Protein AF-C4R0K8-F1 (afdb_monomer_lite)

Radius of gyration: 31.48 Å; chains: 1; bounding box: 92×53×75 Å

Foldseek 3Di:
DPPVVVVVVVVVVPDPPQDQPDDLLVLLVVLLVVLVVVVVPDDDPVVLVVVLLVLLVVLLVVLVVVLVVCVLVCPPHDPNVVVLNVLSVQLCVQPVDDDSVSSQVSLLVSCCVSPVVSQDPPDDSSSSSSSSSSSNSVSSVSVVVVVVVVLVVVVVVLLVVLLPLVQLQVCCPPNDKDFLLSHRNQLNQDLLQTTFDHAHADLVSLQVCQPPFGLLVLQLVLLVVLLVVLVCCLPPVQVPDPLNVPDDPVLVVLLVQLSVLSSQLSVLSNQLSSPCNHSDPVVNLVSQLSNQLSLLSNLLSLLLLLLCLLCVPPPVVVSVVLNVVSVVLSVVSSVVSPDPVCSDSVNVVVSLVSSVVSNCSSVVSLVVCCVVPNDVLSCVLCVLLVQLVVLQVVLVVLVVPFPPSVVAQQWDGDPDDDDSSNSVSCVVVVNNCVVRRVDDTDTDPCNVVVPVVNVSCCSRADTSSSSSSNSSSSSSVSSSRSSSVSSVCSVVSD

Structure (mmCIF, N/CA/C/O backbone):
data_AF-C4R0K8-F1
#
_entry.id   AF-C4R0K8-F1
#
loop_
_atom_site.group_PDB
_atom_site.id
_atom_site.type_symbol
_atom_site.label_atom_id
_atom_site.label_alt_id
_atom_site.label_comp_id
_atom_site.label_asym_id
_atom_site.label_entity_id
_atom_site.label_seq_id
_atom_site.pdbx_PDB_ins_code
_atom_site.Cartn_x
_atom_site.Cartn_y
_atom_site.Cartn_z
_atom_site.occupancy
_atom_site.B_iso_or_equiv
_atom_site.auth_seq_id
_atom_site.auth_comp_id
_atom_site.auth_asym_id
_atom_site.auth_atom_id
_atom_site.pdbx_PDB_model_num
ATOM 1 N N . MET A 1 1 ? -5.912 14.469 37.076 1.00 36.25 1 MET A N 1
ATOM 2 C CA . MET A 1 1 ? -6.838 14.824 35.968 1.00 36.25 1 MET A CA 1
ATOM 3 C C . MET A 1 1 ? -8.134 13.998 35.995 1.00 36.25 1 MET A C 1
ATOM 5 O O . MET A 1 1 ? -8.784 13.841 34.972 1.00 36.25 1 MET A O 1
ATOM 9 N N . THR A 1 2 ? -8.559 13.503 37.159 1.00 34.62 2 THR A N 1
ATOM 10 C CA . THR A 1 2 ? -9.672 12.548 37.312 1.00 34.62 2 THR A CA 1
ATOM 11 C C . THR A 1 2 ? -11.017 13.195 37.667 1.00 34.62 2 THR A C 1
ATOM 13 O O . THR A 1 2 ? -12.042 12.535 37.563 1.00 34.62 2 THR A O 1
ATOM 16 N N . GLU A 1 3 ? -11.050 14.484 38.022 1.00 27.33 3 GLU A N 1
ATOM 17 C CA . GLU A 1 3 ? -12.300 15.189 38.373 1.00 27.33 3 GLU A CA 1
ATOM 18 C C . GLU A 1 3 ? -13.032 15.802 37.168 1.00 27.33 3 GLU A C 1
ATOM 20 O O . GLU A 1 3 ? -14.243 16.000 37.217 1.00 27.33 3 GLU A O 1
ATOM 25 N N . ASN A 1 4 ? -12.349 16.008 36.036 1.00 37.16 4 ASN A N 1
ATOM 26 C CA . ASN A 1 4 ? -12.944 16.670 34.868 1.00 37.16 4 ASN A CA 1
ATOM 27 C C . ASN A 1 4 ? -13.800 15.715 34.000 1.00 37.16 4 ASN A C 1
ATOM 29 O O . ASN A 1 4 ? -14.700 16.144 33.284 1.00 37.16 4 ASN A O 1
ATOM 33 N N . SER A 1 5 ? -13.573 14.398 34.084 1.00 33.41 5 SER A N 1
ATOM 34 C CA . SER A 1 5 ? -14.323 13.381 33.325 1.00 33.41 5 SER A CA 1
ATOM 35 C C . SER A 1 5 ? -15.719 13.106 33.902 1.00 33.41 5 SER A C 1
ATOM 37 O O . SER A 1 5 ? -16.654 12.818 33.153 1.00 33.41 5 SER A O 1
ATOM 39 N N . ALA A 1 6 ? -15.890 13.245 35.221 1.00 33.56 6 ALA A N 1
ATOM 40 C CA . ALA A 1 6 ? -17.183 13.114 35.890 1.00 33.56 6 ALA A CA 1
ATOM 41 C C . ALA A 1 6 ? -18.068 14.361 35.697 1.00 33.56 6 ALA A C 1
ATOM 43 O O . ALA A 1 6 ? -19.281 14.229 35.518 1.00 33.56 6 ALA A O 1
ATOM 44 N N . GLU A 1 7 ? -17.476 15.561 35.668 1.00 32.25 7 GLU A N 1
ATOM 45 C CA . GLU A 1 7 ? -18.192 16.796 35.320 1.00 32.25 7 GLU A CA 1
ATOM 46 C C . GLU A 1 7 ? -18.559 16.870 33.832 1.00 32.25 7 GLU A C 1
ATOM 48 O O . GLU A 1 7 ? -19.653 17.333 33.511 1.00 32.25 7 GLU A O 1
ATOM 53 N N . LEU A 1 8 ? -17.734 16.331 32.925 1.00 36.28 8 LEU A N 1
ATOM 54 C CA . LEU A 1 8 ? -18.086 16.191 31.504 1.00 36.28 8 LEU A CA 1
ATOM 55 C C . LEU A 1 8 ? -19.202 15.156 31.273 1.00 36.28 8 LEU A C 1
ATOM 57 O O . LEU A 1 8 ? -20.122 15.433 30.505 1.00 36.28 8 LEU A O 1
ATOM 61 N N . ARG A 1 9 ? -19.207 14.029 32.007 1.00 34.88 9 ARG A N 1
ATOM 62 C CA . ARG A 1 9 ? -20.351 13.089 32.041 1.00 34.88 9 ARG A CA 1
ATOM 63 C C . ARG A 1 9 ? -21.636 13.747 32.548 1.00 34.88 9 ARG A C 1
ATOM 65 O O . ARG A 1 9 ? -22.713 13.419 32.070 1.00 34.88 9 ARG A O 1
ATOM 72 N N . LYS A 1 10 ? -21.544 14.677 33.504 1.00 33.00 10 LYS A N 1
ATOM 73 C CA . LYS A 1 10 ? -22.710 15.429 34.002 1.00 33.00 10 LYS A CA 1
ATOM 74 C C . LYS A 1 10 ? -23.130 16.575 33.080 1.00 33.00 10 LYS A C 1
ATOM 76 O O . LYS A 1 10 ? -24.307 16.918 33.083 1.00 33.00 10 LYS A O 1
ATOM 81 N N . ARG A 1 11 ? -22.216 17.149 32.289 1.00 30.70 11 ARG A N 1
ATOM 82 C CA . ARG A 1 11 ? -22.533 18.176 31.281 1.00 30.70 11 ARG A CA 1
ATOM 83 C C . ARG A 1 11 ? -23.135 17.596 30.001 1.00 30.70 11 ARG A C 1
ATOM 85 O O . ARG A 1 11 ? -24.032 18.230 29.464 1.00 30.70 11 ARG A O 1
ATOM 92 N N . SER A 1 12 ? -22.747 16.396 29.556 1.00 34.25 12 SER A N 1
ATOM 93 C CA . SER A 1 12 ? -23.380 15.778 28.371 1.00 34.25 12 SER A CA 1
ATOM 94 C C . SER A 1 12 ? -24.800 15.256 28.634 1.00 34.25 12 SER A C 1
ATOM 96 O O . SER A 1 12 ? -25.531 14.989 27.692 1.00 34.25 12 SER A O 1
ATOM 98 N N . VAL A 1 13 ? -25.202 15.122 29.903 1.00 35.44 13 VAL A N 1
ATOM 99 C CA . VAL A 1 13 ? -26.547 14.668 30.315 1.00 35.44 13 VAL A CA 1
ATOM 100 C C . VAL A 1 13 ? -27.446 15.855 30.719 1.00 35.44 13 VAL A C 1
ATOM 102 O O . VAL A 1 13 ? -28.574 15.671 31.160 1.00 35.44 13 VAL A O 1
ATOM 105 N N . LYS A 1 14 ? -26.969 17.100 30.564 1.00 30.83 14 LYS A N 1
ATOM 106 C CA . LYS A 1 14 ? -27.699 18.330 30.926 1.00 30.83 14 LYS A CA 1
ATOM 107 C C . LYS A 1 14 ? -27.823 19.331 29.772 1.00 30.83 14 LYS A C 1
ATOM 109 O O . LYS A 1 14 ? -27.760 20.536 29.995 1.00 30.83 14 LYS A O 1
ATOM 114 N N . ASN A 1 15 ? -28.036 18.841 28.554 1.00 35.28 15 ASN A N 1
ATOM 115 C CA . ASN A 1 15 ? -28.651 19.669 27.522 1.00 35.28 15 ASN A CA 1
ATOM 116 C C . ASN A 1 15 ? -30.158 19.392 27.507 1.00 35.28 15 ASN A C 1
ATOM 118 O O . ASN A 1 15 ? -30.582 18.268 27.248 1.00 35.28 15 ASN A O 1
ATOM 122 N N . ASP A 1 16 ? -30.955 20.431 27.751 1.00 40.12 16 ASP A N 1
ATOM 123 C CA . ASP A 1 16 ? -32.379 20.514 27.398 1.00 40.12 16 ASP A CA 1
ATOM 124 C C . ASP A 1 16 ? -32.552 20.506 25.857 1.00 40.12 16 ASP A C 1
ATOM 126 O O . ASP A 1 16 ? -33.070 21.450 25.269 1.00 40.12 16 ASP A O 1
ATOM 130 N N . SER A 1 17 ? -32.066 19.470 25.165 1.00 43.94 17 SER A N 1
ATOM 131 C CA . SER A 1 17 ? -32.053 19.380 23.691 1.00 43.94 17 SER A CA 1
ATOM 132 C C . SER A 1 17 ? -32.670 18.083 23.157 1.00 43.94 17 SER A C 1
ATOM 134 O O . SER A 1 17 ? -32.262 17.581 22.115 1.00 43.94 17 SER A O 1
ATOM 136 N N . GLY A 1 18 ? -33.611 17.493 23.897 1.00 51.69 18 GLY A N 1
ATOM 137 C CA . GLY A 1 18 ? -34.234 16.212 23.543 1.00 51.69 18 GLY A CA 1
ATOM 138 C C . GLY A 1 18 ? -35.525 16.313 22.726 1.00 51.69 18 GLY A C 1
ATOM 139 O O . GLY A 1 18 ? -36.171 15.285 22.544 1.00 51.69 18 GLY A O 1
ATOM 140 N N . SER A 1 19 ? -35.940 17.515 22.321 1.00 60.66 19 SER A N 1
ATOM 141 C CA . SER A 1 19 ? -37.155 17.763 21.536 1.00 60.66 19 SER A CA 1
ATOM 142 C C . SER A 1 19 ? -36.801 18.212 20.123 1.00 60.66 19 SER A C 1
ATOM 144 O O . SER A 1 19 ? -35.755 18.832 19.912 1.00 60.66 19 SER A O 1
ATOM 146 N N . PHE A 1 20 ? -37.697 17.968 19.166 1.00 65.56 20 PHE A N 1
ATOM 147 C CA . PHE A 1 20 ? -37.532 18.472 17.805 1.00 65.56 20 PHE A CA 1
ATOM 148 C C . PHE A 1 20 ? -37.317 20.004 17.794 1.00 65.56 20 PHE A C 1
ATOM 150 O O . PHE A 1 20 ? -37.953 20.716 18.579 1.00 65.56 20 PHE A O 1
ATOM 157 N N . PRO A 1 21 ? -36.463 20.551 16.901 1.00 68.31 21 PRO A N 1
ATOM 158 C CA . PRO A 1 21 ? -36.181 21.994 16.840 1.00 68.31 21 PRO A CA 1
ATOM 159 C C . PRO A 1 21 ? -37.420 22.848 16.539 1.00 68.31 21 PRO A C 1
ATOM 161 O O . PRO A 1 21 ? -37.487 24.026 16.894 1.00 68.31 21 PRO A O 1
ATOM 164 N N . TYR A 1 22 ? -38.407 22.249 15.872 1.00 76.94 22 TYR A N 1
ATOM 165 C CA . TYR A 1 22 ? -39.697 22.845 15.566 1.00 76.94 22 TYR A CA 1
ATOM 166 C C . TYR A 1 22 ? -40.813 21.989 16.153 1.00 76.94 22 TYR A C 1
ATOM 168 O O . TYR A 1 22 ? -40.789 20.768 16.031 1.00 76.94 22 TYR A O 1
ATOM 176 N N . SER A 1 23 ? -41.831 22.637 16.721 1.00 81.81 23 SER A N 1
ATOM 177 C CA . SER A 1 23 ? -43.030 21.936 17.173 1.00 81.81 23 SER A CA 1
ATOM 178 C C . SER A 1 23 ? -43.811 21.356 15.994 1.00 81.81 23 SER A C 1
ATOM 180 O O . SER A 1 23 ? -43.858 21.944 14.905 1.00 81.81 23 SER A O 1
ATOM 182 N N . ASP A 1 24 ? -44.531 20.263 16.246 1.00 83.44 24 ASP A N 1
ATOM 183 C CA . ASP A 1 24 ? -45.395 19.623 15.249 1.00 83.44 24 ASP A CA 1
ATOM 184 C C . ASP A 1 24 ? -46.401 20.603 14.628 1.00 83.44 24 ASP A C 1
ATOM 186 O O . ASP A 1 24 ? -46.654 20.571 13.426 1.00 83.44 24 ASP A O 1
ATOM 190 N N . SER A 1 25 ? -46.908 21.558 15.412 1.00 82.88 25 SER A N 1
ATOM 191 C CA . SER A 1 25 ? -47.799 22.617 14.925 1.00 82.88 25 SER A CA 1
ATOM 192 C C . SER A 1 25 ? -47.151 23.540 13.884 1.00 82.88 25 SER A C 1
ATOM 194 O O . SER A 1 25 ? -47.814 23.967 12.937 1.00 82.88 25 SER A O 1
ATOM 196 N N . VAL A 1 26 ? -45.858 23.847 14.025 1.00 84.75 26 VAL A N 1
ATOM 197 C CA . VAL A 1 26 ? -45.115 24.696 13.081 1.00 84.75 26 VAL A CA 1
ATOM 198 C C . VAL A 1 26 ? -44.826 23.930 11.795 1.00 84.75 26 VAL A C 1
ATOM 200 O O . VAL A 1 26 ? -45.040 24.471 10.708 1.00 84.75 26 VAL A O 1
ATOM 203 N N . LEU A 1 27 ? -44.381 22.676 11.906 1.00 84.94 27 LEU A N 1
ATOM 204 C CA . LEU A 1 27 ? -44.125 21.816 10.751 1.00 84.94 27 LEU A CA 1
ATOM 205 C C . LEU A 1 27 ? -45.414 21.544 9.965 1.00 84.94 27 LEU A C 1
ATOM 207 O O . LEU A 1 27 ? -45.425 21.707 8.747 1.00 84.94 27 LEU A O 1
ATOM 211 N N . MET A 1 28 ? -46.522 21.245 10.650 1.00 85.44 28 MET A N 1
ATOM 212 C CA . MET A 1 28 ? -47.823 21.001 10.021 1.00 85.44 28 MET A CA 1
ATOM 213 C C . MET A 1 28 ? -48.350 22.246 9.299 1.00 85.44 28 MET A C 1
ATOM 215 O O . MET A 1 28 ? -48.854 22.160 8.179 1.00 85.44 28 MET A O 1
ATOM 219 N N . LYS A 1 29 ? -48.170 23.437 9.888 1.00 85.00 29 LYS A N 1
ATOM 220 C CA . LYS A 1 29 ? -48.556 24.699 9.245 1.00 85.00 29 LYS A CA 1
ATOM 221 C C . LYS A 1 29 ? -47.750 24.966 7.971 1.00 85.00 29 LYS A C 1
ATOM 223 O O . LYS A 1 29 ? -48.335 25.368 6.969 1.00 85.00 29 LYS A O 1
ATOM 228 N N . ARG A 1 30 ? -46.433 24.722 7.994 1.00 86.06 30 ARG A N 1
ATOM 229 C CA . ARG A 1 30 ? -45.557 24.850 6.812 1.00 86.06 30 ARG A CA 1
ATOM 230 C C . ARG A 1 30 ? -45.913 23.832 5.727 1.00 86.06 30 ARG A C 1
ATOM 232 O O . ARG A 1 30 ? -45.974 24.186 4.551 1.00 86.06 30 ARG A O 1
ATOM 239 N N . ALA A 1 31 ? -46.179 22.588 6.123 1.00 84.94 31 ALA A N 1
ATOM 240 C CA . ALA A 1 31 ? -46.605 21.529 5.218 1.00 84.94 31 ALA A CA 1
ATOM 241 C C . ALA A 1 31 ? -47.939 21.881 4.547 1.00 84.94 31 ALA A C 1
ATOM 243 O O . ALA A 1 31 ? -48.064 21.753 3.330 1.00 84.94 31 ALA A O 1
ATOM 244 N N . SER A 1 32 ? -48.906 22.393 5.311 1.00 84.38 32 SER A N 1
ATOM 245 C CA . SER A 1 32 ? -50.208 22.812 4.787 1.00 84.38 32 SER A CA 1
ATOM 246 C C . SER A 1 32 ? -50.083 23.998 3.828 1.00 84.38 32 SER A C 1
ATOM 248 O O . SER A 1 32 ? -50.627 23.930 2.730 1.00 84.38 32 SER A O 1
ATOM 250 N N . SER A 1 33 ? -49.315 25.040 4.177 1.00 82.69 33 SER A N 1
ATOM 251 C CA . SER A 1 33 ? -49.130 26.200 3.294 1.00 82.69 33 SER A CA 1
ATOM 252 C C . SER A 1 33 ? -48.442 25.825 1.983 1.00 82.69 33 SER A C 1
ATOM 254 O O . SER A 1 33 ? -48.895 26.235 0.919 1.00 82.69 33 SER A O 1
ATOM 256 N N . SER A 1 34 ? -47.394 24.997 2.054 1.00 82.06 34 SER A N 1
ATOM 257 C CA . SER A 1 34 ? -46.693 24.499 0.868 1.00 82.06 34 SER A CA 1
ATOM 258 C C . SER A 1 34 ? -47.611 23.645 -0.009 1.00 82.06 34 SER A C 1
ATOM 260 O O . SER A 1 34 ? -47.597 23.791 -1.226 1.00 82.06 34 SER A O 1
ATOM 262 N N . SER A 1 35 ? -48.445 22.793 0.594 1.00 80.44 35 SER A N 1
ATOM 263 C CA . SER A 1 35 ? -49.371 21.929 -0.149 1.00 80.44 35 SER A CA 1
ATOM 264 C C . SER A 1 35 ? -50.450 22.741 -0.867 1.00 80.44 35 SER A C 1
ATOM 266 O O . SER A 1 35 ? -50.702 22.497 -2.044 1.00 80.44 35 SER A O 1
ATOM 268 N N . SER A 1 36 ? -51.045 23.736 -0.198 1.00 77.88 36 SER A N 1
ATOM 269 C CA . SER A 1 36 ? -52.062 24.613 -0.793 1.00 77.88 36 SER A CA 1
ATOM 270 C C . SER A 1 36 ? -51.513 25.473 -1.935 1.00 77.88 36 SER A C 1
ATOM 272 O O . SER A 1 36 ? -52.174 25.615 -2.960 1.00 77.88 36 SER A O 1
ATOM 274 N N . GLU A 1 37 ? -50.302 26.017 -1.790 1.00 77.19 37 GLU A N 1
ATOM 275 C CA . GLU A 1 37 ? -49.649 26.804 -2.844 1.00 77.19 37 GLU A CA 1
ATOM 276 C C . GLU A 1 37 ? -49.325 25.945 -4.075 1.00 77.19 37 GLU A C 1
ATOM 278 O O . GLU A 1 37 ? -49.593 26.342 -5.208 1.00 77.19 37 GLU A O 1
ATOM 283 N N . LEU A 1 38 ? -48.805 24.733 -3.864 1.00 72.44 38 LEU A N 1
ATOM 284 C CA . LEU A 1 38 ? -48.411 23.841 -4.952 1.00 72.44 38 LEU A CA 1
ATOM 285 C C . LEU A 1 38 ? -49.618 23.284 -5.722 1.00 72.44 38 LEU A C 1
ATOM 287 O O . LEU A 1 38 ? -49.591 23.217 -6.949 1.00 72.44 38 LEU A O 1
ATOM 291 N N . LEU A 1 39 ? -50.686 22.913 -5.009 1.00 73.81 39 LEU A N 1
ATOM 292 C CA . LEU A 1 39 ? -51.920 22.392 -5.605 1.00 73.81 39 LEU A CA 1
ATOM 293 C C . LEU A 1 39 ? -52.733 23.474 -6.319 1.00 73.81 39 LEU A C 1
ATOM 295 O O . LEU A 1 39 ? -53.432 23.159 -7.279 1.00 73.81 39 LEU A O 1
ATOM 299 N N . GLY A 1 40 ? -52.608 24.736 -5.894 1.00 71.25 40 GLY A N 1
ATOM 300 C CA . GLY A 1 40 ? -53.185 25.886 -6.594 1.00 71.25 40 GLY A CA 1
ATOM 301 C C . GLY A 1 40 ? -52.559 26.149 -7.969 1.00 71.25 40 GLY A C 1
ATOM 302 O O . GLY A 1 40 ? -53.206 26.751 -8.822 1.00 71.25 40 GLY A O 1
ATOM 303 N N . ASN A 1 41 ? -51.336 25.661 -8.205 1.00 71.44 41 ASN A N 1
ATOM 304 C CA . ASN A 1 41 ? -50.611 25.811 -9.470 1.00 71.44 41 ASN A CA 1
ATOM 305 C C . ASN A 1 41 ? -50.841 24.653 -10.463 1.00 71.44 41 ASN A C 1
ATOM 307 O O . ASN A 1 41 ? -50.376 24.730 -11.601 1.00 71.44 41 ASN A O 1
ATOM 311 N N . LEU A 1 42 ? -51.537 23.582 -10.061 1.00 76.19 42 LEU A N 1
ATOM 312 C CA . LEU A 1 42 ? -51.831 22.420 -10.909 1.00 76.19 42 LEU A CA 1
ATOM 313 C C . LEU A 1 42 ? -53.227 22.548 -11.537 1.00 76.19 42 LEU A C 1
ATOM 315 O O . LEU A 1 42 ? -54.214 22.792 -10.844 1.00 76.19 42 LEU A O 1
ATOM 319 N N . ALA A 1 43 ? -53.297 22.400 -12.864 1.00 64.44 43 ALA A N 1
ATOM 320 C CA . ALA A 1 43 ? -54.459 22.791 -13.665 1.00 64.44 43 ALA A CA 1
ATOM 321 C C . ALA A 1 43 ? -55.624 21.779 -13.665 1.00 64.44 43 ALA A C 1
ATOM 323 O O . ALA A 1 43 ? -56.764 22.197 -13.868 1.00 64.44 43 ALA A O 1
ATOM 324 N N . ASP A 1 44 ? -55.377 20.480 -13.440 1.00 75.62 44 ASP A N 1
ATOM 325 C CA . ASP A 1 44 ? -56.419 19.441 -13.430 1.00 75.62 44 ASP A CA 1
ATOM 326 C C . ASP A 1 44 ? -56.244 18.404 -12.298 1.00 75.62 44 ASP A C 1
ATOM 328 O O . ASP A 1 44 ? -55.194 18.307 -11.667 1.00 75.62 44 ASP A O 1
ATOM 332 N N . GLU A 1 45 ? -57.301 17.645 -11.988 1.00 69.19 45 GLU A N 1
ATOM 333 C CA . GLU A 1 45 ? -57.280 16.633 -10.915 1.00 69.19 45 GLU A CA 1
ATOM 334 C C . GLU A 1 45 ? -56.378 15.430 -11.241 1.00 69.19 45 GLU A C 1
ATOM 336 O O . GLU A 1 45 ? -55.749 14.877 -10.340 1.00 69.19 45 GLU A O 1
ATOM 341 N N . SER A 1 46 ? -56.236 15.064 -12.520 1.00 70.62 46 SER A N 1
ATOM 342 C CA . SER A 1 46 ? -55.341 13.977 -12.945 1.00 70.62 46 SER A CA 1
ATOM 343 C C . SER A 1 46 ? -53.869 14.274 -12.649 1.00 70.62 46 SER A C 1
ATOM 345 O O . SER A 1 46 ? -53.143 13.398 -12.187 1.00 70.62 46 SER A O 1
ATOM 347 N N . THR A 1 47 ? -53.432 15.519 -12.843 1.00 77.00 47 THR A N 1
ATOM 348 C CA . THR A 1 47 ? -52.063 15.963 -12.545 1.00 77.00 47 THR A CA 1
ATOM 349 C C . THR A 1 47 ? -51.806 16.059 -11.045 1.00 77.00 47 THR A C 1
ATOM 351 O O . THR A 1 47 ? -50.685 15.804 -10.603 1.00 77.00 47 THR A O 1
ATOM 354 N N . LYS A 1 48 ? -52.827 16.360 -10.232 1.00 75.69 48 LYS A N 1
ATOM 355 C CA . LYS A 1 48 ? -52.721 16.308 -8.763 1.00 75.69 48 LYS A CA 1
ATOM 356 C C . LYS A 1 48 ? -52.575 14.876 -8.249 1.00 75.69 48 LYS A C 1
ATOM 358 O O . LYS A 1 48 ? -51.776 14.642 -7.342 1.00 75.69 48 LYS A O 1
ATOM 363 N N . GLU A 1 49 ? -53.313 13.929 -8.825 1.00 74.81 49 GLU A N 1
ATOM 364 C CA . GLU A 1 49 ? -53.224 12.507 -8.475 1.00 74.81 49 GLU A CA 1
ATOM 365 C C . GLU A 1 49 ? -51.869 11.909 -8.884 1.00 74.81 49 GLU A C 1
ATOM 367 O O . GLU A 1 49 ? -51.209 11.258 -8.073 1.00 74.81 49 GLU A O 1
ATOM 372 N N . GLU A 1 50 ? -51.390 12.203 -10.096 1.00 79.81 50 GLU A N 1
ATOM 373 C CA . GLU A 1 50 ? -50.060 11.784 -10.555 1.00 79.81 50 GLU A CA 1
ATOM 374 C C . GLU A 1 50 ? -48.941 12.360 -9.671 1.00 79.81 50 GLU A C 1
ATOM 376 O O . GLU A 1 50 ? -48.015 11.647 -9.274 1.00 79.81 50 GLU A O 1
ATOM 381 N N . TYR A 1 51 ? -49.049 13.637 -9.292 1.00 80.88 51 TYR A N 1
ATOM 382 C CA . TYR A 1 51 ? -48.117 14.271 -8.362 1.00 80.88 51 TYR A CA 1
ATOM 383 C C . TYR A 1 51 ? -48.116 13.590 -6.986 1.00 80.88 51 TYR A C 1
ATOM 385 O O . TYR A 1 51 ? -47.047 13.307 -6.439 1.00 80.88 51 TYR A O 1
ATOM 393 N N . LEU A 1 52 ? -49.297 13.298 -6.434 1.00 80.56 52 LEU A N 1
ATOM 394 C CA . LEU A 1 52 ? -49.442 12.600 -5.156 1.00 80.56 52 LEU A CA 1
ATOM 395 C C . LEU A 1 52 ? -48.783 11.215 -5.194 1.00 80.56 52 LEU A C 1
ATOM 397 O O . LEU A 1 52 ? -48.056 10.866 -4.265 1.00 80.56 52 LEU A O 1
ATOM 401 N N . LEU A 1 53 ? -48.990 10.451 -6.270 1.00 79.06 53 LEU A N 1
ATOM 402 C CA . LEU A 1 53 ? -48.397 9.122 -6.434 1.00 79.06 53 LEU A CA 1
ATOM 403 C C . LEU A 1 53 ? -46.868 9.178 -6.522 1.00 79.06 53 LEU A C 1
ATOM 405 O O . LEU A 1 53 ? -46.194 8.413 -5.835 1.00 79.06 53 LEU A O 1
ATOM 409 N N . ASN A 1 54 ? -46.317 10.107 -7.306 1.00 81.38 54 ASN A N 1
ATOM 410 C CA . ASN A 1 54 ? -44.867 10.288 -7.407 1.00 81.38 54 ASN A CA 1
ATOM 411 C C . ASN A 1 54 ? -44.253 10.701 -6.063 1.00 81.38 54 ASN A C 1
ATOM 413 O O . ASN A 1 54 ? -43.208 10.193 -5.662 1.00 81.38 54 ASN A O 1
ATOM 417 N N . LYS A 1 55 ? -44.922 11.597 -5.334 1.00 82.81 55 LYS A N 1
ATOM 418 C CA . LYS A 1 55 ? -44.462 12.057 -4.022 1.00 82.81 55 LYS A CA 1
ATOM 419 C C . LYS A 1 55 ? -44.505 10.957 -2.969 1.00 82.81 55 LYS A C 1
ATOM 421 O O . LYS A 1 55 ? -43.595 10.857 -2.151 1.00 82.81 55 LYS A O 1
ATOM 426 N N . LEU A 1 56 ? -45.546 10.131 -3.006 1.00 82.12 56 LEU A N 1
ATOM 427 C CA . LEU A 1 56 ? -45.664 8.953 -2.162 1.00 82.12 56 LEU A CA 1
ATOM 428 C C . LEU A 1 56 ? -44.517 7.973 -2.425 1.00 82.12 56 LEU A C 1
ATOM 430 O O . LEU A 1 56 ? -43.880 7.535 -1.474 1.00 82.12 56 LEU A O 1
ATOM 434 N N . ASP A 1 57 ? -44.227 7.665 -3.691 1.00 80.25 57 ASP A N 1
ATOM 435 C CA . ASP A 1 57 ? -43.130 6.759 -4.047 1.00 80.25 57 ASP A CA 1
ATOM 436 C C . ASP A 1 57 ? -41.773 7.303 -3.561 1.00 80.25 57 ASP A C 1
ATOM 438 O O . ASP A 1 57 ? -40.983 6.559 -2.980 1.00 80.25 57 ASP A O 1
ATOM 442 N N . MET A 1 58 ? -41.521 8.609 -3.726 1.00 83.38 58 MET A N 1
ATOM 443 C CA . MET A 1 58 ? -40.306 9.257 -3.216 1.00 83.38 58 MET A CA 1
ATOM 444 C C . MET A 1 58 ? -40.199 9.180 -1.689 1.00 83.38 58 MET A C 1
ATOM 446 O O . MET A 1 58 ? -39.154 8.792 -1.174 1.00 83.38 58 MET A O 1
ATOM 450 N N . PHE A 1 59 ? -41.274 9.515 -0.971 1.00 84.25 59 PHE A N 1
ATOM 451 C CA . PHE A 1 59 ? -41.295 9.470 0.491 1.00 84.25 59 PHE A CA 1
ATOM 452 C C . PHE A 1 59 ? -41.088 8.051 1.021 1.00 84.25 59 PHE A C 1
ATOM 454 O O . PHE A 1 59 ? -40.312 7.856 1.947 1.00 84.25 59 PHE A O 1
ATOM 461 N N . LEU A 1 60 ? -41.748 7.050 0.433 1.00 80.31 60 LEU A N 1
ATOM 462 C CA . LEU A 1 60 ? -41.589 5.659 0.857 1.00 80.31 60 LEU A CA 1
ATOM 463 C C . LEU A 1 60 ? -40.168 5.149 0.609 1.00 80.31 60 LEU A C 1
ATOM 465 O O . LEU A 1 60 ? -39.618 4.470 1.472 1.00 80.31 60 LEU A O 1
ATOM 469 N N . SER A 1 61 ? -39.561 5.519 -0.523 1.00 80.44 61 SER A N 1
ATOM 470 C CA . SER A 1 61 ? -38.165 5.184 -0.808 1.00 80.44 61 SER A CA 1
ATOM 471 C C . SER A 1 61 ? -37.197 5.839 0.183 1.00 80.44 61 SER A C 1
ATOM 473 O O . SER A 1 61 ? -36.243 5.190 0.607 1.00 80.44 61 SER A O 1
ATOM 475 N N . ASP A 1 62 ? -37.417 7.107 0.545 1.00 80.62 62 ASP A N 1
ATOM 476 C CA . ASP A 1 62 ? -36.582 7.816 1.524 1.00 80.62 62 ASP A CA 1
ATOM 477 C C . ASP A 1 62 ? -36.768 7.245 2.937 1.00 80.62 62 ASP A C 1
ATOM 479 O O . ASP A 1 62 ? -35.804 7.000 3.663 1.00 80.62 62 ASP A O 1
ATOM 483 N N . LEU A 1 63 ? -38.014 6.944 3.302 1.00 79.44 63 LEU A N 1
ATOM 484 C CA . LEU A 1 63 ? -38.370 6.338 4.576 1.00 79.44 63 LEU A CA 1
ATOM 485 C C . LEU A 1 63 ? -37.734 4.957 4.754 1.00 79.44 63 LEU A C 1
ATOM 487 O O . LEU A 1 63 ? -37.197 4.677 5.822 1.00 79.44 63 LEU A O 1
ATOM 491 N N . GLU A 1 64 ? -37.796 4.098 3.735 1.00 76.25 64 GLU A N 1
ATOM 492 C CA . GLU A 1 64 ? -37.186 2.766 3.765 1.00 76.25 64 GLU A CA 1
ATOM 493 C C . GLU A 1 64 ? -35.666 2.869 3.945 1.00 76.25 64 GLU A C 1
ATOM 495 O O . GLU A 1 64 ? -35.111 2.257 4.856 1.00 76.25 64 GLU A O 1
ATOM 500 N N . PHE A 1 65 ? -35.014 3.739 3.165 1.00 73.81 65 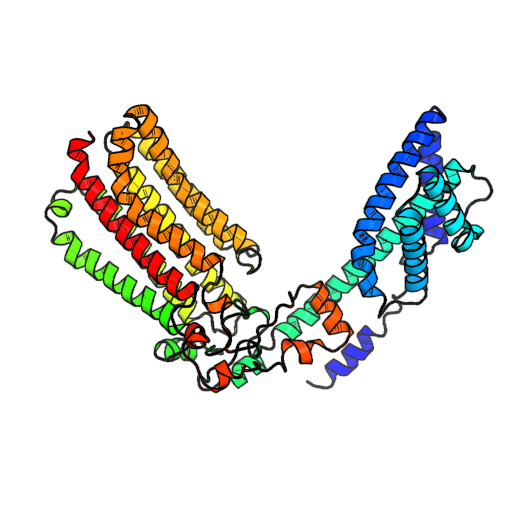PHE A N 1
ATOM 501 C CA . PHE A 1 65 ? -33.574 3.982 3.262 1.00 73.81 65 PHE A CA 1
ATOM 502 C C . PHE A 1 65 ? -33.139 4.493 4.646 1.00 73.81 65 PHE A C 1
ATOM 504 O O . PHE A 1 65 ? -32.066 4.134 5.141 1.00 73.81 65 PHE A O 1
ATOM 511 N N . LYS A 1 66 ? -33.954 5.342 5.280 1.00 74.69 66 LYS A N 1
ATOM 512 C CA . LYS A 1 66 ? -33.634 5.956 6.574 1.00 74.69 66 LYS A CA 1
ATOM 513 C C . LYS A 1 66 ? -34.008 5.084 7.771 1.00 74.69 66 LYS A C 1
ATOM 515 O O . LYS A 1 66 ? -33.242 5.037 8.730 1.00 74.69 66 LYS A O 1
ATOM 520 N N . LEU A 1 67 ? -35.119 4.344 7.721 1.00 69.56 67 LEU A N 1
ATOM 521 C CA . LEU A 1 67 ? -35.548 3.462 8.816 1.00 69.56 67 LEU A CA 1
ATOM 522 C C . LEU A 1 67 ? -34.557 2.337 9.102 1.00 69.56 67 LEU A C 1
ATOM 524 O O . LEU A 1 67 ? -34.334 2.029 10.272 1.00 69.56 67 LEU A O 1
ATOM 528 N N . ASP A 1 68 ? -33.903 1.796 8.075 1.00 63.84 68 ASP A N 1
ATOM 529 C CA . ASP A 1 68 ? -32.835 0.806 8.254 1.00 63.84 68 ASP A CA 1
ATOM 530 C C . ASP A 1 68 ? -31.635 1.366 9.051 1.00 63.84 68 ASP A C 1
ATOM 532 O O . ASP A 1 68 ? -30.865 0.607 9.635 1.00 63.84 68 ASP A O 1
ATOM 536 N N . ASN A 1 69 ? -31.493 2.696 9.142 1.00 61.22 69 ASN A N 1
ATOM 537 C CA . ASN A 1 69 ? -30.479 3.364 9.965 1.00 61.22 69 ASN A CA 1
ATOM 538 C C . ASN A 1 69 ? -30.988 3.746 11.371 1.00 61.22 69 ASN A C 1
ATOM 540 O O . ASN A 1 69 ? -30.173 4.043 12.245 1.00 61.22 69 ASN A O 1
ATOM 544 N N . PHE A 1 70 ? -32.307 3.761 11.603 1.00 64.50 70 PHE A N 1
ATOM 545 C CA . PHE A 1 70 ? -32.922 4.258 12.842 1.00 64.50 70 PHE A CA 1
ATOM 546 C C . PHE A 1 70 ? -33.253 3.177 13.871 1.00 64.50 70 PHE A C 1
ATOM 548 O O . PHE A 1 70 ? -33.302 3.489 15.063 1.00 64.50 70 PHE A O 1
ATOM 555 N N . GLU A 1 71 ? -33.457 1.922 13.454 1.00 57.59 71 GLU A N 1
ATOM 556 C CA . GLU A 1 71 ? -33.800 0.812 14.362 1.00 57.59 71 GLU A CA 1
ATOM 557 C C . GLU A 1 71 ? -32.769 0.634 15.505 1.00 57.59 71 GLU A C 1
ATOM 559 O O . GLU A 1 71 ? -33.130 0.228 16.609 1.00 57.59 71 GLU A O 1
ATOM 564 N N . GLU A 1 72 ? -31.511 1.039 15.299 1.00 53.84 72 GLU A N 1
ATOM 565 C CA . GLU A 1 72 ? -30.422 0.940 16.286 1.00 53.84 72 GLU A CA 1
ATOM 566 C C . GLU A 1 72 ? -30.387 2.109 17.304 1.00 53.84 72 GLU A C 1
ATOM 568 O O . GLU A 1 72 ? -29.863 1.969 18.409 1.00 53.84 72 GLU A O 1
ATOM 573 N N . TYR A 1 73 ? -31.013 3.252 16.988 1.00 55.50 73 TYR A N 1
ATOM 574 C CA . TYR A 1 73 ? -31.076 4.451 17.850 1.00 55.50 73 TYR A CA 1
ATOM 575 C C . TYR A 1 73 ? -32.174 4.393 18.928 1.00 55.50 73 TYR A C 1
ATOM 577 O O . TYR A 1 73 ? -32.262 5.257 19.812 1.00 55.50 73 TYR A O 1
ATOM 585 N N . MET A 1 74 ? -33.002 3.351 18.882 1.00 54.62 74 MET A N 1
ATOM 586 C CA . MET A 1 74 ? -34.136 3.120 19.781 1.00 54.62 74 MET A CA 1
ATOM 587 C C . MET A 1 74 ? -33.732 2.946 21.252 1.00 54.62 74 MET A C 1
ATOM 589 O O . MET A 1 74 ? -34.557 3.139 22.142 1.00 54.62 74 MET A O 1
ATOM 593 N N . SER A 1 75 ? -32.471 2.612 21.536 1.00 51.41 75 SER A N 1
ATOM 594 C CA . SER A 1 75 ? -32.006 2.316 22.895 1.00 51.41 75 SER A CA 1
ATOM 595 C C . SER A 1 75 ? -31.772 3.556 23.772 1.00 51.41 75 SER A C 1
ATOM 597 O O . SER A 1 75 ? -31.749 3.422 24.995 1.00 51.41 75 SER A O 1
ATOM 599 N N . SER A 1 76 ? -31.630 4.759 23.192 1.00 50.62 76 SER A N 1
ATOM 600 C CA . SER A 1 76 ? -31.239 5.976 23.933 1.00 50.62 76 SER A CA 1
ATOM 601 C C . SER A 1 76 ? -32.114 7.212 23.675 1.00 50.62 76 SER A C 1
ATOM 603 O O . SER A 1 76 ? -31.694 8.328 23.978 1.00 50.62 76 SER A O 1
ATOM 605 N N . SER A 1 77 ? -33.290 7.046 23.071 1.00 57.06 77 SER A N 1
ATOM 606 C CA . SER A 1 77 ? -34.097 8.161 22.558 1.00 57.06 77 SER A CA 1
ATOM 607 C C . SER A 1 77 ? -35.146 8.670 23.561 1.00 57.06 77 SER A C 1
ATOM 609 O O . SER A 1 77 ? -35.689 7.908 24.357 1.00 57.06 77 SER A O 1
ATOM 611 N N . ASN A 1 78 ? -35.438 9.976 23.522 1.00 64.06 78 ASN A N 1
ATOM 612 C CA . ASN A 1 78 ? -36.493 10.608 24.323 1.00 64.06 78 ASN A CA 1
ATOM 613 C C . ASN A 1 78 ? -37.894 10.102 23.904 1.00 64.06 78 ASN A C 1
ATOM 615 O O . ASN A 1 78 ? -38.071 9.617 22.787 1.00 64.06 78 ASN A O 1
ATOM 619 N N . HIS A 1 79 ? -38.904 10.252 24.769 1.00 65.50 79 HIS A N 1
ATOM 620 C CA . HIS A 1 79 ? -40.270 9.753 24.538 1.00 65.50 79 HIS A CA 1
ATOM 621 C C . HIS A 1 79 ? -40.878 10.256 23.216 1.00 65.50 79 HIS A C 1
ATOM 623 O O . HIS A 1 79 ? -41.505 9.488 22.494 1.00 65.50 79 HIS A O 1
ATOM 629 N N . GLU A 1 80 ? -40.646 11.523 22.866 1.00 67.31 80 GLU A N 1
ATOM 630 C CA . GLU A 1 80 ? -41.142 12.143 21.627 1.00 67.31 80 GLU A CA 1
ATOM 631 C C . GLU A 1 80 ? -40.522 11.516 20.361 1.00 67.31 80 GLU A C 1
ATOM 633 O O . GLU A 1 80 ? -41.198 11.307 19.354 1.00 67.31 80 GLU A O 1
ATOM 638 N N . HIS A 1 81 ? -39.238 11.152 20.419 1.00 71.56 81 HIS A N 1
ATOM 639 C CA . HIS A 1 81 ? -38.543 10.471 19.325 1.00 71.56 81 HIS A CA 1
ATOM 640 C C . HIS A 1 81 ? -39.002 9.014 19.195 1.00 71.56 81 HIS A C 1
ATOM 642 O O . HIS A 1 81 ? -39.205 8.537 18.083 1.00 71.56 81 HIS A O 1
ATOM 648 N N . LEU A 1 82 ? -39.215 8.317 20.317 1.00 71.00 82 LEU A N 1
ATOM 649 C CA . LEU A 1 82 ? -39.731 6.944 20.325 1.00 71.00 82 LEU A CA 1
ATOM 650 C C . LEU A 1 82 ? -41.142 6.865 19.731 1.00 71.00 82 LEU A C 1
ATOM 652 O O . LEU A 1 82 ? -41.432 5.963 18.949 1.00 71.00 82 LEU A O 1
ATOM 656 N N . GLU A 1 83 ? -42.001 7.830 20.057 1.00 73.31 83 GLU A N 1
ATOM 657 C CA . GLU A 1 83 ? -43.348 7.934 19.496 1.00 73.31 83 GLU A CA 1
ATOM 658 C C . GLU A 1 83 ? -43.303 8.173 17.979 1.00 73.31 83 GLU A C 1
ATOM 660 O O . GLU A 1 83 ? -43.963 7.461 17.214 1.00 73.31 83 GLU A O 1
ATOM 665 N N . PHE A 1 84 ? -42.440 9.085 17.520 1.00 76.38 84 PHE A N 1
ATOM 666 C CA . PHE A 1 84 ? -42.225 9.320 16.093 1.00 76.38 84 PHE A CA 1
ATOM 667 C C . PHE A 1 84 ? -41.690 8.074 15.368 1.00 76.38 84 PHE A C 1
ATOM 669 O O . PHE A 1 84 ? -42.271 7.659 14.366 1.00 76.38 84 PHE A O 1
ATOM 676 N N . ILE A 1 85 ? -40.658 7.407 15.893 1.00 73.31 85 ILE A N 1
ATOM 677 C CA . ILE A 1 85 ? -40.108 6.185 15.282 1.00 73.31 85 ILE A CA 1
ATOM 678 C C . ILE A 1 85 ? -41.153 5.063 15.263 1.00 73.31 85 ILE A C 1
ATOM 680 O O . ILE A 1 85 ? -41.299 4.384 14.250 1.00 73.31 85 ILE A O 1
ATOM 684 N N . SER A 1 86 ? -41.933 4.889 16.334 1.00 74.62 86 SER A N 1
ATOM 685 C CA . SER A 1 86 ? -43.012 3.891 16.368 1.00 74.62 86 SER A CA 1
ATOM 686 C C . SER A 1 86 ? -44.075 4.152 15.294 1.00 74.62 86 SER A C 1
ATOM 688 O O . SER A 1 86 ? -44.580 3.216 14.670 1.00 74.62 86 SER A O 1
ATOM 690 N N . THR A 1 87 ? -44.350 5.430 15.014 1.00 77.12 87 THR A N 1
ATOM 691 C CA . THR A 1 87 ? -45.245 5.862 13.938 1.00 77.12 87 THR A CA 1
ATOM 692 C C . THR A 1 87 ? -44.675 5.470 12.574 1.00 77.12 87 THR A C 1
ATOM 694 O O . THR A 1 87 ? -45.395 4.907 11.749 1.00 77.12 87 THR A O 1
ATOM 697 N N . LEU A 1 88 ? -43.377 5.694 12.350 1.00 77.00 88 LEU A N 1
ATOM 698 C CA . LEU A 1 88 ? -42.691 5.337 11.106 1.00 77.00 88 LEU A CA 1
ATOM 699 C C . LEU A 1 88 ? -42.566 3.817 10.899 1.00 77.00 88 LEU A C 1
ATOM 701 O O . LEU A 1 88 ? -42.791 3.339 9.790 1.00 77.00 88 LEU A O 1
ATOM 705 N N . LEU A 1 89 ? -42.269 3.043 11.948 1.00 73.81 89 LEU A N 1
ATOM 706 C CA . LEU A 1 89 ? -42.207 1.575 11.888 1.00 73.81 89 LEU A CA 1
ATOM 707 C C . LEU A 1 89 ? -43.584 0.966 11.601 1.00 73.81 89 LEU A C 1
ATOM 709 O O . LEU A 1 89 ? -43.717 0.111 10.729 1.00 73.81 89 LEU A O 1
ATOM 713 N N . SER A 1 90 ? -44.632 1.474 12.259 1.00 75.38 90 SER A N 1
ATOM 714 C CA . SER A 1 90 ? -46.028 1.124 11.961 1.00 75.38 90 SER A CA 1
ATOM 715 C C . SER A 1 90 ? -46.383 1.423 10.502 1.00 75.38 90 SER A C 1
ATOM 717 O O . SER A 1 90 ? -47.123 0.658 9.879 1.00 75.38 90 SER A O 1
ATOM 719 N N . LEU A 1 91 ? -45.839 2.508 9.936 1.00 74.38 91 LEU A N 1
ATOM 720 C CA . LEU A 1 91 ? -46.000 2.847 8.526 1.00 74.38 91 LEU A CA 1
ATOM 721 C C . LEU A 1 91 ? -45.268 1.847 7.616 1.00 74.38 91 LEU A C 1
ATOM 723 O O . LEU A 1 91 ? -45.895 1.295 6.714 1.00 74.38 91 LEU A O 1
ATOM 727 N N . LYS A 1 92 ? -43.988 1.554 7.888 1.00 73.75 92 LYS A N 1
ATOM 728 C CA . LYS A 1 92 ? -43.169 0.565 7.157 1.00 73.75 92 LYS A CA 1
ATOM 729 C C . LYS A 1 92 ? -43.860 -0.798 7.123 1.00 73.75 92 LYS A C 1
ATOM 731 O O . LYS A 1 92 ? -44.173 -1.298 6.043 1.00 73.75 92 LYS A O 1
ATOM 736 N N . ASP A 1 93 ? -44.216 -1.350 8.281 1.00 70.44 93 ASP A N 1
ATOM 737 C CA . ASP A 1 93 ? -44.842 -2.676 8.393 1.00 70.44 93 ASP A CA 1
ATOM 738 C C . ASP A 1 93 ? -46.154 -2.793 7.605 1.00 70.44 93 ASP A C 1
ATOM 740 O O . ASP A 1 93 ? -46.477 -3.847 7.048 1.00 70.44 93 ASP A O 1
ATOM 744 N N . LYS A 1 94 ? -46.923 -1.702 7.525 1.00 70.88 94 LYS A N 1
ATOM 745 C CA . LYS A 1 94 ? -48.206 -1.670 6.811 1.00 70.88 94 LYS A CA 1
ATOM 746 C C . LYS A 1 94 ? -48.057 -1.440 5.305 1.00 70.88 94 LYS A C 1
ATOM 748 O O . LYS A 1 94 ? -48.962 -1.823 4.562 1.00 70.88 94 LYS A O 1
ATOM 753 N N . VAL A 1 95 ? -46.948 -0.856 4.852 1.00 65.94 95 VAL A N 1
ATOM 754 C CA . VAL A 1 95 ? -46.703 -0.481 3.448 1.00 65.94 95 VAL A CA 1
ATOM 755 C C . VAL A 1 95 ? -45.975 -1.580 2.655 1.00 65.94 95 VAL A C 1
ATOM 757 O O . VAL A 1 95 ? -46.151 -1.695 1.448 1.00 65.94 95 VAL A O 1
ATOM 760 N N . VAL A 1 96 ? -45.239 -2.483 3.305 1.00 57.62 96 VAL A N 1
ATOM 761 C CA . VAL A 1 96 ? -44.304 -3.411 2.628 1.00 57.62 96 VAL A CA 1
ATOM 762 C C . VAL A 1 96 ? -44.938 -4.436 1.652 1.00 57.62 96 VAL A C 1
ATOM 764 O O . VAL A 1 96 ? -44.200 -5.127 0.954 1.00 57.62 96 VAL A O 1
ATOM 767 N N . ARG A 1 97 ? -46.274 -4.586 1.519 1.00 53.75 97 ARG A N 1
ATOM 768 C CA . ARG A 1 97 ? -46.870 -5.647 0.651 1.00 53.75 97 ARG A CA 1
ATOM 769 C C . ARG A 1 97 ? -48.191 -5.337 -0.078 1.00 53.75 97 ARG A C 1
ATOM 771 O O . ARG A 1 97 ? -48.868 -6.285 -0.483 1.00 53.75 97 ARG A O 1
ATOM 778 N N . LYS A 1 98 ? -48.632 -4.081 -0.224 1.00 62.34 98 LYS A N 1
ATOM 779 C CA . LYS A 1 98 ? -49.996 -3.785 -0.731 1.00 62.34 98 LYS A CA 1
ATOM 780 C C . LYS A 1 98 ? -50.043 -2.702 -1.821 1.00 62.34 98 LYS A C 1
ATOM 782 O O . LYS A 1 98 ? -49.020 -2.214 -2.278 1.00 62.34 98 LYS A O 1
ATOM 787 N N . SER A 1 99 ? -51.238 -2.447 -2.364 1.00 65.75 99 SER A N 1
ATOM 788 C CA . SER A 1 99 ? -51.447 -1.522 -3.489 1.00 65.75 99 SER A CA 1
ATOM 789 C C . SER A 1 99 ? -51.224 -0.058 -3.083 1.00 65.75 99 SER A C 1
ATOM 791 O O . SER A 1 99 ? -51.447 0.312 -1.934 1.00 65.75 99 SER A O 1
ATOM 793 N N . LYS A 1 100 ? -50.865 0.814 -4.039 1.00 66.62 100 LYS A N 1
ATOM 794 C CA . LYS A 1 100 ? -50.626 2.252 -3.781 1.00 66.62 100 LYS A CA 1
ATOM 795 C C . LYS A 1 100 ? -51.816 2.967 -3.124 1.00 66.62 100 LYS A C 1
ATOM 797 O O . LYS A 1 100 ? -51.627 3.822 -2.268 1.00 66.62 100 LYS A O 1
ATOM 802 N N . GLN A 1 101 ? -53.040 2.566 -3.462 1.00 65.25 101 GLN A N 1
ATOM 803 C CA . GLN A 1 101 ? -54.252 3.116 -2.850 1.00 65.25 101 GLN A CA 1
ATOM 804 C C . GLN A 1 101 ? -54.404 2.707 -1.379 1.00 65.25 101 GLN A C 1
ATOM 806 O O . GLN A 1 101 ? -54.782 3.524 -0.547 1.00 65.25 101 GLN A O 1
ATOM 811 N N . PHE A 1 102 ? -53.991 1.483 -1.031 1.00 68.31 102 PHE A N 1
ATOM 812 C CA . PHE A 1 102 ? -53.903 1.050 0.361 1.00 68.31 102 PHE A CA 1
ATOM 813 C C . PHE A 1 102 ? -52.860 1.868 1.142 1.00 68.31 102 PHE A C 1
ATOM 815 O O . PHE A 1 102 ? -53.083 2.167 2.309 1.00 68.31 102 PHE A O 1
ATOM 822 N N . HIS A 1 103 ? -51.747 2.275 0.519 1.00 70.44 103 HIS A N 1
ATOM 823 C CA . HIS A 1 103 ? -50.722 3.096 1.181 1.00 70.44 103 HIS A CA 1
ATOM 824 C C . HIS A 1 103 ? -51.233 4.495 1.541 1.00 70.44 103 HIS A C 1
ATOM 826 O O . HIS A 1 103 ? -50.981 4.961 2.650 1.00 70.44 103 HIS A O 1
ATOM 832 N N . MET A 1 104 ? -51.995 5.134 0.648 1.00 70.94 104 MET A N 1
ATOM 833 C CA . MET A 1 104 ? -52.586 6.453 0.904 1.00 70.94 104 MET A CA 1
ATOM 834 C C . MET A 1 104 ? -53.565 6.418 2.084 1.00 70.94 104 MET A C 1
ATOM 836 O O . MET A 1 104 ? -53.422 7.206 3.018 1.00 70.94 104 MET A O 1
ATOM 840 N N . ASP A 1 105 ? -54.484 5.449 2.108 1.00 73.56 105 ASP A N 1
ATOM 841 C CA . ASP A 1 105 ? -55.448 5.300 3.207 1.00 73.56 105 ASP A CA 1
ATOM 842 C C . ASP A 1 105 ? -54.759 5.032 4.555 1.00 73.56 105 ASP A C 1
ATOM 844 O O . ASP A 1 105 ? -55.191 5.534 5.594 1.00 73.56 105 ASP A O 1
ATOM 848 N N . GLN A 1 106 ? -53.666 4.258 4.562 1.00 74.62 106 GLN A N 1
ATOM 849 C CA . GLN A 1 106 ? -52.901 4.002 5.786 1.00 74.62 106 GLN A CA 1
ATOM 850 C C . GLN A 1 106 ? -52.131 5.233 6.267 1.00 74.62 106 GLN A C 1
ATOM 852 O O . GLN A 1 106 ? -52.122 5.482 7.470 1.00 74.62 106 GLN A O 1
ATOM 857 N N . ILE A 1 107 ? -51.511 6.009 5.369 1.00 73.75 107 ILE A N 1
ATOM 858 C CA . ILE A 1 107 ? -50.817 7.254 5.742 1.00 73.75 107 ILE A CA 1
ATOM 859 C C . ILE A 1 107 ? -51.805 8.235 6.361 1.00 73.75 107 ILE A C 1
ATOM 861 O O . ILE A 1 107 ? -51.538 8.752 7.445 1.00 73.75 107 ILE A O 1
ATOM 865 N N . LEU A 1 108 ? -52.958 8.446 5.715 1.00 77.75 108 LEU A N 1
ATOM 866 C CA . LEU A 1 108 ? -53.996 9.329 6.239 1.00 77.75 108 LEU A CA 1
ATOM 867 C C . LEU A 1 108 ? -54.450 8.867 7.625 1.00 77.75 108 LEU A C 1
ATOM 869 O O . LEU A 1 108 ? -54.482 9.667 8.550 1.00 77.75 108 LEU A O 1
ATOM 873 N N . LYS A 1 109 ? -54.723 7.568 7.784 1.00 80.25 109 LYS A N 1
ATOM 874 C CA . LYS A 1 109 ? -55.165 7.000 9.057 1.00 80.25 109 LYS A CA 1
ATOM 875 C C . LYS A 1 109 ? -54.122 7.154 10.164 1.00 80.25 109 LYS A C 1
ATOM 877 O O . LYS A 1 109 ? -54.459 7.582 11.255 1.00 80.25 109 LYS A O 1
ATOM 882 N N . ILE A 1 110 ? -52.855 6.839 9.892 1.00 74.69 110 ILE A N 1
ATOM 883 C CA . ILE A 1 110 ? -51.765 6.965 10.874 1.00 74.69 110 ILE A CA 1
ATOM 884 C C . ILE A 1 110 ? -51.595 8.424 11.304 1.00 74.69 110 ILE A C 1
ATOM 886 O O . ILE A 1 110 ? -51.387 8.710 12.481 1.00 74.69 110 ILE A O 1
ATOM 890 N N . ILE A 1 111 ? -51.708 9.350 10.360 1.00 76.81 111 ILE A N 1
ATOM 891 C CA . ILE A 1 111 ? -51.651 10.780 10.631 1.00 76.81 111 ILE A CA 1
ATOM 892 C C . ILE A 1 111 ? -52.876 11.251 11.412 1.00 76.81 111 ILE A C 1
ATOM 894 O O . ILE A 1 111 ? -52.721 12.035 12.335 1.00 76.81 111 ILE A O 1
ATOM 898 N N . GLU A 1 112 ? -54.082 10.802 11.078 1.00 81.25 112 GLU A N 1
ATOM 899 C CA . GLU A 1 112 ? -55.293 11.172 11.812 1.00 81.25 112 GLU A CA 1
ATOM 900 C C . GLU A 1 112 ? -55.270 10.611 13.243 1.00 81.25 112 GLU A C 1
ATOM 902 O O . GLU A 1 112 ? -55.605 11.337 14.179 1.00 81.25 112 GLU A O 1
ATOM 907 N N . ASP A 1 113 ? -54.780 9.381 13.424 1.00 81.50 113 ASP A N 1
ATOM 908 C CA . ASP A 1 113 ? -54.664 8.710 14.722 1.00 81.50 113 ASP A CA 1
ATOM 909 C C . ASP A 1 113 ? -53.628 9.393 15.643 1.00 81.50 113 ASP A C 1
ATOM 911 O O . ASP A 1 113 ? -53.875 9.523 16.841 1.00 81.50 113 ASP A O 1
ATOM 915 N N . ASN A 1 114 ? -52.485 9.849 15.105 1.00 76.94 114 ASN A N 1
ATOM 916 C CA . ASN A 1 114 ? -51.379 10.413 15.906 1.00 76.94 114 ASN A CA 1
ATOM 917 C C . ASN A 1 114 ? -51.302 11.953 15.881 1.00 76.94 114 ASN A C 1
ATOM 919 O O . ASN A 1 114 ? -50.834 12.575 16.829 1.00 76.94 114 ASN A O 1
ATOM 923 N N . TYR A 1 115 ? -51.769 12.588 14.805 1.00 79.69 115 TYR A N 1
ATOM 924 C CA . TYR A 1 115 ? -51.625 14.026 14.529 1.00 79.69 115 TYR A CA 1
ATOM 925 C C . TYR A 1 115 ? -52.922 14.691 14.033 1.00 79.69 115 TYR A C 1
ATOM 927 O O . TYR A 1 115 ? -52.893 15.851 13.616 1.00 79.69 115 TYR A O 1
ATOM 935 N N . GLY A 1 116 ? -54.076 14.014 14.089 1.00 77.94 116 GLY A N 1
ATOM 936 C CA . GLY A 1 116 ? -55.332 14.500 13.502 1.00 77.94 116 GLY A CA 1
ATOM 937 C C . GLY A 1 116 ? -55.809 15.847 14.046 1.00 77.94 116 GLY A C 1
ATOM 938 O O . GLY A 1 116 ? -56.401 16.631 13.309 1.00 77.94 116 GLY A O 1
ATOM 939 N N . ALA A 1 117 ? -55.476 16.172 15.300 1.00 79.25 117 ALA A N 1
ATOM 940 C CA . ALA A 1 117 ? -55.770 17.475 15.902 1.00 79.25 117 ALA A CA 1
ATOM 941 C C . ALA A 1 117 ? -55.019 18.648 15.238 1.00 79.25 117 ALA A C 1
ATOM 943 O O . ALA A 1 117 ? -55.438 19.798 15.368 1.00 79.25 117 ALA A O 1
ATOM 944 N N . LEU A 1 118 ? -53.910 18.372 14.544 1.00 81.31 118 LEU A N 1
ATOM 945 C CA . LEU A 1 118 ? -53.092 19.367 13.851 1.00 81.31 118 LEU A CA 1
ATOM 946 C C . LEU A 1 118 ? -53.459 19.499 12.365 1.00 81.31 118 LEU A C 1
ATOM 948 O O . LEU A 1 118 ? -53.086 20.499 11.748 1.00 81.31 118 LEU A O 1
ATOM 952 N N . LEU A 1 119 ? -54.190 18.537 11.783 1.00 81.75 119 LEU A N 1
ATOM 953 C CA . LEU A 1 119 ? -54.607 18.626 10.385 1.00 81.75 119 LEU A CA 1
ATOM 954 C C . LEU A 1 119 ? -55.770 19.607 10.209 1.00 81.75 119 LEU A C 1
ATOM 956 O O . LEU A 1 119 ? -56.807 19.460 10.861 1.00 81.75 119 LEU A O 1
ATOM 960 N N . PRO A 1 120 ? -55.668 20.563 9.269 1.00 80.88 120 PRO A N 1
ATOM 961 C CA . PRO A 1 120 ? -56.775 21.460 8.990 1.00 80.88 120 PRO A CA 1
ATOM 962 C C . PRO A 1 120 ? -57.978 20.691 8.429 1.00 80.88 120 PRO A C 1
ATOM 964 O O . PRO A 1 120 ? -57.900 20.015 7.401 1.00 80.88 120 PRO A O 1
ATOM 967 N N . SER A 1 121 ? -59.126 20.833 9.088 1.00 78.12 121 SER A N 1
ATOM 968 C CA . SER A 1 121 ? -60.374 20.151 8.717 1.00 78.12 121 SER A CA 1
ATOM 969 C C . SER A 1 121 ? -60.948 20.630 7.378 1.00 78.12 121 SER A C 1
ATOM 971 O O . SER A 1 121 ? -61.796 19.957 6.802 1.00 78.12 121 SER A O 1
ATOM 973 N N . SER A 1 122 ? -60.494 21.790 6.895 1.00 78.62 122 SER A N 1
ATOM 974 C CA . SER A 1 122 ? -60.924 22.431 5.650 1.00 78.62 122 SER A CA 1
ATOM 975 C C . SER A 1 122 ? -60.319 21.824 4.382 1.00 78.62 122 SER A C 1
ATOM 977 O O . SER A 1 122 ? -60.750 22.189 3.294 1.00 78.62 122 SER A O 1
ATOM 979 N N . LEU A 1 123 ? -59.310 20.956 4.506 1.00 80.38 123 LEU A N 1
ATOM 980 C CA . LEU A 1 123 ? -58.612 20.360 3.365 1.00 80.38 123 LEU A CA 1
ATOM 981 C C . LEU A 1 123 ? -59.390 19.175 2.784 1.00 80.38 123 LEU A C 1
ATOM 983 O O . LEU A 1 123 ? -59.968 18.370 3.523 1.00 80.38 123 LEU A O 1
ATOM 987 N N . ASN A 1 124 ? -59.348 19.032 1.458 1.00 82.19 124 ASN A N 1
ATOM 988 C CA . ASN A 1 124 ? -59.844 17.830 0.785 1.00 82.19 124 ASN A CA 1
ATOM 989 C C . ASN A 1 124 ? -58.895 16.629 1.008 1.00 82.19 124 ASN A C 1
ATOM 991 O O . ASN A 1 124 ? -57.797 16.776 1.541 1.00 82.19 124 ASN A O 1
ATOM 995 N N . VAL A 1 125 ? -59.312 15.416 0.629 1.00 80.25 125 VAL A N 1
ATOM 996 C CA . VAL A 1 125 ? -58.539 14.184 0.900 1.00 80.25 125 VAL A CA 1
ATOM 997 C C . VAL A 1 125 ? -57.137 14.234 0.275 1.00 80.25 125 VAL A C 1
ATOM 999 O O . VAL A 1 125 ? -56.158 13.904 0.942 1.00 80.25 125 VAL A O 1
ATOM 1002 N N . THR A 1 126 ? -57.020 14.713 -0.965 1.00 77.94 126 THR A N 1
ATOM 1003 C CA . THR A 1 126 ? -55.743 14.848 -1.684 1.00 77.94 126 THR A CA 1
ATOM 1004 C C . THR A 1 126 ? -54.811 15.854 -1.004 1.00 77.94 126 THR A C 1
ATOM 1006 O O . THR A 1 126 ? -53.633 15.576 -0.784 1.00 77.94 126 THR A O 1
ATOM 1009 N N . GLU A 1 127 ? -55.340 17.002 -0.585 1.00 80.19 127 GLU A N 1
ATOM 1010 C CA . GLU A 1 127 ? -54.611 18.026 0.168 1.00 80.19 127 GLU A CA 1
ATOM 1011 C C . GLU A 1 127 ? -54.159 17.524 1.540 1.00 80.19 127 GLU A C 1
ATOM 1013 O O . GLU A 1 127 ? -53.028 17.800 1.950 1.00 80.19 127 GLU A O 1
ATOM 1018 N N . LYS A 1 128 ? -55.012 16.766 2.242 1.00 83.69 128 LYS A N 1
ATOM 1019 C CA . LYS A 1 128 ? -54.663 16.135 3.520 1.00 83.69 128 LYS A CA 1
ATOM 1020 C C . LYS A 1 128 ? -53.521 15.139 3.351 1.00 83.69 128 LYS A C 1
ATOM 1022 O O . LYS A 1 128 ? -52.585 15.179 4.141 1.00 83.69 128 LYS A O 1
ATOM 1027 N N . LEU A 1 129 ? -53.559 14.298 2.315 1.00 81.44 129 LEU A N 1
ATOM 1028 C CA . LEU A 1 129 ? -52.502 13.325 2.020 1.00 81.44 129 LEU A CA 1
ATOM 1029 C C . LEU A 1 129 ? -51.167 14.000 1.697 1.00 81.44 129 LEU A C 1
ATOM 1031 O O . LEU A 1 129 ? -50.141 13.637 2.266 1.00 81.44 129 LEU A O 1
ATOM 1035 N N . ILE A 1 130 ? -51.168 15.016 0.833 1.00 82.50 130 ILE A N 1
ATOM 1036 C CA . ILE A 1 130 ? -49.938 15.738 0.475 1.00 82.50 130 ILE A CA 1
ATOM 1037 C C . ILE A 1 130 ? -49.377 16.484 1.689 1.00 82.50 130 ILE A C 1
ATOM 1039 O O . ILE A 1 130 ? -48.167 16.464 1.914 1.00 82.50 130 ILE A O 1
ATOM 1043 N N . THR A 1 131 ? -50.246 17.096 2.498 1.00 85.00 131 THR A N 1
ATOM 1044 C CA . THR A 1 131 ? -49.854 17.772 3.743 1.00 85.00 131 THR A CA 1
ATOM 1045 C C . THR A 1 131 ? -49.268 16.785 4.748 1.00 85.00 131 THR A C 1
ATOM 1047 O O . THR A 1 131 ? -48.230 17.066 5.340 1.00 85.00 131 THR A O 1
ATOM 1050 N N . ALA A 1 132 ? -49.888 15.616 4.903 1.00 84.56 132 ALA A N 1
ATOM 1051 C CA . ALA A 1 132 ? -49.425 14.543 5.771 1.00 84.56 132 ALA A CA 1
ATOM 1052 C C . ALA A 1 132 ? -48.039 14.022 5.365 1.00 84.56 132 ALA A C 1
ATOM 1054 O O . ALA A 1 132 ? -47.147 13.934 6.208 1.00 84.56 132 ALA A O 1
ATOM 1055 N N . ILE A 1 133 ? -47.839 13.739 4.073 1.00 83.75 133 ILE A N 1
ATOM 1056 C CA . ILE A 1 133 ? -46.546 13.295 3.538 1.00 83.75 133 ILE A CA 1
ATOM 1057 C C . ILE A 1 133 ? -45.486 14.381 3.752 1.00 83.75 133 ILE A C 1
ATOM 1059 O O . ILE A 1 133 ? -44.430 14.091 4.296 1.00 83.75 133 ILE A O 1
ATOM 1063 N N . ASN A 1 134 ? -45.785 15.640 3.411 1.00 86.62 134 ASN A N 1
ATOM 1064 C CA . ASN A 1 134 ? -44.879 16.774 3.635 1.00 86.62 134 ASN A CA 1
ATOM 1065 C C . ASN A 1 134 ? -44.494 16.949 5.109 1.00 86.62 134 ASN A C 1
ATOM 1067 O O . ASN A 1 134 ? -43.358 17.294 5.420 1.00 86.62 134 ASN A O 1
ATOM 1071 N N . PHE A 1 135 ? -45.449 16.758 6.018 1.00 87.50 135 PHE A N 1
ATOM 1072 C CA . PHE A 1 135 ? -45.208 16.864 7.449 1.00 87.50 135 PHE A CA 1
ATOM 1073 C C . PHE A 1 135 ? -44.289 15.746 7.949 1.00 87.50 135 PHE A C 1
ATOM 1075 O O . PHE A 1 135 ? -43.308 16.038 8.632 1.00 87.50 135 PHE A O 1
ATOM 1082 N N . LEU A 1 136 ? -44.577 14.489 7.591 1.00 85.31 136 LEU A N 1
ATOM 1083 C CA . LEU A 1 136 ? -43.739 13.351 7.976 1.00 85.31 136 LEU A CA 1
ATOM 1084 C C . LEU A 1 136 ? -42.341 13.469 7.386 1.00 85.31 136 LEU A C 1
ATOM 1086 O O . LEU A 1 136 ? -41.383 13.256 8.113 1.00 85.31 136 LEU A O 1
ATOM 1090 N N . ASP A 1 137 ? -42.224 13.860 6.119 1.00 85.69 137 ASP A N 1
ATOM 1091 C CA . ASP A 1 137 ? -40.945 14.073 5.438 1.00 85.69 137 ASP A CA 1
ATOM 1092 C C . ASP A 1 137 ? -40.116 15.189 6.102 1.00 85.69 137 ASP A C 1
ATOM 1094 O O . ASP A 1 137 ? -38.924 15.034 6.378 1.00 85.69 137 ASP A O 1
ATOM 1098 N N . ALA A 1 138 ? -40.762 16.300 6.475 1.00 85.50 138 ALA A N 1
ATOM 1099 C CA . ALA A 1 138 ? -40.109 17.375 7.215 1.00 85.50 138 ALA A CA 1
ATOM 1100 C C . ALA A 1 138 ? -39.660 16.921 8.613 1.00 85.50 138 ALA A C 1
ATOM 1102 O O . ALA A 1 138 ? -38.537 17.213 9.019 1.00 85.50 138 ALA A O 1
ATOM 1103 N N . LYS A 1 139 ? -40.507 16.190 9.347 1.00 84.19 139 LYS A N 1
ATOM 1104 C CA . LYS A 1 139 ? -40.174 15.680 10.684 1.00 84.19 139 LYS A CA 1
ATOM 1105 C C . LYS A 1 139 ? -39.076 14.610 10.629 1.00 84.19 139 LYS A C 1
ATOM 1107 O O . LYS A 1 139 ? -38.175 14.626 11.463 1.00 84.19 139 LYS A O 1
ATOM 1112 N N . LEU A 1 140 ? -39.094 13.755 9.604 1.00 83.31 140 LEU A N 1
ATOM 1113 C CA . LEU A 1 140 ? -38.051 12.772 9.294 1.00 83.31 140 LEU A CA 1
ATOM 1114 C C . LEU A 1 140 ? -36.710 13.468 9.041 1.00 83.31 140 LEU A C 1
ATOM 1116 O O . LEU A 1 140 ? -35.704 13.113 9.644 1.00 83.31 140 LEU A O 1
ATOM 1120 N N . SER A 1 141 ? -36.725 14.526 8.228 1.00 83.19 141 SER A N 1
ATOM 1121 C CA . SER A 1 141 ? -35.544 15.341 7.934 1.00 83.19 141 SER A CA 1
ATOM 1122 C C . SER A 1 141 ? -34.988 16.065 9.164 1.00 83.19 141 SER A C 1
ATOM 1124 O O . SER A 1 141 ? -33.775 16.215 9.295 1.00 83.19 141 SER A O 1
ATOM 1126 N N . GLU A 1 142 ? -35.842 16.542 10.072 1.00 83.19 142 GLU A N 1
ATOM 1127 C CA . GLU A 1 142 ? -35.389 17.118 11.346 1.00 83.19 142 GLU A CA 1
ATOM 1128 C C . GLU A 1 142 ? -34.781 16.046 12.260 1.00 83.19 142 GLU A C 1
ATOM 1130 O O . GLU A 1 142 ? -33.757 16.299 12.893 1.00 83.19 142 GLU A O 1
ATOM 1135 N N . PHE A 1 143 ? -35.347 14.836 12.279 1.00 79.12 143 PHE A N 1
ATOM 1136 C CA . PHE A 1 143 ? -34.785 13.712 13.025 1.00 79.12 143 PHE A CA 1
ATOM 1137 C C . PHE A 1 143 ? -33.391 13.321 12.507 1.00 79.12 143 PHE A C 1
ATOM 1139 O O . PHE A 1 143 ? -32.457 13.204 13.298 1.00 79.12 143 PHE A O 1
ATOM 1146 N N . ASP A 1 144 ? -33.212 13.218 11.184 1.00 78.06 144 ASP A N 1
ATOM 1147 C CA . ASP A 1 144 ? -31.906 12.957 10.558 1.00 78.06 144 ASP A CA 1
ATOM 1148 C C . ASP A 1 144 ? -30.841 13.978 10.970 1.00 78.06 144 ASP A C 1
ATOM 1150 O O . ASP A 1 144 ? -29.707 13.614 11.288 1.00 78.06 144 ASP A O 1
ATOM 1154 N N . LYS A 1 145 ? -31.197 15.270 10.979 1.00 80.56 145 LYS A N 1
ATOM 1155 C CA . LYS A 1 145 ? -30.272 16.340 11.380 1.00 80.56 145 LYS A CA 1
ATOM 1156 C C . LYS A 1 145 ? -29.802 16.164 12.817 1.00 80.56 145 LYS A C 1
ATOM 1158 O O . LYS A 1 145 ? -28.611 16.323 13.070 1.00 80.56 145 LYS A O 1
ATOM 1163 N N . LEU A 1 146 ? -30.709 15.808 13.728 1.00 77.50 146 LEU A N 1
ATOM 1164 C CA . LEU A 1 146 ? -30.362 15.549 15.126 1.00 77.50 146 LEU A CA 1
ATOM 1165 C C . LEU A 1 146 ? -29.388 14.373 15.252 1.00 77.50 146 LEU A C 1
ATOM 1167 O O . LEU A 1 146 ? -28.433 14.459 16.022 1.00 77.50 146 LEU A O 1
ATOM 1171 N N . LEU A 1 147 ? -29.573 13.306 14.466 1.00 73.69 147 LEU A N 1
ATOM 1172 C CA . LEU A 1 147 ? -28.649 12.167 14.484 1.00 73.69 147 LEU A CA 1
ATOM 1173 C C . LEU A 1 147 ? -27.260 12.536 13.963 1.00 73.69 147 LEU A C 1
ATOM 1175 O O . LEU A 1 147 ? -26.254 12.169 14.573 1.00 73.69 147 LEU A O 1
ATOM 1179 N N . ILE A 1 148 ? -27.201 13.285 12.859 1.00 76.62 148 ILE A N 1
ATOM 1180 C CA . ILE A 1 148 ? -25.942 13.772 12.283 1.00 76.62 148 ILE A CA 1
ATOM 1181 C C . ILE A 1 148 ? -25.232 14.703 13.271 1.00 76.62 148 ILE A C 1
ATOM 1183 O O . ILE A 1 148 ? -24.015 14.623 13.437 1.00 76.62 148 ILE A O 1
ATOM 1187 N N . GLU A 1 149 ? -25.972 15.585 13.940 1.00 80.50 149 GLU A N 1
ATOM 1188 C CA . GLU A 1 149 ? -25.417 16.493 14.937 1.00 80.50 149 GLU A CA 1
ATOM 1189 C C . GLU A 1 149 ? -24.868 15.734 16.152 1.00 80.50 149 GLU A C 1
ATOM 1191 O O . GLU A 1 149 ? -23.734 15.990 16.561 1.00 80.50 149 GLU A O 1
ATOM 1196 N N . GLU A 1 150 ? -25.601 14.745 16.671 1.00 76.69 150 GLU A N 1
ATOM 1197 C CA . GLU A 1 150 ? -25.116 13.887 17.756 1.00 76.69 150 GLU A CA 1
ATOM 1198 C C . GLU A 1 150 ? -23.846 13.130 17.340 1.00 76.69 150 GLU A C 1
ATOM 1200 O O . GLU A 1 150 ? -22.854 13.128 18.074 1.00 76.69 150 GLU A O 1
ATOM 1205 N N . GLN A 1 151 ? -23.827 12.541 16.140 1.00 78.31 151 GLN A N 1
ATOM 1206 C CA . GLN A 1 151 ? -22.645 11.868 15.601 1.00 78.31 151 GLN A CA 1
ATOM 1207 C C . GLN A 1 151 ? -21.447 12.825 15.505 1.00 78.31 151 GLN A C 1
ATOM 1209 O O . GLN A 1 151 ? -20.350 12.484 15.953 1.00 78.31 151 GLN A O 1
ATOM 1214 N N . ASN A 1 152 ? -21.645 14.038 14.984 1.00 80.94 152 ASN A N 1
ATOM 1215 C CA . ASN A 1 152 ? -20.594 15.051 14.867 1.00 80.94 152 ASN A CA 1
ATOM 1216 C C . ASN A 1 152 ? -20.049 15.508 16.229 1.00 80.94 152 ASN A C 1
ATOM 1218 O O . ASN A 1 152 ? -18.874 15.862 16.328 1.00 80.94 152 ASN A O 1
ATOM 1222 N N . GLN A 1 153 ? -20.871 15.485 17.280 1.00 83.88 153 GLN A N 1
ATOM 1223 C CA . GLN A 1 153 ? -20.447 15.807 18.643 1.00 83.88 153 GLN A CA 1
ATOM 1224 C C . GLN A 1 153 ? -19.717 14.639 19.323 1.00 83.88 153 GLN A C 1
ATOM 1226 O O . GLN A 1 153 ? -18.729 14.855 20.031 1.00 83.88 153 GLN A O 1
ATOM 1231 N N . LEU A 1 154 ? -20.180 13.401 19.119 1.00 83.31 154 LEU A N 1
ATOM 1232 C CA . LEU A 1 154 ? -19.688 12.229 19.846 1.00 83.31 154 LEU A CA 1
ATOM 1233 C C . LEU A 1 154 ? -18.447 11.600 19.203 1.00 83.31 154 LEU A C 1
ATOM 1235 O O . LEU A 1 154 ? -17.545 11.161 19.919 1.00 83.31 154 LEU A O 1
ATOM 1239 N N . MET A 1 155 ? -18.352 11.597 17.870 1.00 84.31 155 MET A N 1
ATOM 1240 C CA . MET A 1 155 ? -17.225 10.991 17.152 1.00 84.31 155 MET A CA 1
ATOM 1241 C C . MET A 1 155 ? -15.858 11.585 17.511 1.00 84.31 155 MET A C 1
ATOM 1243 O O . MET A 1 155 ? -14.924 10.805 17.679 1.00 84.31 155 MET A O 1
ATOM 1247 N N . PRO A 1 156 ? -15.680 12.907 17.702 1.00 86.12 156 PRO A N 1
ATOM 1248 C CA . PRO A 1 156 ? -14.408 13.453 18.178 1.00 86.12 156 PRO A CA 1
ATOM 1249 C C . PRO A 1 156 ? -13.997 12.906 19.552 1.00 86.12 156 PRO A C 1
ATOM 1251 O O . PRO A 1 156 ? -12.826 12.595 19.764 1.00 86.12 156 PRO A O 1
ATOM 1254 N N . ILE A 1 157 ? -14.957 12.737 20.468 1.00 86.56 157 ILE A N 1
ATOM 1255 C CA . ILE A 1 157 ? -14.722 12.196 21.816 1.00 86.56 157 ILE A CA 1
ATOM 1256 C C . ILE A 1 157 ? -14.346 10.715 21.729 1.00 86.56 157 ILE A C 1
ATOM 1258 O O . ILE A 1 157 ? -13.398 10.272 22.380 1.00 86.56 157 ILE A O 1
ATOM 1262 N N . ILE A 1 158 ? -15.075 9.955 20.909 1.00 85.25 158 ILE A N 1
ATOM 1263 C CA . ILE A 1 158 ? -14.782 8.548 20.634 1.00 85.25 158 ILE A CA 1
ATOM 1264 C C . ILE A 1 158 ? -13.383 8.425 20.035 1.00 85.25 158 ILE A C 1
ATOM 1266 O O . ILE A 1 158 ? -12.569 7.702 20.591 1.00 85.25 158 ILE A O 1
ATOM 1270 N N . ASN A 1 159 ? -13.063 9.184 18.986 1.00 84.12 159 ASN A N 1
ATOM 1271 C CA . ASN A 1 159 ? -11.751 9.178 18.338 1.00 84.12 159 ASN A CA 1
ATOM 1272 C C . ASN A 1 159 ? -10.624 9.521 19.318 1.00 84.12 159 ASN A C 1
ATOM 1274 O O . ASN A 1 159 ? -9.590 8.861 19.323 1.00 84.12 159 ASN A O 1
ATOM 1278 N N . GLN A 1 160 ? -10.832 10.496 20.207 1.00 83.88 160 GLN A N 1
ATOM 1279 C CA . GLN A 1 160 ? -9.853 10.819 21.242 1.00 83.88 160 GLN A CA 1
ATOM 1280 C C . GLN A 1 160 ? -9.616 9.644 22.198 1.00 83.88 160 GLN A C 1
ATOM 1282 O O . GLN A 1 160 ? -8.467 9.358 22.530 1.00 83.88 160 GLN A O 1
ATOM 1287 N N . LYS A 1 161 ? -10.675 8.942 22.623 1.00 82.44 161 LYS A N 1
ATOM 1288 C CA . LYS A 1 161 ? -10.517 7.708 23.405 1.00 82.44 161 LYS A CA 1
ATOM 1289 C C . LYS A 1 161 ? -9.829 6.616 22.592 1.00 82.44 161 LYS A C 1
ATOM 1291 O O . LYS A 1 161 ? -8.944 5.962 23.128 1.00 82.44 161 LYS A O 1
ATOM 1296 N N . LEU A 1 162 ? -10.187 6.487 21.309 1.00 83.19 162 LEU A N 1
ATOM 1297 C CA . LEU A 1 162 ? -9.685 5.477 20.374 1.00 83.19 162 LEU A CA 1
ATOM 1298 C C . LEU A 1 162 ? -8.157 5.517 20.178 1.00 83.19 162 LEU A C 1
ATOM 1300 O O . LEU A 1 162 ? -7.526 4.494 19.878 1.00 83.19 162 LEU A O 1
ATOM 1304 N N . MET A 1 163 ? -7.557 6.687 20.396 1.00 79.75 163 MET A N 1
ATOM 1305 C CA . MET A 1 163 ? -6.118 6.897 20.294 1.00 79.75 163 MET A CA 1
ATOM 1306 C C . MET A 1 163 ? -5.317 6.142 21.360 1.00 79.75 163 MET A C 1
ATOM 1308 O O . MET A 1 163 ? -4.265 5.639 21.006 1.00 79.75 163 MET A O 1
ATOM 1312 N N . ASN A 1 164 ? -5.775 6.067 22.618 1.00 84.31 164 ASN A N 1
ATOM 1313 C CA . ASN A 1 164 ? -5.127 5.388 23.764 1.00 84.31 164 ASN A CA 1
ATOM 1314 C C . ASN A 1 164 ? -3.588 5.179 23.670 1.00 84.31 164 ASN A C 1
ATOM 1316 O O . ASN A 1 164 ? -3.068 4.075 23.842 1.00 84.31 164 ASN A O 1
ATOM 1320 N N . VAL A 1 165 ? -2.857 6.241 23.313 1.00 89.06 165 VAL A N 1
ATOM 1321 C CA . VAL A 1 165 ? -1.449 6.144 22.892 1.00 89.06 165 VAL A CA 1
ATOM 1322 C C . VAL A 1 165 ? -0.546 5.857 24.084 1.00 89.06 165 VAL A C 1
ATOM 1324 O O . VAL A 1 165 ? 0.383 5.064 23.966 1.00 89.06 165 VAL A O 1
ATOM 1327 N N . ASP A 1 166 ? -0.831 6.480 25.226 1.00 89.56 166 ASP A N 1
ATOM 1328 C CA . ASP A 1 166 ? -0.005 6.373 26.428 1.00 89.56 166 ASP A CA 1
ATOM 1329 C C . ASP A 1 166 ? 0.037 4.932 26.956 1.00 89.56 166 ASP A C 1
ATOM 1331 O O . ASP A 1 166 ? 1.118 4.417 27.239 1.00 89.56 166 ASP A O 1
ATOM 1335 N N . GLU A 1 167 ? -1.109 4.241 26.994 1.00 89.75 167 GLU A N 1
ATOM 1336 C CA . GLU A 1 167 ? -1.174 2.834 27.412 1.00 89.75 167 GLU A CA 1
ATOM 1337 C C . GLU A 1 167 ? -0.400 1.925 26.446 1.00 89.75 167 GLU A C 1
ATOM 1339 O O . GLU A 1 167 ? 0.321 1.019 26.866 1.00 89.75 167 GLU A O 1
ATOM 1344 N N . ALA A 1 168 ? -0.503 2.179 25.139 1.00 92.00 168 ALA A N 1
ATOM 1345 C CA . ALA A 1 168 ? 0.227 1.412 24.138 1.00 92.00 168 ALA A CA 1
ATOM 1346 C C . ALA A 1 168 ? 1.749 1.629 24.231 1.00 92.00 168 ALA A C 1
ATOM 1348 O O . ALA A 1 168 ? 2.510 0.670 24.081 1.00 92.00 168 ALA A O 1
ATOM 1349 N N . ILE A 1 169 ? 2.203 2.859 24.518 1.00 93.25 169 ILE A N 1
ATOM 1350 C CA . ILE A 1 169 ? 3.621 3.160 24.786 1.00 93.25 169 ILE A CA 1
ATOM 1351 C C . ILE A 1 169 ? 4.084 2.419 26.039 1.00 93.25 169 ILE A C 1
ATOM 1353 O O . ILE A 1 169 ? 5.148 1.807 26.021 1.00 93.25 169 ILE A O 1
ATOM 1357 N N . GLU A 1 170 ? 3.295 2.441 27.114 1.00 93.31 170 GLU A N 1
ATOM 1358 C CA . GLU A 1 170 ? 3.635 1.757 28.363 1.00 93.31 170 GLU A CA 1
ATOM 1359 C C . GLU A 1 170 ? 3.758 0.239 28.157 1.00 93.31 170 GLU A C 1
ATOM 1361 O O . GLU A 1 170 ? 4.739 -0.376 28.577 1.00 93.31 170 GLU A O 1
ATOM 1366 N N . LYS A 1 171 ? 2.812 -0.374 27.436 1.00 92.25 171 LYS A N 1
ATOM 1367 C CA . LYS A 1 171 ? 2.854 -1.807 27.106 1.00 92.25 171 LYS A CA 1
ATOM 1368 C C . LYS A 1 171 ? 4.027 -2.176 26.191 1.00 92.25 171 LYS A C 1
ATOM 1370 O O . LYS A 1 171 ? 4.564 -3.279 26.326 1.00 92.25 171 LYS A O 1
ATOM 1375 N N . GLY A 1 172 ? 4.401 -1.281 25.274 1.00 91.31 172 GLY A N 1
ATOM 1376 C CA . GLY A 1 172 ? 5.522 -1.426 24.338 1.00 91.31 172 GLY A CA 1
ATOM 1377 C C . GLY A 1 172 ? 6.886 -0.997 24.891 1.00 91.31 172 GLY A C 1
ATOM 1378 O O . GLY A 1 172 ? 7.899 -1.144 24.198 1.00 91.31 172 GLY A O 1
ATOM 1379 N N . ALA A 1 173 ? 6.933 -0.490 26.128 1.00 88.94 173 ALA A N 1
ATOM 1380 C CA . ALA A 1 173 ? 8.147 0.006 26.761 1.00 88.94 173 ALA A CA 1
ATOM 1381 C C . ALA A 1 173 ? 9.271 -1.044 26.767 1.00 88.94 173 ALA A C 1
ATOM 1383 O O . ALA A 1 173 ? 9.043 -2.255 26.699 1.00 88.94 173 ALA A O 1
ATOM 1384 N N . ASP A 1 174 ? 10.516 -0.564 26.796 1.00 85.19 174 ASP A N 1
ATOM 1385 C CA . ASP A 1 174 ? 11.728 -1.387 26.692 1.00 85.19 174 ASP A CA 1
ATOM 1386 C C . ASP A 1 174 ? 11.814 -2.251 25.414 1.00 85.19 174 ASP A C 1
ATOM 1388 O O . ASP A 1 174 ? 12.615 -3.184 25.330 1.00 85.19 174 ASP A O 1
ATOM 1392 N N . ASN A 1 175 ? 11.078 -1.879 24.357 1.00 82.69 175 ASN A N 1
ATOM 1393 C CA . ASN A 1 175 ? 10.910 -2.637 23.109 1.00 82.69 175 ASN A CA 1
ATOM 1394 C C . ASN A 1 175 ? 10.218 -3.996 23.311 1.00 82.69 175 ASN A C 1
ATOM 1396 O O . ASN A 1 175 ? 10.534 -4.978 22.629 1.00 82.69 175 ASN A O 1
ATOM 1400 N N . LYS A 1 176 ? 9.285 -4.075 24.261 1.00 92.56 176 LYS A N 1
ATOM 1401 C CA . LYS A 1 176 ? 8.432 -5.249 24.416 1.00 92.56 176 LYS A CA 1
ATOM 1402 C C . LYS A 1 176 ? 7.473 -5.351 23.229 1.00 92.56 176 LYS A C 1
ATOM 1404 O O . LYS A 1 176 ? 6.884 -4.366 22.793 1.00 92.56 176 LYS A O 1
ATOM 1409 N N . LEU A 1 177 ? 7.305 -6.568 22.715 1.00 95.94 177 LEU A N 1
ATOM 1410 C CA . LEU A 1 177 ? 6.343 -6.829 21.651 1.00 95.94 177 LEU A CA 1
ATOM 1411 C C . LEU A 1 177 ? 4.938 -6.973 22.232 1.00 95.94 177 LEU A C 1
ATOM 1413 O O . LEU A 1 177 ? 4.729 -7.746 23.171 1.00 95.94 177 LEU A O 1
ATOM 1417 N N . ILE A 1 178 ? 3.991 -6.261 21.636 1.00 95.25 178 ILE A N 1
ATOM 1418 C CA . ILE A 1 178 ? 2.581 -6.241 22.030 1.00 95.25 178 ILE A CA 1
ATOM 1419 C C . ILE A 1 178 ? 1.718 -6.974 20.996 1.00 95.25 178 ILE A C 1
ATOM 1421 O O . ILE A 1 178 ? 2.197 -7.363 19.920 1.00 95.25 178 ILE A O 1
ATOM 1425 N N . HIS A 1 179 ? 0.447 -7.207 21.325 1.00 94.12 179 HIS A N 1
ATOM 1426 C CA . HIS A 1 179 ? -0.505 -7.807 20.392 1.00 94.12 179 HIS A CA 1
ATOM 1427 C C . HIS A 1 179 ? -1.404 -6.762 19.724 1.00 94.12 179 HIS A C 1
ATOM 1429 O O . HIS A 1 179 ? -1.510 -5.626 20.168 1.00 94.12 179 HIS A O 1
ATOM 1435 N N . PHE A 1 180 ? -2.104 -7.166 18.668 1.00 93.38 180 PHE A N 1
ATOM 1436 C CA . PHE A 1 180 ? -2.970 -6.319 17.847 1.00 93.38 180 PHE A CA 1
ATOM 1437 C C . PHE A 1 180 ? -3.962 -5.470 18.659 1.00 93.38 180 PHE A C 1
ATOM 1439 O O . PHE A 1 180 ? -4.138 -4.289 18.378 1.00 93.38 180 PHE A O 1
ATOM 1446 N N . TYR A 1 181 ? -4.570 -6.043 19.702 1.00 91.31 181 TYR A N 1
ATOM 1447 C CA . TYR A 1 181 ? -5.533 -5.331 20.554 1.00 91.31 181 TYR A CA 1
ATOM 1448 C C . TYR A 1 181 ? -4.893 -4.350 21.553 1.00 91.31 181 TYR A C 1
ATOM 1450 O O . TYR A 1 181 ? -5.606 -3.545 22.138 1.00 91.31 181 TYR A O 1
ATOM 1458 N N . ASP A 1 182 ? -3.568 -4.372 21.724 1.00 92.06 182 ASP A N 1
ATOM 1459 C CA . ASP A 1 182 ? -2.860 -3.378 22.542 1.00 92.06 182 ASP A CA 1
ATOM 1460 C C . ASP A 1 182 ? -2.551 -2.106 21.746 1.00 92.06 182 ASP A C 1
ATOM 1462 O O . ASP A 1 182 ? -2.224 -1.076 22.327 1.00 92.06 182 ASP A O 1
ATOM 1466 N N . LEU A 1 183 ? -2.641 -2.162 20.412 1.00 92.19 183 LEU A N 1
ATOM 1467 C CA . LEU A 1 183 ? -2.439 -0.989 19.575 1.00 92.19 183 LEU A CA 1
ATOM 1468 C C . LEU A 1 183 ? -3.613 -0.017 19.712 1.00 92.19 183 LEU A C 1
ATOM 1470 O O . LEU A 1 183 ? -4.769 -0.460 19.803 1.00 92.19 183 LEU A O 1
ATOM 1474 N N . PRO A 1 184 ? -3.352 1.294 19.589 1.00 91.25 184 PRO A N 1
ATOM 1475 C CA . PRO A 1 184 ? -4.381 2.273 19.273 1.00 91.25 184 PRO A CA 1
ATOM 1476 C C . PRO A 1 184 ? -5.229 1.833 18.088 1.00 91.25 184 PRO A C 1
ATOM 1478 O O . PRO A 1 184 ? -4.711 1.243 17.137 1.00 91.25 184 PRO A O 1
ATOM 1481 N N . PHE A 1 185 ? -6.517 2.168 18.102 1.00 86.81 185 PHE A N 1
ATOM 1482 C CA . PHE A 1 185 ? -7.449 1.697 17.079 1.00 86.81 185 PHE A CA 1
ATOM 1483 C C . PHE A 1 185 ? -6.995 2.062 15.656 1.00 86.81 185 PHE A C 1
ATOM 1485 O O . PHE A 1 185 ? -7.008 1.218 14.768 1.00 86.81 185 PHE A O 1
ATOM 1492 N N . HIS A 1 186 ? -6.477 3.276 15.452 1.00 85.00 186 HIS A N 1
ATOM 1493 C CA . HIS A 1 186 ? -6.018 3.736 14.137 1.00 85.00 186 HIS A CA 1
ATOM 1494 C C . HIS A 1 186 ? -4.726 3.065 13.622 1.00 85.00 186 HIS A C 1
ATOM 1496 O O . HIS A 1 186 ? -4.383 3.236 12.457 1.00 85.00 186 HIS A O 1
ATOM 1502 N N . TRP A 1 187 ? -4.008 2.300 14.454 1.00 90.44 187 TRP A N 1
ATOM 1503 C CA . TRP A 1 187 ? -2.819 1.532 14.046 1.00 90.44 187 TRP A CA 1
ATOM 1504 C C . TRP A 1 187 ? -3.156 0.078 13.679 1.00 90.44 187 TRP A C 1
ATOM 1506 O O . TRP A 1 187 ? -2.283 -0.677 13.247 1.00 90.44 187 TRP A O 1
ATOM 1516 N N . ARG A 1 188 ? -4.416 -0.337 13.850 1.00 89.31 188 ARG A N 1
ATOM 1517 C CA . ARG A 1 188 ? -4.888 -1.708 13.637 1.00 89.31 188 ARG A CA 1
ATOM 1518 C C . ARG A 1 188 ? -5.262 -1.955 12.175 1.00 89.31 188 ARG A C 1
ATOM 1520 O O . ARG A 1 188 ? -6.433 -1.998 11.821 1.00 89.31 188 ARG A O 1
ATOM 1527 N N . GLU A 1 189 ? -4.262 -2.142 11.320 1.00 84.75 189 GLU A N 1
ATOM 1528 C CA . GLU A 1 189 ? -4.486 -2.282 9.871 1.00 84.75 189 GLU A CA 1
ATOM 1529 C C . GLU A 1 189 ? -4.885 -3.700 9.439 1.00 84.75 189 GLU A C 1
ATOM 1531 O O . GLU A 1 189 ? -5.865 -3.885 8.719 1.00 84.75 189 GLU A O 1
ATOM 1536 N N . ASN A 1 190 ? -4.134 -4.721 9.868 1.00 91.00 190 ASN A N 1
ATOM 1537 C CA . ASN A 1 190 ? -4.366 -6.109 9.467 1.00 91.00 190 ASN A CA 1
ATOM 1538 C C . ASN A 1 190 ? -4.747 -6.971 10.674 1.00 91.00 190 ASN A C 1
ATOM 1540 O O . ASN A 1 190 ? -3.884 -7.466 11.395 1.00 91.00 190 ASN A O 1
ATOM 1544 N N . LYS A 1 191 ? -6.051 -7.210 10.848 1.00 90.94 191 LYS A N 1
ATOM 1545 C CA . LYS A 1 191 ? -6.598 -8.042 11.936 1.00 90.94 191 LYS A CA 1
ATOM 1546 C C . LYS A 1 191 ? -6.113 -9.494 11.945 1.00 90.94 191 LYS A C 1
ATOM 1548 O O . LYS A 1 191 ? -6.253 -10.175 12.957 1.00 90.94 191 LYS A O 1
ATOM 1553 N N . TYR A 1 192 ? -5.577 -9.984 10.826 1.00 94.38 192 TYR A N 1
ATOM 1554 C CA . TYR A 1 192 ? -5.034 -11.336 10.730 1.00 94.38 192 TYR A CA 1
ATOM 1555 C C . TYR A 1 192 ? -3.595 -11.432 11.226 1.00 94.38 192 TYR A C 1
ATOM 1557 O O . TYR A 1 192 ? -3.111 -12.549 11.357 1.00 94.38 192 TYR A O 1
ATOM 1565 N N . ILE A 1 193 ? -2.917 -10.315 11.507 1.00 95.94 193 ILE A N 1
ATOM 1566 C CA . ILE A 1 193 ? -1.612 -10.283 12.172 1.00 95.94 193 ILE A CA 1
ATOM 1567 C C . ILE A 1 193 ? -1.863 -9.880 13.621 1.00 95.94 193 ILE A C 1
ATOM 1569 O O . ILE A 1 193 ? -2.324 -8.774 13.895 1.00 95.94 193 ILE A O 1
ATOM 1573 N N . VAL A 1 194 ? -1.610 -10.797 14.547 1.00 95.38 194 VAL A N 1
ATOM 1574 C CA . VAL A 1 194 ? -2.073 -10.718 15.937 1.00 95.38 194 VAL A CA 1
ATOM 1575 C C . VAL A 1 194 ? -0.934 -10.394 16.893 1.00 95.38 194 VAL A C 1
ATOM 1577 O O . VAL A 1 194 ? -1.142 -9.650 17.846 1.00 95.38 194 VAL A O 1
ATOM 1580 N N . PHE A 1 195 ? 0.263 -10.926 16.660 1.00 95.69 195 PHE A N 1
ATOM 1581 C CA . PHE A 1 195 ? 1.388 -10.812 17.590 1.00 95.69 195 PHE A CA 1
ATOM 1582 C C . PHE A 1 195 ? 2.591 -10.108 16.963 1.00 95.69 195 PHE A C 1
ATOM 1584 O O . PHE A 1 195 ? 2.696 -9.968 15.748 1.00 95.69 195 PHE A O 1
ATOM 1591 N N . GLY A 1 196 ? 3.537 -9.705 17.815 1.00 95.56 196 GLY A N 1
ATOM 1592 C CA . GLY A 1 196 ? 4.841 -9.219 17.373 1.00 95.56 196 GLY A CA 1
ATOM 1593 C C . GLY A 1 196 ? 4.872 -7.742 16.997 1.00 95.56 196 GLY A C 1
ATOM 1594 O O . GLY A 1 196 ? 5.811 -7.340 16.318 1.00 95.56 196 GLY A O 1
ATOM 1595 N N . TYR A 1 197 ? 3.888 -6.947 17.423 1.00 96.69 197 TYR A N 1
ATOM 1596 C CA . TYR A 1 197 ? 3.858 -5.513 17.152 1.00 96.69 197 TYR A CA 1
ATOM 1597 C C . TYR A 1 197 ? 4.826 -4.751 18.049 1.00 96.69 197 TYR A C 1
ATOM 1599 O O . TYR A 1 197 ? 5.031 -5.094 19.212 1.00 96.69 197 TYR A O 1
ATOM 1607 N N . ARG A 1 198 ? 5.382 -3.675 17.499 1.00 95.75 198 ARG A N 1
ATOM 1608 C CA . ARG A 1 198 ? 6.140 -2.659 18.231 1.00 95.75 198 ARG A CA 1
ATOM 1609 C C . ARG A 1 198 ? 5.266 -1.423 18.397 1.00 95.75 198 ARG A C 1
ATOM 1611 O O . ARG A 1 198 ? 4.472 -1.128 17.504 1.00 95.75 198 ARG A O 1
ATOM 1618 N N . PHE A 1 199 ? 5.480 -0.664 19.463 1.00 95.56 199 PHE A N 1
ATOM 1619 C CA . PHE A 1 199 ? 4.887 0.660 19.614 1.00 95.56 199 PHE A CA 1
ATOM 1620 C C . PHE A 1 199 ? 5.826 1.547 20.429 1.00 95.56 199 PHE A C 1
ATOM 1622 O O . PHE A 1 199 ? 6.064 1.277 21.601 1.00 95.56 199 PHE A O 1
ATOM 1629 N N . ASN A 1 200 ? 6.417 2.554 19.784 1.00 93.00 200 ASN A N 1
ATOM 1630 C CA . ASN A 1 200 ? 7.513 3.334 20.353 1.00 93.00 200 ASN A CA 1
ATOM 1631 C C . ASN A 1 200 ? 7.153 4.819 20.457 1.00 93.00 200 ASN A C 1
ATOM 1633 O O . ASN A 1 200 ? 6.581 5.411 19.535 1.00 93.00 200 ASN A O 1
ATOM 1637 N N . GLY A 1 201 ? 7.561 5.438 21.567 1.00 90.00 201 GLY A N 1
ATOM 1638 C CA . GLY A 1 201 ? 7.391 6.873 21.794 1.00 90.00 201 GLY A CA 1
ATOM 1639 C C . GLY A 1 201 ? 8.423 7.723 21.051 1.00 90.00 201 GLY A C 1
ATOM 1640 O O . GLY A 1 201 ? 8.155 8.882 20.735 1.00 90.00 201 GLY A O 1
ATOM 1641 N N . THR A 1 202 ? 9.600 7.164 20.738 1.00 91.12 202 THR A N 1
ATOM 1642 C CA . THR A 1 202 ? 10.709 7.920 20.136 1.00 91.12 202 THR A CA 1
ATOM 1643 C C . THR A 1 202 ? 11.307 7.262 18.889 1.00 91.12 202 THR A C 1
ATOM 1645 O O . THR A 1 202 ? 11.353 6.040 18.744 1.00 91.12 202 THR A O 1
ATOM 1648 N N . HIS A 1 203 ? 11.880 8.082 17.998 1.00 93.75 203 HIS A N 1
ATOM 1649 C CA . HIS A 1 203 ? 12.619 7.596 16.823 1.00 93.75 203 HIS A CA 1
ATOM 1650 C C . HIS A 1 203 ? 13.825 6.726 17.186 1.00 93.75 203 HIS A C 1
ATOM 1652 O O . HIS A 1 203 ? 14.175 5.816 16.442 1.00 93.75 203 HIS A O 1
ATOM 1658 N N . LYS A 1 204 ? 14.478 6.996 18.323 1.00 93.12 204 LYS A N 1
ATOM 1659 C CA . LYS A 1 204 ? 15.659 6.244 18.763 1.00 93.12 204 LYS A CA 1
ATOM 1660 C C . LYS A 1 204 ? 15.306 4.789 19.075 1.00 93.12 204 LYS A C 1
ATOM 1662 O O . LYS A 1 204 ? 16.048 3.889 18.687 1.00 93.12 204 LYS A O 1
ATOM 1667 N N . GLU A 1 205 ? 14.185 4.569 19.756 1.00 91.81 205 GLU A N 1
ATOM 1668 C CA . GLU A 1 205 ? 13.654 3.232 20.046 1.00 91.81 205 GLU A CA 1
ATOM 1669 C C . GLU A 1 205 ? 13.235 2.525 18.755 1.00 91.81 205 GLU A C 1
ATOM 1671 O O . GLU A 1 205 ? 13.685 1.408 18.497 1.00 91.81 205 GLU A O 1
ATOM 1676 N N . ALA A 1 206 ? 12.497 3.219 17.879 1.00 92.88 206 ALA A N 1
ATOM 1677 C CA . ALA A 1 206 ? 12.101 2.687 16.577 1.00 92.88 206 ALA A CA 1
ATOM 1678 C C . ALA A 1 206 ? 13.314 2.228 15.746 1.00 92.88 206 ALA A C 1
ATOM 1680 O O . ALA A 1 206 ? 13.341 1.088 15.285 1.00 92.88 206 ALA A O 1
ATOM 1681 N N . THR A 1 207 ? 14.367 3.044 15.647 1.00 93.81 207 THR A N 1
ATOM 1682 C CA . THR A 1 207 ? 15.604 2.670 14.944 1.00 93.81 207 THR A CA 1
ATOM 1683 C C . THR A 1 207 ? 16.309 1.485 15.606 1.00 93.81 207 THR A C 1
ATOM 1685 O O . THR A 1 207 ? 16.762 0.577 14.914 1.00 93.81 207 THR A O 1
ATOM 1688 N N . LYS A 1 208 ? 16.390 1.442 16.944 1.00 92.62 208 LYS A N 1
ATOM 1689 C CA . LYS A 1 208 ? 17.010 0.316 17.665 1.00 92.62 208 LYS A CA 1
ATOM 1690 C C . LYS A 1 208 ? 16.270 -1.002 17.409 1.00 92.62 208 LYS A C 1
ATOM 1692 O O . LYS A 1 208 ? 16.902 -2.056 17.335 1.00 92.62 208 LYS A O 1
ATOM 1697 N N . SER A 1 209 ? 14.949 -0.942 17.253 1.00 92.31 209 SER A N 1
ATOM 1698 C CA . SER A 1 209 ? 14.112 -2.123 17.042 1.00 92.31 209 SER A CA 1
ATOM 1699 C C . SER A 1 209 ? 14.271 -2.778 15.662 1.00 92.31 209 SER A C 1
ATOM 1701 O O . SER A 1 209 ? 13.901 -3.936 15.522 1.00 92.31 209 SER A O 1
ATOM 1703 N N . ILE A 1 210 ? 14.896 -2.116 14.675 1.00 94.44 210 ILE A N 1
ATOM 1704 C CA . ILE A 1 210 ? 15.161 -2.677 13.328 1.00 94.44 210 ILE A CA 1
ATOM 1705 C C . ILE A 1 210 ? 15.926 -4.013 13.389 1.00 94.44 210 ILE A C 1
ATOM 1707 O O . ILE A 1 210 ? 15.722 -4.905 12.562 1.00 94.44 210 ILE A O 1
ATOM 1711 N N . CYS A 1 211 ? 16.808 -4.162 14.380 1.00 92.56 211 CYS A N 1
ATOM 1712 C CA . CYS A 1 211 ? 17.606 -5.372 14.589 1.00 92.56 211 CYS A CA 1
ATOM 1713 C C . CYS A 1 211 ? 16.919 -6.414 15.492 1.00 92.56 211 CYS A C 1
ATOM 1715 O O . CYS A 1 211 ? 17.556 -7.387 15.891 1.00 92.56 211 CYS A O 1
ATOM 1717 N N . GLN A 1 212 ? 15.653 -6.212 15.860 1.00 93.25 212 GLN A N 1
ATOM 1718 C CA . GLN A 1 212 ? 14.864 -7.153 16.655 1.00 93.25 212 GLN A CA 1
ATOM 1719 C C . GLN A 1 212 ? 13.935 -7.978 15.755 1.00 93.25 212 GLN A C 1
ATOM 1721 O O . GLN A 1 212 ? 13.571 -7.562 14.657 1.00 93.25 212 GLN A O 1
ATOM 1726 N N . CYS A 1 213 ? 13.526 -9.155 16.234 1.00 95.56 213 CYS A N 1
ATOM 1727 C CA . CYS A 1 213 ? 12.552 -10.000 15.544 1.00 95.56 213 CYS A CA 1
ATOM 1728 C C . CYS A 1 213 ? 11.127 -9.619 15.960 1.00 95.56 213 CYS A C 1
ATOM 1730 O O . CYS A 1 213 ? 10.742 -9.812 17.109 1.00 95.56 213 CYS A O 1
ATOM 1732 N N . HIS A 1 214 ? 10.348 -9.111 15.017 1.00 96.31 214 HIS A N 1
ATOM 1733 C CA . HIS A 1 214 ? 8.992 -8.602 15.174 1.00 96.31 214 HIS A CA 1
ATOM 1734 C C . HIS A 1 214 ? 8.224 -8.778 13.852 1.00 96.31 214 HIS A C 1
ATOM 1736 O O . HIS A 1 214 ? 8.779 -9.245 12.856 1.00 96.31 214 HIS A O 1
ATOM 1742 N N . ASN A 1 215 ? 6.949 -8.402 13.819 1.00 96.38 215 ASN A N 1
ATOM 1743 C CA . ASN A 1 215 ? 6.090 -8.614 12.649 1.00 96.38 215 ASN A CA 1
ATOM 1744 C C . ASN A 1 215 ? 6.545 -7.861 11.382 1.00 96.38 215 ASN A C 1
ATOM 1746 O O . ASN A 1 215 ? 6.368 -8.332 10.263 1.00 96.38 215 ASN A O 1
ATOM 1750 N N . GLU A 1 216 ? 7.205 -6.716 11.559 1.00 97.06 216 GLU A N 1
ATOM 1751 C CA . GLU A 1 216 ? 7.778 -5.933 10.453 1.00 97.06 216 GLU A CA 1
ATOM 1752 C C . GLU A 1 216 ? 9.199 -6.347 10.014 1.00 97.06 216 GLU A C 1
ATOM 1754 O O . GLU A 1 216 ? 9.731 -5.775 9.065 1.00 97.06 216 GLU A O 1
ATOM 1759 N N . THR A 1 217 ? 9.859 -7.312 10.674 1.00 97.50 217 THR A N 1
ATOM 1760 C CA . THR A 1 217 ? 11.287 -7.602 10.418 1.00 97.50 217 THR A CA 1
ATOM 1761 C C . THR A 1 217 ? 11.516 -8.023 8.972 1.00 97.50 217 THR A C 1
ATOM 1763 O O . THR A 1 217 ? 12.410 -7.505 8.306 1.00 97.50 217 THR A O 1
ATOM 1766 N N . PHE A 1 218 ? 10.683 -8.925 8.451 1.00 97.56 218 PHE A N 1
ATOM 1767 C CA . PHE A 1 218 ? 10.812 -9.373 7.069 1.00 97.56 218 PHE A CA 1
ATOM 1768 C C . PHE A 1 218 ? 10.547 -8.237 6.070 1.00 97.56 218 PHE A C 1
ATOM 1770 O O . PHE A 1 218 ? 11.260 -8.130 5.072 1.00 97.56 218 PHE A O 1
ATOM 1777 N N . ASN A 1 219 ? 9.574 -7.361 6.338 1.00 97.56 219 ASN A N 1
ATOM 1778 C CA . ASN A 1 219 ? 9.253 -6.229 5.462 1.00 97.56 219 ASN A CA 1
ATOM 1779 C C . ASN A 1 219 ? 10.443 -5.274 5.324 1.00 97.56 219 ASN A C 1
ATOM 1781 O O . ASN A 1 219 ? 10.823 -4.933 4.205 1.00 97.56 219 ASN A O 1
ATOM 1785 N N . ILE A 1 220 ? 11.084 -4.932 6.448 1.00 98.31 220 ILE A N 1
ATOM 1786 C CA . ILE A 1 220 ? 12.278 -4.077 6.481 1.00 98.31 220 ILE A CA 1
ATOM 1787 C C . ILE A 1 220 ? 13.438 -4.744 5.731 1.00 98.31 220 ILE A C 1
ATOM 1789 O O . ILE A 1 220 ? 14.001 -4.171 4.800 1.00 98.31 220 ILE A O 1
ATOM 1793 N N . TRP A 1 221 ? 13.807 -5.968 6.120 1.00 98.19 221 TRP A N 1
ATOM 1794 C CA . TRP A 1 221 ? 15.023 -6.603 5.608 1.00 98.19 221 TRP A CA 1
ATOM 1795 C C . TRP A 1 221 ? 14.902 -7.058 4.153 1.00 98.19 221 TRP A C 1
ATOM 1797 O O . TRP A 1 221 ? 15.883 -6.974 3.421 1.00 98.19 221 TRP A O 1
ATOM 1807 N N . SER A 1 222 ? 13.725 -7.490 3.695 1.00 98.19 222 SER A N 1
ATOM 1808 C CA . SER A 1 222 ? 13.527 -7.879 2.290 1.00 98.19 222 SER A CA 1
ATOM 1809 C C . SER A 1 222 ? 13.807 -6.722 1.324 1.00 98.19 222 SER A C 1
ATOM 1811 O O . SER A 1 222 ? 14.495 -6.911 0.320 1.00 98.19 222 SER A O 1
ATOM 1813 N N . HIS A 1 223 ? 13.342 -5.511 1.641 1.00 98.44 223 HIS A N 1
ATOM 1814 C CA . HIS A 1 223 ? 13.572 -4.327 0.811 1.00 98.44 223 HIS A CA 1
ATOM 1815 C C . HIS A 1 223 ? 14.940 -3.691 1.043 1.00 98.44 223 HIS A C 1
ATOM 1817 O O . HIS A 1 223 ? 15.559 -3.278 0.067 1.00 98.44 223 HIS A O 1
ATOM 1823 N N . LEU A 1 224 ? 15.478 -3.707 2.266 1.00 98.25 224 LEU A N 1
ATOM 1824 C CA . LEU A 1 224 ? 16.842 -3.238 2.527 1.00 98.25 224 LEU A CA 1
ATOM 1825 C C . LEU A 1 224 ? 17.892 -4.090 1.793 1.00 98.25 224 LEU A C 1
ATOM 1827 O O . LEU A 1 224 ? 18.789 -3.554 1.140 1.00 98.25 224 LEU A O 1
ATOM 1831 N N . LEU A 1 225 ? 17.767 -5.421 1.849 1.00 98.44 225 LEU A N 1
ATOM 1832 C CA . LEU A 1 225 ? 18.623 -6.337 1.087 1.00 98.44 225 LEU A CA 1
ATOM 1833 C C . LEU A 1 225 ? 18.430 -6.143 -0.425 1.00 98.44 225 LEU A C 1
ATOM 1835 O O . 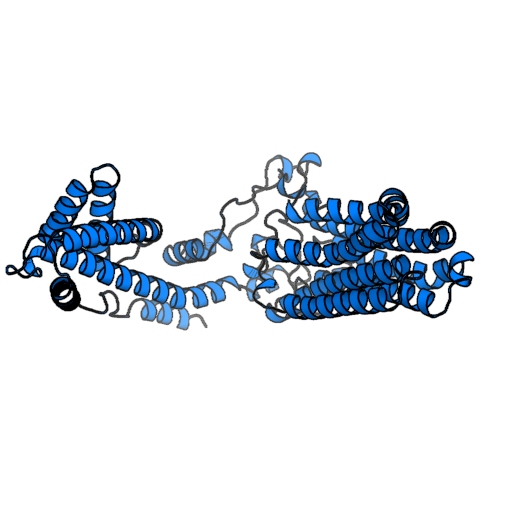LEU A 1 225 ? 19.410 -6.123 -1.169 1.00 98.44 225 LEU A O 1
ATOM 1839 N N . GLY A 1 226 ? 17.187 -5.947 -0.878 1.00 98.50 226 GLY A N 1
ATOM 1840 C CA . GLY A 1 226 ? 16.883 -5.617 -2.270 1.00 98.50 226 GLY A CA 1
ATOM 1841 C C . GLY A 1 226 ? 17.546 -4.314 -2.732 1.00 98.50 226 GLY A C 1
ATOM 1842 O O . GLY A 1 226 ? 18.131 -4.271 -3.811 1.00 98.50 226 GLY A O 1
ATOM 1843 N N . ALA A 1 227 ? 17.539 -3.271 -1.901 1.00 98.62 227 ALA A N 1
ATOM 1844 C CA . ALA A 1 227 ? 18.201 -2.003 -2.188 1.00 98.62 227 ALA A CA 1
ATOM 1845 C C . ALA A 1 227 ? 19.723 -2.181 -2.315 1.00 98.62 227 ALA A C 1
ATOM 1847 O O . ALA A 1 227 ? 20.323 -1.669 -3.260 1.00 98.62 227 ALA A O 1
ATOM 1848 N N . MET A 1 228 ? 20.347 -2.968 -1.430 1.00 98.56 228 MET A N 1
ATOM 1849 C CA . MET A 1 228 ? 21.772 -3.311 -1.544 1.00 98.56 228 MET A CA 1
ATOM 1850 C C . MET A 1 228 ? 22.084 -4.097 -2.824 1.00 98.56 228 MET A C 1
ATOM 1852 O O . MET A 1 228 ? 23.099 -3.836 -3.472 1.00 98.56 228 MET A O 1
ATOM 1856 N N . LEU A 1 229 ? 21.199 -5.011 -3.236 1.00 98.50 229 LEU A N 1
ATOM 1857 C CA . LEU A 1 229 ? 21.320 -5.703 -4.519 1.00 98.50 229 LEU A CA 1
ATOM 1858 C C . LEU A 1 229 ? 21.259 -4.717 -5.696 1.00 98.50 229 LEU A C 1
ATOM 1860 O O . LEU A 1 229 ? 22.075 -4.825 -6.607 1.00 98.50 229 LEU A O 1
ATOM 1864 N N . LEU A 1 230 ? 20.360 -3.727 -5.681 1.00 98.38 230 LEU A N 1
ATOM 1865 C CA . LEU A 1 230 ? 20.294 -2.707 -6.738 1.00 98.38 230 LEU A CA 1
ATOM 1866 C C . LEU A 1 230 ? 21.554 -1.838 -6.803 1.00 98.38 230 LEU A C 1
ATOM 1868 O O . LEU A 1 230 ? 21.989 -1.489 -7.901 1.00 98.38 230 LEU A O 1
ATOM 1872 N N . VAL A 1 231 ? 22.175 -1.530 -5.661 1.00 98.38 231 VAL A N 1
ATOM 1873 C CA . VAL A 1 231 ? 23.479 -0.846 -5.615 1.00 98.38 231 VAL A CA 1
ATOM 1874 C C . VAL A 1 231 ? 24.549 -1.707 -6.291 1.00 98.38 231 VAL A C 1
ATOM 1876 O O . VAL A 1 231 ? 25.239 -1.226 -7.189 1.00 98.38 231 VAL A O 1
ATOM 1879 N N . TYR A 1 232 ? 24.644 -2.994 -5.941 1.00 98.38 232 TYR A N 1
ATOM 1880 C CA . TYR A 1 232 ? 25.563 -3.923 -6.608 1.00 98.38 232 TYR A CA 1
ATOM 1881 C C . TYR A 1 232 ? 25.300 -4.012 -8.120 1.00 98.38 232 TYR A C 1
ATOM 1883 O O . TYR A 1 232 ? 26.230 -3.921 -8.924 1.00 98.38 232 TYR A O 1
ATOM 1891 N N . LEU A 1 233 ? 24.034 -4.135 -8.530 1.00 98.12 233 LEU A N 1
ATOM 1892 C CA . LEU A 1 233 ? 23.676 -4.203 -9.945 1.00 98.12 233 LEU A CA 1
ATOM 1893 C C . LEU A 1 233 ? 24.052 -2.919 -10.696 1.00 98.12 233 LEU A C 1
ATOM 1895 O O . LEU A 1 233 ? 24.517 -2.992 -11.832 1.00 98.12 233 LEU A O 1
ATOM 1899 N N . SER A 1 234 ? 23.900 -1.760 -10.054 1.00 97.50 234 SER A N 1
ATOM 1900 C CA . SER A 1 234 ? 24.196 -0.457 -10.653 1.00 97.50 234 SER A CA 1
ATOM 1901 C C . SER A 1 234 ? 25.694 -0.206 -10.808 1.00 97.50 234 SER A C 1
ATOM 1903 O O . SER A 1 234 ? 26.124 0.257 -11.857 1.00 97.50 234 SER A O 1
ATOM 1905 N N . PHE A 1 235 ? 26.501 -0.513 -9.790 1.00 97.31 235 PHE A N 1
ATOM 1906 C CA . PHE A 1 235 ? 27.921 -0.137 -9.776 1.00 97.31 235 PHE A CA 1
ATOM 1907 C C . PHE A 1 235 ? 28.880 -1.265 -10.164 1.00 97.31 235 PHE A C 1
ATOM 1909 O O . PHE A 1 235 ? 30.012 -0.982 -10.550 1.00 97.31 235 PHE A O 1
ATOM 1916 N N . CYS A 1 236 ? 28.457 -2.528 -10.085 1.00 97.00 236 CYS A N 1
ATOM 1917 C CA . CYS A 1 236 ? 29.307 -3.677 -10.404 1.00 97.00 236 CYS A CA 1
ATOM 1918 C C . CYS A 1 236 ? 28.819 -4.417 -11.652 1.00 97.00 236 CYS A C 1
ATOM 1920 O O . CYS A 1 236 ? 29.586 -4.578 -12.598 1.00 97.00 236 CYS A O 1
ATOM 1922 N N . HIS A 1 237 ? 27.551 -4.839 -11.682 1.00 96.44 237 HIS A N 1
ATOM 1923 C CA . HIS A 1 237 ? 27.035 -5.656 -12.785 1.00 96.44 237 HIS A CA 1
ATOM 1924 C C . HIS A 1 237 ? 26.901 -4.853 -14.086 1.00 96.44 237 HIS A C 1
ATOM 1926 O O . HIS A 1 237 ? 27.544 -5.207 -15.071 1.00 96.44 237 HIS A O 1
ATOM 1932 N N . LEU A 1 238 ? 26.142 -3.747 -14.094 1.00 95.38 238 LEU A N 1
ATOM 1933 C CA . LEU A 1 238 ? 25.908 -2.940 -15.301 1.00 95.38 238 LEU A CA 1
ATOM 1934 C C . LEU A 1 238 ? 27.209 -2.508 -16.000 1.00 95.38 238 LEU A C 1
ATOM 1936 O O . LEU A 1 238 ? 27.348 -2.794 -17.189 1.00 95.38 238 LEU A O 1
ATOM 1940 N N . PRO A 1 239 ? 28.200 -1.900 -15.315 1.00 95.94 239 PRO A N 1
ATOM 1941 C CA . PRO A 1 239 ? 29.440 -1.478 -15.966 1.00 95.94 239 PRO A CA 1
ATOM 1942 C C . PRO A 1 239 ? 30.270 -2.636 -16.534 1.00 95.94 239 PRO A C 1
ATOM 1944 O O . PRO A 1 239 ? 31.033 -2.429 -17.478 1.00 95.94 239 PRO A O 1
ATOM 1947 N N . SER A 1 240 ? 30.121 -3.846 -15.984 1.00 95.38 240 SER A N 1
ATOM 1948 C CA . SER A 1 240 ? 30.823 -5.044 -16.461 1.00 95.38 240 SER A CA 1
ATOM 1949 C C . SER A 1 240 ? 30.247 -5.623 -17.760 1.00 95.38 240 SER A C 1
ATOM 1951 O O . SER A 1 240 ? 30.922 -6.401 -18.428 1.00 95.38 240 SER A O 1
ATOM 1953 N N . MET A 1 241 ? 29.023 -5.243 -18.145 1.00 95.31 241 MET A N 1
ATOM 1954 C CA . MET A 1 241 ? 28.350 -5.790 -19.323 1.00 95.31 241 MET A CA 1
ATOM 1955 C C . MET A 1 241 ? 28.802 -5.100 -20.617 1.00 95.31 241 MET A C 1
ATOM 1957 O O . MET A 1 241 ? 28.619 -3.892 -20.778 1.00 95.31 241 MET A O 1
ATOM 1961 N N . GLU A 1 242 ? 29.265 -5.877 -21.599 1.00 93.75 242 GLU A N 1
ATOM 1962 C CA . GLU A 1 242 ? 29.613 -5.367 -22.939 1.00 93.75 242 GLU A CA 1
ATOM 1963 C C . GLU A 1 242 ? 28.427 -4.662 -23.620 1.00 93.75 242 GLU A C 1
ATOM 1965 O O . GLU A 1 242 ? 28.580 -3.582 -24.195 1.00 93.75 242 GLU A O 1
ATOM 1970 N N . LEU A 1 243 ? 27.219 -5.228 -23.484 1.00 92.19 243 LEU A N 1
ATOM 1971 C CA . LEU A 1 243 ? 25.988 -4.631 -24.009 1.00 92.19 243 LEU A CA 1
ATOM 1972 C C . LEU A 1 243 ? 25.779 -3.215 -23.456 1.00 92.19 243 LEU A C 1
ATOM 1974 O O . LEU A 1 243 ? 25.570 -2.279 -24.223 1.00 92.19 243 LEU A O 1
ATOM 1978 N N . PHE A 1 244 ? 25.902 -3.036 -22.141 1.00 93.88 244 PHE A N 1
ATOM 1979 C CA . PHE A 1 244 ? 25.730 -1.733 -21.503 1.00 93.88 244 PHE A CA 1
ATOM 1980 C C . PHE A 1 244 ? 26.816 -0.737 -21.925 1.00 93.88 244 PHE A C 1
ATOM 1982 O O . PHE A 1 244 ? 26.536 0.444 -22.135 1.00 93.88 244 PHE A O 1
ATOM 1989 N N . GLN A 1 245 ? 28.058 -1.195 -22.097 1.00 93.81 245 GLN A N 1
ATOM 1990 C CA . GLN A 1 245 ? 29.145 -0.337 -22.570 1.00 93.81 245 GLN A CA 1
ATOM 1991 C C . GLN A 1 245 ? 28.860 0.226 -23.969 1.00 93.81 245 GLN A C 1
ATOM 1993 O O . GLN A 1 245 ? 29.177 1.395 -24.211 1.00 93.81 245 GLN A O 1
ATOM 1998 N N . SER A 1 246 ? 28.183 -0.548 -24.827 1.00 92.62 246 SER A N 1
ATOM 1999 C CA . SER A 1 246 ? 27.782 -0.136 -26.179 1.00 92.62 246 SER A CA 1
ATOM 2000 C C . SER A 1 246 ? 26.680 0.935 -26.229 1.00 92.62 246 SER A C 1
ATOM 2002 O O . SER A 1 246 ? 26.507 1.582 -27.261 1.00 92.62 246 SER A O 1
ATOM 2004 N N . PHE A 1 247 ? 25.953 1.162 -25.129 1.00 93.44 247 PHE A N 1
ATOM 2005 C CA . PHE A 1 247 ? 24.869 2.146 -25.081 1.00 93.44 247 PHE A CA 1
ATOM 2006 C C . PHE A 1 247 ? 25.381 3.587 -25.187 1.00 93.44 247 PHE A C 1
ATOM 2008 O O . PHE A 1 247 ? 26.444 3.944 -24.659 1.00 93.44 247 PHE A O 1
ATOM 2015 N N . ASN A 1 248 ? 24.576 4.449 -25.815 1.00 93.50 248 ASN A N 1
ATOM 2016 C CA . ASN A 1 248 ? 24.817 5.890 -25.801 1.00 93.50 248 ASN A CA 1
ATOM 2017 C C . ASN A 1 248 ? 24.555 6.480 -24.396 1.00 93.50 248 ASN A C 1
ATOM 2019 O O . ASN A 1 248 ? 24.042 5.813 -23.496 1.00 93.50 248 ASN A O 1
ATOM 2023 N N . MET A 1 249 ? 24.920 7.748 -24.191 1.00 94.75 249 MET A N 1
ATOM 2024 C CA . MET A 1 249 ? 24.796 8.390 -22.876 1.00 94.75 249 MET A CA 1
ATOM 2025 C C . MET A 1 249 ? 23.345 8.537 -22.400 1.00 94.75 249 MET A C 1
ATOM 2027 O O . MET A 1 249 ? 23.096 8.433 -21.202 1.00 94.75 249 MET A O 1
ATOM 2031 N N 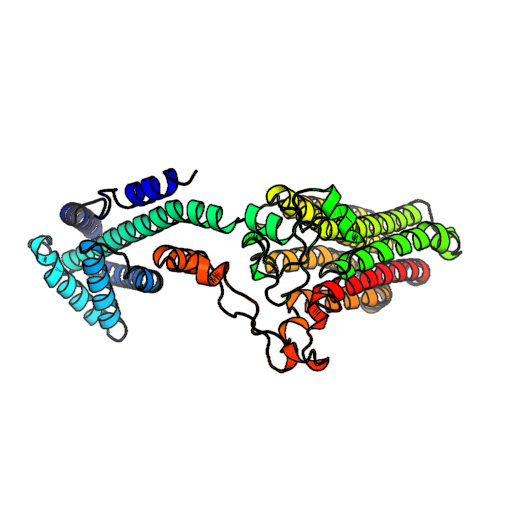. THR A 1 250 ? 22.390 8.748 -23.309 1.00 93.69 250 THR A N 1
ATOM 2032 C CA . THR A 1 250 ? 20.966 8.864 -22.968 1.00 93.69 250 THR A CA 1
ATOM 2033 C C . THR A 1 250 ? 20.404 7.526 -22.500 1.00 93.69 250 THR A C 1
ATOM 2035 O O . THR A 1 250 ? 19.755 7.475 -21.462 1.00 93.69 250 THR A O 1
ATOM 2038 N N . ASP A 1 251 ? 20.713 6.438 -23.202 1.00 94.19 251 ASP A N 1
ATOM 2039 C CA . ASP A 1 251 ? 20.263 5.086 -22.855 1.00 94.19 251 ASP A CA 1
ATOM 2040 C C . ASP A 1 251 ? 20.826 4.658 -21.490 1.00 94.19 251 ASP A C 1
ATOM 2042 O O . ASP A 1 251 ? 20.095 4.156 -20.632 1.00 94.19 251 ASP A O 1
ATOM 2046 N N . LYS A 1 252 ? 22.111 4.955 -21.239 1.00 95.94 252 LYS A N 1
ATOM 2047 C CA . LYS A 1 252 ? 22.750 4.760 -19.926 1.00 95.94 252 LYS A CA 1
ATOM 2048 C C . LYS A 1 252 ? 22.059 5.573 -18.833 1.00 95.94 252 LYS A C 1
ATOM 2050 O O . LYS A 1 252 ? 21.805 5.045 -17.753 1.00 95.94 252 LYS A O 1
ATOM 2055 N N . PHE A 1 253 ? 21.755 6.843 -19.105 1.00 96.38 253 PHE A N 1
ATOM 2056 C CA . PHE A 1 253 ? 21.080 7.724 -18.155 1.00 96.38 253 PHE A CA 1
ATOM 2057 C C . PHE A 1 253 ? 19.683 7.214 -17.796 1.00 96.38 253 PHE A C 1
ATOM 2059 O O . PHE A 1 253 ? 19.369 7.112 -16.615 1.00 96.38 253 PHE A O 1
ATOM 2066 N N . VAL A 1 254 ? 18.867 6.844 -18.787 1.00 95.81 254 VAL A N 1
ATOM 2067 C CA . VAL A 1 254 ? 17.503 6.341 -18.561 1.00 95.81 254 VAL A CA 1
ATOM 2068 C C . VAL A 1 254 ? 17.527 5.053 -17.732 1.00 95.81 254 VAL A C 1
ATOM 2070 O O . VAL A 1 254 ? 16.765 4.926 -16.775 1.00 95.81 254 VAL A O 1
ATOM 2073 N N . LEU A 1 255 ? 18.451 4.129 -18.022 1.00 96.31 255 LEU A N 1
ATOM 2074 C CA . LEU A 1 255 ? 18.584 2.903 -17.235 1.00 96.31 255 LEU A CA 1
ATOM 2075 C C . LEU A 1 255 ? 19.030 3.181 -15.790 1.00 96.31 255 LEU A C 1
ATOM 2077 O O . LEU A 1 255 ? 18.461 2.618 -14.857 1.00 96.31 255 LEU A O 1
ATOM 2081 N N . TYR A 1 256 ? 20.002 4.074 -15.575 1.00 97.62 256 TYR A N 1
ATOM 2082 C CA . TYR A 1 256 ? 20.400 4.471 -14.218 1.00 97.62 256 TYR A CA 1
ATOM 2083 C C . TYR A 1 256 ? 19.302 5.230 -13.472 1.00 97.62 256 TYR A C 1
ATOM 2085 O O . TYR A 1 256 ? 19.162 5.048 -12.264 1.00 97.62 256 TYR A O 1
ATOM 2093 N N . GLN A 1 257 ? 18.497 6.033 -14.169 1.00 97.81 257 GLN A N 1
ATOM 2094 C CA . GLN A 1 257 ? 17.332 6.697 -13.591 1.00 97.81 257 GLN A CA 1
ATOM 2095 C C . GLN A 1 257 ? 16.325 5.665 -13.069 1.00 97.81 257 GLN A C 1
ATOM 2097 O O . GLN A 1 257 ? 15.859 5.802 -11.939 1.00 97.81 257 GLN A O 1
ATOM 2102 N N . PHE A 1 258 ? 16.048 4.603 -13.835 1.00 98.38 258 PHE A N 1
ATOM 2103 C CA . PHE A 1 258 ? 15.230 3.482 -13.365 1.00 98.38 258 PHE A CA 1
ATOM 2104 C C . PHE A 1 258 ? 15.832 2.800 -12.135 1.00 98.38 258 PHE A C 1
ATOM 2106 O O . PHE A 1 258 ? 15.133 2.618 -11.137 1.00 98.38 258 PHE A O 1
ATOM 2113 N N . MET A 1 259 ? 17.131 2.483 -12.158 1.00 98.44 259 MET A N 1
ATOM 2114 C CA . MET A 1 259 ? 17.806 1.857 -11.014 1.00 98.44 259 MET A CA 1
ATOM 2115 C C . MET A 1 259 ? 17.740 2.729 -9.754 1.00 98.44 259 MET A C 1
ATOM 2117 O O . MET A 1 259 ? 17.488 2.218 -8.663 1.00 98.44 259 MET A O 1
ATOM 2121 N N . PHE A 1 260 ? 17.907 4.046 -9.899 1.00 98.56 260 PHE A N 1
ATOM 2122 C CA . PHE A 1 260 ? 17.775 4.998 -8.800 1.00 98.56 260 PHE A CA 1
ATOM 2123 C C . PHE A 1 260 ? 16.337 5.071 -8.271 1.00 98.56 260 PHE A C 1
ATOM 2125 O O . PHE A 1 260 ? 16.133 5.013 -7.061 1.00 98.56 260 PHE A O 1
ATOM 2132 N N . CYS A 1 261 ? 15.333 5.148 -9.149 1.00 98.62 261 CYS A N 1
ATOM 2133 C CA . CYS A 1 261 ? 13.923 5.144 -8.754 1.00 98.62 261 CYS A CA 1
ATOM 2134 C C . CYS A 1 261 ? 13.523 3.842 -8.044 1.00 98.62 261 CYS A C 1
ATOM 2136 O O . CYS A 1 261 ? 12.797 3.884 -7.050 1.00 98.62 261 CYS A O 1
ATOM 2138 N N . ALA A 1 262 ? 14.028 2.696 -8.504 1.00 98.69 262 ALA A N 1
ATOM 2139 C CA . ALA A 1 262 ? 13.830 1.406 -7.856 1.00 98.69 262 ALA A CA 1
ATOM 2140 C C . ALA A 1 262 ? 14.502 1.341 -6.478 1.00 98.69 262 ALA A C 1
ATOM 2142 O O . ALA A 1 262 ? 13.867 0.930 -5.508 1.00 98.69 262 ALA A O 1
ATOM 2143 N N . PHE A 1 263 ? 15.745 1.815 -6.362 1.00 98.75 263 PHE A N 1
ATOM 2144 C CA . PHE A 1 263 ? 16.431 1.946 -5.076 1.00 98.75 263 PHE A CA 1
ATOM 2145 C C . PHE A 1 263 ? 15.653 2.851 -4.114 1.00 98.75 263 PHE A C 1
ATOM 2147 O O . PHE A 1 263 ? 15.410 2.466 -2.972 1.00 98.75 263 PHE A O 1
ATOM 2154 N N . HIS A 1 264 ? 15.214 4.019 -4.588 1.00 98.44 264 HIS A N 1
ATOM 2155 C CA . HIS A 1 264 ? 14.412 4.956 -3.811 1.00 98.44 264 HIS A CA 1
ATOM 2156 C C . HIS A 1 264 ? 13.124 4.295 -3.307 1.00 98.44 264 HIS A C 1
ATOM 2158 O O . HIS A 1 264 ? 12.847 4.371 -2.119 1.00 98.44 264 HIS A O 1
ATOM 2164 N N . CYS A 1 265 ? 12.389 3.572 -4.160 1.00 98.56 265 CYS A N 1
ATOM 2165 C CA . CYS A 1 265 ? 11.186 2.839 -3.755 1.00 98.56 265 CYS A CA 1
ATOM 2166 C C . CYS A 1 265 ? 11.451 1.845 -2.613 1.00 98.56 265 CYS A C 1
ATOM 2168 O O . CYS A 1 265 ? 10.726 1.847 -1.620 1.00 98.56 265 CYS A O 1
ATOM 2170 N N . LEU A 1 266 ? 12.496 1.020 -2.724 1.00 98.62 266 LEU A N 1
ATOM 2171 C CA . LEU A 1 266 ? 12.829 0.037 -1.687 1.00 98.62 266 LEU A CA 1
ATOM 2172 C C . LEU A 1 266 ? 13.278 0.708 -0.379 1.00 98.62 266 LEU A C 1
ATOM 2174 O O . LEU A 1 266 ? 12.939 0.241 0.710 1.00 98.62 266 LEU A O 1
ATOM 2178 N N . MET A 1 267 ? 14.003 1.827 -0.464 1.00 98.50 267 MET A N 1
ATOM 2179 C CA . MET A 1 267 ? 14.404 2.602 0.712 1.00 98.50 267 MET A CA 1
ATOM 2180 C C . MET A 1 267 ? 13.225 3.320 1.373 1.00 98.50 267 MET A C 1
ATOM 2182 O O . MET A 1 267 ? 13.147 3.321 2.600 1.00 98.50 267 MET A O 1
ATOM 2186 N N . SER A 1 268 ? 12.294 3.884 0.598 1.00 98.25 268 SER A N 1
ATOM 2187 C CA . SER A 1 268 ? 11.060 4.499 1.104 1.00 98.25 268 SER A CA 1
ATOM 2188 C C . SER A 1 268 ? 10.205 3.490 1.873 1.00 98.25 268 SER A C 1
ATOM 2190 O O . SER A 1 268 ? 9.785 3.783 2.991 1.00 98.25 268 SER A O 1
ATOM 2192 N N . SER A 1 269 ? 10.041 2.279 1.338 1.00 98.06 269 SER A N 1
ATOM 2193 C CA . SER A 1 269 ? 9.366 1.173 2.030 1.00 98.06 269 SER A CA 1
ATOM 2194 C C . SER A 1 269 ? 10.106 0.747 3.302 1.00 98.06 269 SER A C 1
ATOM 2196 O O . SER A 1 269 ? 9.517 0.654 4.382 1.00 98.06 269 SER A O 1
ATOM 2198 N N . THR A 1 270 ? 11.430 0.566 3.223 1.00 98.31 270 THR A N 1
ATOM 2199 C CA . THR A 1 270 ? 12.263 0.232 4.393 1.00 98.31 270 THR A CA 1
ATOM 2200 C C . THR A 1 270 ? 12.103 1.281 5.496 1.00 98.31 270 THR A C 1
ATOM 2202 O O . THR A 1 270 ? 11.977 0.937 6.674 1.00 98.31 270 THR A O 1
ATOM 2205 N N . PHE A 1 271 ? 12.076 2.563 5.124 1.00 97.75 271 PHE A N 1
ATOM 2206 C CA . PHE A 1 271 ? 11.863 3.680 6.036 1.00 97.75 271 PHE A CA 1
ATOM 2207 C C . PHE A 1 271 ? 10.470 3.627 6.675 1.00 97.75 271 PHE A C 1
ATOM 2209 O O . PHE A 1 271 ? 10.369 3.668 7.902 1.00 97.75 271 PHE A O 1
ATOM 2216 N N . TRP A 1 272 ? 9.414 3.445 5.879 1.00 96.69 272 TRP A N 1
ATOM 2217 C CA . TRP A 1 272 ? 8.048 3.283 6.379 1.00 96.69 272 TRP A CA 1
ATOM 2218 C C . TRP A 1 272 ? 7.939 2.160 7.415 1.00 96.69 272 TRP A C 1
ATOM 2220 O O . TRP A 1 272 ? 7.565 2.411 8.560 1.00 96.69 272 TRP A O 1
ATOM 2230 N N . HIS A 1 273 ? 8.359 0.942 7.073 1.00 97.00 273 HIS A N 1
ATOM 2231 C CA . HIS A 1 273 ? 8.255 -0.213 7.971 1.00 97.00 273 HIS A CA 1
ATOM 2232 C C . HIS A 1 273 ? 9.162 -0.111 9.208 1.00 97.00 273 HIS A C 1
ATOM 2234 O O . HIS A 1 273 ? 8.863 -0.671 10.269 1.00 97.00 273 HIS A O 1
ATOM 2240 N N . SER A 1 274 ? 10.257 0.648 9.127 1.00 97.31 274 SER A N 1
ATOM 2241 C CA . SER A 1 274 ? 11.102 0.935 10.292 1.00 97.31 274 SER A CA 1
ATOM 2242 C C . SER A 1 274 ? 10.388 1.826 11.313 1.00 97.31 274 SER A C 1
ATOM 2244 O O . SER A 1 274 ? 10.561 1.628 12.519 1.00 97.31 274 SER A O 1
ATOM 2246 N N . PHE A 1 275 ? 9.546 2.753 10.845 1.00 96.62 275 PHE A N 1
ATOM 2247 C CA . PHE A 1 275 ? 8.949 3.823 11.649 1.00 96.62 275 PHE A CA 1
ATOM 2248 C C . PHE A 1 275 ? 7.412 3.779 11.771 1.00 96.62 275 PHE A C 1
ATOM 2250 O O . PHE A 1 275 ? 6.837 4.620 12.460 1.00 96.62 275 PHE A O 1
ATOM 2257 N N . SER A 1 276 ? 6.739 2.773 11.206 1.00 94.25 276 SER A N 1
ATOM 2258 C CA . SER A 1 276 ? 5.275 2.583 11.276 1.00 94.25 276 SER A CA 1
ATOM 2259 C C . SER A 1 276 ? 4.718 2.417 12.703 1.00 94.25 276 SER A C 1
ATOM 2261 O O . SER A 1 276 ? 3.518 2.570 12.934 1.00 94.25 276 SER A O 1
ATOM 2263 N N . ASN A 1 277 ? 5.602 2.131 13.663 1.00 93.75 277 ASN A N 1
ATOM 2264 C CA . ASN A 1 277 ? 5.333 1.918 15.088 1.00 93.75 277 ASN A CA 1
ATOM 2265 C C . ASN A 1 277 ? 5.401 3.198 15.943 1.00 93.75 277 ASN A C 1
ATOM 2267 O O . ASN A 1 277 ? 5.275 3.114 17.162 1.00 93.75 277 ASN A O 1
ATOM 2271 N N . ILE A 1 278 ? 5.647 4.364 15.341 1.00 93.75 278 ILE A N 1
ATOM 2272 C CA . ILE A 1 278 ? 5.711 5.630 16.075 1.00 93.75 278 ILE A CA 1
ATOM 2273 C C . ILE A 1 278 ? 4.324 6.030 16.578 1.00 93.75 278 ILE A C 1
ATOM 2275 O O . ILE A 1 278 ? 3.342 5.972 15.839 1.00 93.75 278 ILE A O 1
ATOM 2279 N N . ALA A 1 279 ? 4.283 6.510 17.819 1.00 91.88 279 ALA A N 1
ATOM 2280 C CA . ALA A 1 279 ? 3.083 6.980 18.507 1.00 91.88 279 ALA A CA 1
ATOM 2281 C C . ALA A 1 279 ? 2.409 8.223 17.884 1.00 91.88 279 ALA A C 1
ATOM 2283 O O . ALA A 1 279 ? 1.217 8.458 18.072 1.00 91.88 279 ALA A O 1
ATOM 2284 N N . SER A 1 280 ? 3.150 9.036 17.127 1.00 90.94 280 SER A N 1
ATOM 2285 C CA . SER A 1 280 ? 2.614 10.212 16.430 1.00 90.94 280 SER A CA 1
ATOM 2286 C C . SER A 1 280 ? 1.890 9.826 15.136 1.00 90.94 280 SER A C 1
ATOM 2288 O O . SER A 1 280 ? 2.527 9.507 14.129 1.00 90.94 280 SER A O 1
ATOM 2290 N N . PHE A 1 281 ? 0.556 9.916 15.146 1.00 88.12 281 PHE A N 1
ATOM 2291 C CA . PHE A 1 281 ? -0.288 9.578 13.993 1.00 88.12 281 PHE A CA 1
ATOM 2292 C C . PHE A 1 281 ? 0.006 10.412 12.730 1.00 88.12 281 PHE A C 1
ATOM 2294 O O . PHE A 1 281 ? 0.210 9.817 11.672 1.00 88.12 281 PHE A O 1
ATOM 2301 N N . PRO A 1 282 ? 0.113 11.759 12.784 1.00 89.62 282 PRO A N 1
ATOM 2302 C CA . PRO A 1 282 ? 0.376 12.547 11.574 1.00 89.62 282 PRO A CA 1
ATOM 2303 C C . PRO A 1 282 ? 1.735 12.225 10.941 1.00 89.62 282 PRO A C 1
ATOM 2305 O O . PRO A 1 282 ? 1.885 12.223 9.716 1.00 89.62 282 PRO A O 1
ATOM 2308 N N . LEU A 1 283 ? 2.733 11.937 11.781 1.00 91.81 283 LEU A N 1
ATOM 2309 C CA . LEU A 1 283 ? 4.074 11.601 11.323 1.00 91.81 283 LEU A CA 1
ATOM 2310 C C . LEU A 1 283 ? 4.106 10.216 10.679 1.00 91.81 283 LEU A C 1
ATOM 2312 O O . LEU A 1 283 ? 4.678 10.058 9.603 1.00 91.81 283 LEU A O 1
ATOM 2316 N N . ARG A 1 284 ? 3.431 9.241 11.298 1.00 91.81 284 ARG A N 1
ATOM 2317 C CA . ARG A 1 284 ? 3.214 7.917 10.718 1.00 91.81 284 ARG A CA 1
ATOM 2318 C C . ARG A 1 284 ? 2.585 8.026 9.328 1.00 91.81 284 ARG A C 1
ATOM 2320 O O . ARG A 1 284 ? 3.159 7.510 8.379 1.00 91.81 284 ARG A O 1
ATOM 2327 N N . ASN A 1 285 ? 1.470 8.736 9.181 1.00 90.38 285 ASN A N 1
ATOM 2328 C CA . ASN A 1 285 ? 0.798 8.867 7.882 1.00 90.38 285 ASN A CA 1
ATOM 2329 C C . ASN A 1 285 ? 1.712 9.513 6.832 1.00 90.38 285 ASN A C 1
ATOM 2331 O O . ASN A 1 285 ? 1.798 9.050 5.701 1.00 90.38 285 ASN A O 1
ATOM 2335 N N . SER A 1 286 ? 2.497 10.519 7.230 1.00 92.50 286 SER A N 1
ATOM 2336 C CA . SER A 1 286 ? 3.502 11.118 6.341 1.00 92.50 286 SER A CA 1
ATOM 2337 C C . SER A 1 286 ? 4.535 10.091 5.857 1.00 92.50 286 SER A C 1
ATOM 2339 O O . SER A 1 286 ? 4.962 10.139 4.707 1.00 92.50 286 SER A O 1
ATOM 2341 N N . TYR A 1 287 ? 4.932 9.137 6.702 1.00 94.81 287 TYR A N 1
ATOM 2342 C CA . TYR A 1 287 ? 5.861 8.069 6.325 1.00 94.81 287 TYR A CA 1
ATOM 2343 C C . TYR A 1 287 ? 5.222 7.030 5.399 1.00 94.81 287 TYR A C 1
ATOM 2345 O O . TYR A 1 287 ? 5.895 6.566 4.480 1.00 94.81 287 TYR A O 1
ATOM 2353 N N . ALA A 1 288 ? 3.932 6.727 5.571 1.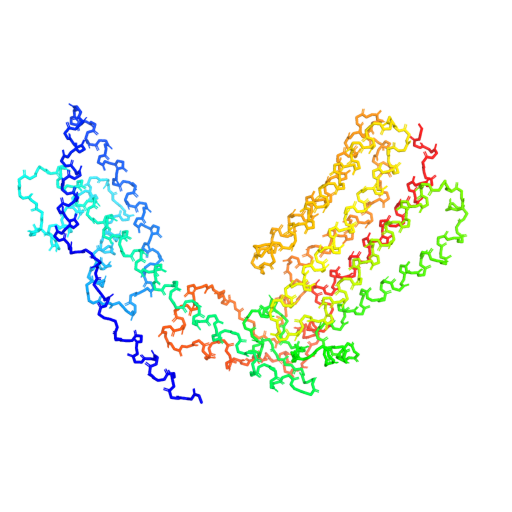00 92.88 288 ALA A N 1
ATOM 2354 C CA . ALA A 1 288 ? 3.182 5.910 4.615 1.00 92.88 288 ALA A CA 1
ATOM 2355 C C . ALA A 1 288 ? 3.133 6.588 3.234 1.00 92.88 288 ALA A C 1
ATOM 2357 O O . ALA A 1 288 ? 3.416 5.962 2.212 1.00 92.88 288 ALA A O 1
ATOM 2358 N N . CYS A 1 289 ? 2.884 7.903 3.194 1.00 93.31 289 CYS A N 1
ATOM 2359 C CA . CYS A 1 289 ? 2.898 8.685 1.955 1.00 93.31 289 CYS A CA 1
ATOM 2360 C C . CYS A 1 289 ? 4.263 8.665 1.246 1.00 93.31 289 CYS A C 1
ATOM 2362 O O . CYS A 1 289 ? 4.315 8.663 0.012 1.00 93.31 289 CYS A O 1
ATOM 2364 N N . VAL A 1 290 ? 5.373 8.630 1.994 1.00 95.81 290 VAL A N 1
ATOM 2365 C CA . VAL A 1 290 ? 6.726 8.482 1.425 1.00 95.81 290 VAL A CA 1
ATOM 2366 C C . VAL A 1 290 ? 6.884 7.131 0.720 1.00 95.81 290 VAL A C 1
ATOM 2368 O O . VAL A 1 290 ? 7.440 7.091 -0.378 1.00 95.81 290 VAL A O 1
ATOM 2371 N N . ASP A 1 291 ? 6.359 6.046 1.290 1.00 96.12 291 ASP A N 1
ATOM 2372 C CA . ASP A 1 291 ? 6.354 4.724 0.649 1.00 96.12 291 ASP A CA 1
ATOM 2373 C C . ASP A 1 291 ? 5.510 4.714 -0.637 1.00 96.12 291 ASP A C 1
ATOM 2375 O O . ASP A 1 291 ? 5.994 4.367 -1.718 1.00 96.12 291 ASP A O 1
ATOM 2379 N N . TYR A 1 292 ? 4.284 5.241 -0.575 1.00 93.88 292 TYR A N 1
ATOM 2380 C CA . TYR A 1 292 ? 3.420 5.378 -1.754 1.00 93.88 292 TYR A CA 1
ATOM 2381 C C . TYR A 1 292 ? 4.041 6.249 -2.858 1.00 93.88 292 TYR A C 1
ATOM 2383 O O . TYR A 1 292 ? 3.889 5.963 -4.051 1.00 93.88 292 TYR A O 1
ATOM 2391 N N . THR A 1 293 ? 4.784 7.289 -2.475 1.00 95.62 293 THR A N 1
ATOM 2392 C CA . THR A 1 293 ? 5.571 8.107 -3.408 1.00 95.62 293 THR A CA 1
ATOM 2393 C C . THR A 1 293 ? 6.655 7.263 -4.079 1.00 95.62 293 THR A C 1
ATOM 2395 O O . THR A 1 293 ? 6.821 7.338 -5.296 1.00 95.62 293 THR A O 1
ATOM 2398 N N . GLY A 1 294 ? 7.352 6.418 -3.314 1.00 97.44 294 GLY A N 1
ATOM 2399 C CA . GLY A 1 294 ? 8.333 5.463 -3.826 1.00 97.44 294 GLY A CA 1
ATOM 2400 C C . GLY A 1 294 ? 7.759 4.553 -4.915 1.00 97.44 294 GLY A C 1
ATOM 2401 O O . GLY A 1 294 ? 8.325 4.481 -6.008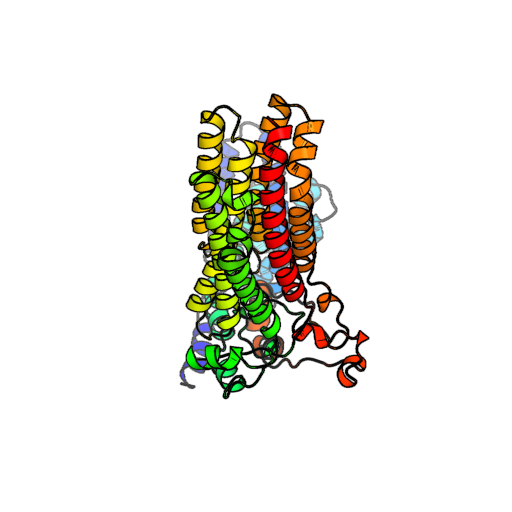 1.00 97.44 294 GLY A O 1
ATOM 2402 N N . ILE A 1 295 ? 6.599 3.941 -4.656 1.00 96.44 295 ILE A N 1
ATOM 2403 C CA . ILE A 1 295 ? 5.883 3.088 -5.622 1.00 96.44 295 ILE A CA 1
ATOM 2404 C C . ILE A 1 295 ? 5.523 3.879 -6.888 1.00 96.44 295 ILE A C 1
ATOM 2406 O O . ILE A 1 295 ? 5.782 3.426 -8.004 1.00 96.44 295 ILE A O 1
ATOM 2410 N N . THR A 1 296 ? 4.972 5.085 -6.730 1.00 96.44 296 THR A N 1
ATOM 2411 C CA . THR A 1 296 ? 4.566 5.948 -7.855 1.00 96.44 296 THR A CA 1
ATOM 2412 C C . THR A 1 296 ? 5.748 6.301 -8.757 1.00 96.44 296 THR A C 1
ATOM 2414 O O . THR A 1 296 ? 5.661 6.193 -9.984 1.00 96.44 296 THR A O 1
ATOM 2417 N N . VAL A 1 297 ? 6.873 6.694 -8.155 1.00 97.75 297 VAL A N 1
ATOM 2418 C CA . VAL A 1 297 ? 8.103 7.060 -8.867 1.00 97.75 297 VAL A CA 1
ATOM 2419 C C . VAL A 1 297 ? 8.697 5.850 -9.595 1.00 97.75 297 VAL A C 1
ATOM 2421 O O . VAL A 1 297 ? 9.106 5.978 -10.749 1.00 97.75 297 VAL A O 1
ATOM 2424 N N . LEU A 1 298 ? 8.692 4.665 -8.974 1.00 98.19 298 LEU A N 1
ATOM 2425 C CA . LEU A 1 298 ? 9.134 3.421 -9.610 1.00 98.19 298 LEU A CA 1
ATOM 2426 C C . LEU A 1 298 ? 8.268 3.050 -10.821 1.00 98.19 298 LEU A C 1
ATOM 2428 O O . LEU A 1 298 ? 8.814 2.782 -11.893 1.00 98.19 298 LEU A O 1
ATOM 2432 N N . ILE A 1 299 ? 6.937 3.053 -10.685 1.00 97.38 299 ILE A N 1
ATOM 2433 C CA . ILE A 1 299 ? 6.025 2.728 -11.796 1.00 97.38 299 ILE A CA 1
ATOM 2434 C C . ILE A 1 299 ? 6.236 3.710 -12.949 1.00 97.38 299 ILE A C 1
ATOM 2436 O O . ILE A 1 299 ? 6.457 3.287 -14.083 1.00 97.38 299 ILE A O 1
ATOM 2440 N N . THR A 1 300 ? 6.249 5.011 -12.650 1.00 97.44 300 THR A N 1
ATOM 2441 C CA . THR A 1 300 ? 6.456 6.063 -13.655 1.00 97.44 300 THR A CA 1
ATOM 2442 C C . THR A 1 300 ? 7.783 5.869 -14.384 1.00 97.44 300 THR A C 1
ATOM 2444 O O . THR A 1 300 ? 7.826 5.889 -15.610 1.00 97.44 300 THR A O 1
ATOM 2447 N N . SER A 1 301 ? 8.870 5.618 -13.649 1.00 97.88 301 SER A N 1
ATOM 2448 C CA . SER A 1 301 ? 10.186 5.396 -14.250 1.00 97.88 301 SER A CA 1
ATOM 2449 C C . SER A 1 301 ? 10.249 4.112 -15.085 1.00 97.88 301 SER A C 1
ATOM 2451 O O . SER A 1 301 ? 10.888 4.109 -16.137 1.00 97.88 301 SER A O 1
ATOM 2453 N N . SER A 1 302 ? 9.548 3.051 -14.675 1.00 97.69 302 SER A N 1
ATOM 2454 C CA . SER A 1 302 ? 9.439 1.796 -15.437 1.00 97.69 302 SER A CA 1
ATOM 2455 C C . SER A 1 302 ? 8.718 2.012 -16.772 1.00 97.69 302 SER A C 1
ATOM 2457 O O . SER A 1 302 ? 9.169 1.535 -17.817 1.00 97.69 302 SER A O 1
ATOM 2459 N N . VAL A 1 303 ? 7.619 2.777 -16.756 1.00 96.69 303 VAL A N 1
ATOM 2460 C CA . VAL A 1 303 ? 6.888 3.166 -17.971 1.00 96.69 303 VAL A CA 1
ATOM 2461 C C . VAL A 1 303 ? 7.791 4.012 -18.863 1.00 96.69 303 VAL A C 1
ATOM 2463 O O . VAL A 1 303 ? 8.072 3.599 -19.981 1.00 96.69 303 VAL A O 1
ATOM 2466 N N . VAL A 1 304 ? 8.348 5.115 -18.354 1.00 96.31 304 VAL A N 1
ATOM 2467 C CA . VAL A 1 304 ? 9.223 6.019 -19.125 1.00 96.31 304 VAL A CA 1
ATOM 2468 C C . VAL A 1 304 ? 10.414 5.283 -19.747 1.00 96.31 304 VAL A C 1
ATOM 2470 O O . VAL A 1 304 ? 10.748 5.518 -20.907 1.00 96.31 304 VAL A O 1
ATOM 2473 N N . THR A 1 305 ? 11.038 4.363 -19.008 1.00 96.56 305 THR A N 1
ATOM 2474 C CA . THR A 1 305 ? 12.154 3.552 -19.518 1.00 96.56 305 THR A CA 1
ATOM 2475 C C . THR A 1 305 ? 11.697 2.644 -20.656 1.00 96.56 305 THR A C 1
ATOM 2477 O O . THR A 1 305 ? 12.345 2.591 -21.697 1.00 96.56 305 THR A O 1
ATOM 2480 N N . THR A 1 306 ? 10.546 1.989 -20.505 1.00 95.81 306 THR A N 1
ATOM 2481 C CA . THR A 1 306 ? 9.957 1.157 -21.565 1.00 95.81 306 THR A CA 1
ATOM 2482 C C . THR A 1 306 ? 9.630 1.981 -22.810 1.00 95.81 306 THR A C 1
ATOM 2484 O O . THR A 1 306 ? 9.957 1.570 -23.919 1.00 95.81 306 THR A O 1
ATOM 2487 N N . GLU A 1 307 ? 9.019 3.155 -22.641 1.00 95.19 307 GLU A N 1
ATOM 2488 C CA . GLU A 1 307 ? 8.651 4.058 -23.738 1.00 95.19 307 GLU A CA 1
ATOM 2489 C C . GLU A 1 307 ? 9.877 4.577 -24.490 1.00 95.19 307 GLU A C 1
ATOM 2491 O O . GLU A 1 307 ? 9.878 4.625 -25.722 1.00 95.19 307 GLU A O 1
ATOM 2496 N N . HIS A 1 308 ? 10.942 4.917 -23.756 1.00 94.38 308 HIS A N 1
ATOM 2497 C CA . HIS A 1 308 ? 12.209 5.362 -24.332 1.00 94.38 308 HIS A CA 1
ATOM 2498 C C . HIS A 1 308 ? 12.802 4.314 -25.274 1.00 94.38 308 HIS A C 1
ATOM 2500 O O . HIS A 1 308 ? 13.118 4.640 -26.420 1.00 94.38 308 HIS A O 1
ATOM 2506 N N . VAL A 1 309 ? 12.895 3.064 -24.809 1.00 93.75 309 VAL A N 1
ATOM 2507 C CA . VAL A 1 309 ? 13.461 1.944 -25.576 1.00 93.75 309 VAL A CA 1
ATOM 2508 C C . VAL A 1 309 ? 12.558 1.570 -26.749 1.00 93.75 309 VAL A C 1
ATOM 2510 O O . VAL A 1 309 ? 13.022 1.421 -27.878 1.00 93.75 309 VAL A O 1
ATOM 2513 N N . ALA A 1 310 ? 11.251 1.464 -26.513 1.00 93.25 310 ALA A N 1
ATOM 2514 C CA . ALA A 1 310 ? 10.299 1.003 -27.515 1.00 93.25 310 ALA A CA 1
ATOM 2515 C C . ALA A 1 310 ? 10.117 1.986 -28.682 1.00 93.25 310 ALA A C 1
ATOM 2517 O O . ALA A 1 310 ? 9.928 1.571 -29.827 1.00 93.25 310 ALA A O 1
ATOM 2518 N N . LEU A 1 311 ? 10.216 3.292 -28.418 1.00 92.62 311 LEU A N 1
ATOM 2519 C CA . LEU A 1 311 ? 10.013 4.340 -29.422 1.00 92.62 311 LEU A CA 1
ATOM 2520 C C . LEU A 1 311 ? 11.319 4.929 -29.965 1.00 92.62 311 LEU A C 1
ATOM 2522 O O . LEU A 1 311 ? 11.278 5.924 -30.689 1.00 92.62 311 LEU A O 1
ATOM 2526 N N . GLN A 1 312 ? 12.477 4.335 -29.657 1.00 88.12 312 GLN A N 1
ATOM 2527 C CA . GLN A 1 312 ? 13.789 4.882 -30.023 1.00 88.12 312 GLN A CA 1
ATOM 2528 C C . GLN A 1 312 ? 13.976 5.099 -31.534 1.00 88.12 312 GLN A C 1
ATOM 2530 O O . GLN A 1 312 ? 14.634 6.060 -31.931 1.00 88.12 312 GLN A O 1
ATOM 2535 N N . HIS A 1 313 ? 13.357 4.248 -32.359 1.00 85.56 313 HIS A N 1
ATOM 2536 C CA . HIS A 1 313 ? 13.440 4.278 -33.827 1.00 85.56 313 HIS A CA 1
ATOM 2537 C C . HIS A 1 313 ? 12.144 4.729 -34.514 1.00 85.56 313 HIS A C 1
ATOM 2539 O O . HIS A 1 313 ? 11.997 4.613 -35.728 1.00 85.56 313 HIS A O 1
ATOM 2545 N N . VAL A 1 314 ? 11.190 5.232 -33.736 1.00 87.62 314 VAL A N 1
ATOM 2546 C CA . VAL A 1 314 ? 9.955 5.841 -34.235 1.00 87.62 314 VAL A CA 1
ATOM 2547 C C . VAL A 1 314 ? 10.147 7.365 -34.275 1.00 87.62 314 VAL A C 1
ATOM 2549 O O . VAL A 1 314 ? 11.126 7.896 -33.751 1.00 87.62 314 VAL A O 1
ATOM 2552 N N . ASN A 1 315 ? 9.233 8.099 -34.917 1.00 88.62 315 ASN A N 1
ATOM 2553 C CA . ASN A 1 315 ? 9.254 9.561 -34.915 1.00 88.62 315 ASN A CA 1
ATOM 2554 C C . ASN A 1 315 ? 9.374 10.106 -33.475 1.00 88.62 315 ASN A C 1
ATOM 2556 O O . ASN A 1 315 ? 8.545 9.807 -32.611 1.00 88.62 315 ASN A O 1
ATOM 2560 N N . ALA A 1 316 ? 10.404 10.929 -33.248 1.00 90.69 316 ALA A N 1
ATOM 2561 C CA . ALA A 1 316 ? 10.759 11.473 -31.941 1.00 90.69 316 ALA A CA 1
ATOM 2562 C C . ALA A 1 316 ? 9.609 12.234 -31.261 1.00 90.69 316 ALA A C 1
ATOM 2564 O O . ALA A 1 316 ? 9.550 12.254 -30.033 1.00 90.69 316 ALA A O 1
ATOM 2565 N N . TRP A 1 317 ? 8.679 12.804 -32.036 1.00 93.31 317 TRP A N 1
ATOM 2566 C CA . TRP A 1 317 ? 7.489 13.467 -31.504 1.00 93.31 317 TRP A CA 1
ATOM 2567 C C . TRP A 1 317 ? 6.618 12.530 -30.669 1.00 93.31 317 TRP A C 1
ATOM 2569 O O . TRP A 1 317 ? 6.250 12.894 -29.556 1.00 93.31 317 TRP A O 1
ATOM 2579 N N . TYR A 1 318 ? 6.348 11.308 -31.143 1.00 91.62 318 TYR A N 1
ATOM 2580 C CA . TYR A 1 318 ? 5.547 10.346 -30.379 1.00 91.62 318 TYR A CA 1
ATOM 2581 C C . TYR A 1 318 ? 6.213 9.997 -29.049 1.00 91.62 318 TYR A C 1
ATOM 2583 O O . TYR A 1 318 ? 5.556 10.004 -28.010 1.00 91.62 318 TYR A O 1
ATOM 2591 N N . ARG A 1 319 ? 7.531 9.766 -29.074 1.00 92.06 319 ARG A N 1
ATOM 2592 C CA . ARG A 1 319 ? 8.318 9.466 -27.874 1.00 92.06 319 ARG A CA 1
ATOM 2593 C C . ARG A 1 319 ? 8.271 10.608 -26.859 1.00 92.06 319 ARG A C 1
ATOM 2595 O O . ARG A 1 319 ? 8.016 10.360 -25.688 1.00 92.06 319 ARG A O 1
ATOM 2602 N N . ILE A 1 320 ? 8.491 11.850 -27.297 1.00 93.56 320 ILE A N 1
ATOM 2603 C CA . ILE A 1 320 ? 8.482 13.025 -26.410 1.00 93.56 320 ILE A CA 1
ATOM 2604 C C . ILE A 1 320 ? 7.095 13.231 -25.797 1.00 93.56 320 ILE A C 1
ATOM 2606 O O . ILE A 1 320 ? 6.994 13.453 -24.590 1.00 93.56 320 ILE A O 1
ATOM 2610 N N . CYS A 1 321 ? 6.032 13.150 -26.602 1.00 94.62 321 CYS A N 1
ATOM 2611 C CA . CYS A 1 321 ? 4.666 13.350 -26.126 1.00 94.62 321 CYS A CA 1
ATOM 2612 C C . CYS A 1 321 ? 4.254 12.295 -25.092 1.00 94.62 321 CYS A C 1
ATOM 2614 O O . CYS A 1 321 ? 3.746 12.666 -24.035 1.00 94.62 321 CYS A O 1
ATOM 2616 N N . LEU A 1 322 ? 4.503 11.008 -25.365 1.00 94.00 322 LEU A N 1
ATOM 2617 C CA . LEU A 1 322 ? 4.134 9.918 -24.456 1.00 94.00 322 LEU A CA 1
ATOM 2618 C C . LEU A 1 322 ? 4.940 9.962 -23.155 1.00 94.00 322 LEU A C 1
ATOM 2620 O O . LEU A 1 322 ? 4.338 9.990 -22.087 1.00 94.00 322 LEU A O 1
ATOM 2624 N N . ILE A 1 323 ? 6.266 10.131 -23.228 1.00 95.06 323 ILE A N 1
ATOM 2625 C CA . ILE A 1 323 ? 7.101 10.259 -22.022 1.00 95.06 323 ILE A CA 1
ATOM 2626 C C . ILE A 1 323 ? 6.674 11.467 -21.184 1.00 95.06 323 ILE A C 1
ATOM 2628 O O . ILE A 1 323 ? 6.575 11.370 -19.963 1.00 95.06 323 ILE A O 1
ATOM 2632 N N . THR A 1 324 ? 6.389 12.607 -21.819 1.00 95.62 324 THR A N 1
ATOM 2633 C CA . THR A 1 324 ? 5.943 13.813 -21.105 1.00 95.62 324 THR A CA 1
ATOM 2634 C C . THR A 1 324 ? 4.606 13.570 -20.412 1.00 95.62 324 THR A C 1
ATOM 2636 O O . THR A 1 324 ? 4.445 13.926 -19.247 1.00 95.62 324 THR A O 1
ATOM 2639 N N . PHE A 1 325 ? 3.659 12.925 -21.095 1.00 94.94 325 PHE A N 1
ATOM 2640 C CA . PHE A 1 325 ? 2.376 12.551 -20.508 1.00 94.94 325 PHE A CA 1
ATOM 2641 C C . PHE A 1 325 ? 2.538 11.578 -19.331 1.00 94.94 325 PHE A C 1
ATOM 2643 O O . PHE A 1 325 ? 1.926 11.784 -18.281 1.00 94.94 325 PHE A O 1
ATOM 2650 N N . SER A 1 326 ? 3.406 10.574 -19.459 1.00 95.56 326 SER A N 1
ATOM 2651 C CA . SER A 1 326 ? 3.729 9.618 -18.395 1.00 95.56 326 SER A CA 1
ATOM 2652 C C . SER A 1 326 ? 4.355 10.306 -17.179 1.00 95.56 326 SER A C 1
ATOM 2654 O O . SER A 1 326 ? 3.935 10.062 -16.049 1.00 95.56 326 SER A O 1
ATOM 2656 N N . VAL A 1 327 ? 5.298 11.231 -17.389 1.00 95.81 327 VAL A N 1
ATOM 2657 C CA . VAL A 1 327 ? 5.927 12.011 -16.309 1.00 95.81 327 VAL A CA 1
ATOM 2658 C C . VAL A 1 327 ? 4.912 12.915 -15.608 1.00 95.81 327 VAL A C 1
ATOM 2660 O O . VAL A 1 327 ? 4.859 12.917 -14.380 1.00 95.81 327 VAL A O 1
ATOM 2663 N N . LEU A 1 328 ? 4.078 13.648 -16.353 1.00 95.69 328 LEU A N 1
ATOM 2664 C CA . LEU A 1 328 ? 3.026 14.492 -15.771 1.00 95.69 328 LEU A CA 1
ATOM 2665 C C . LEU A 1 328 ? 2.017 13.663 -14.968 1.00 95.69 328 LEU A C 1
ATOM 2667 O O . LEU A 1 328 ? 1.633 14.059 -13.867 1.00 95.69 328 LEU A O 1
ATOM 2671 N N . SER A 1 329 ? 1.638 12.493 -15.484 1.00 94.31 329 SER A N 1
ATOM 2672 C CA . SER A 1 329 ? 0.761 11.552 -14.783 1.00 94.31 329 SER A CA 1
ATOM 2673 C C . SER A 1 329 ? 1.405 11.030 -13.496 1.00 94.31 329 SER A C 1
ATOM 2675 O O . SER A 1 329 ? 0.739 10.944 -12.467 1.00 94.31 329 SER A O 1
ATOM 2677 N N . GLY A 1 330 ? 2.713 10.758 -13.516 1.00 95.12 330 GLY A N 1
ATOM 2678 C CA . GLY A 1 330 ? 3.484 10.397 -12.328 1.00 95.12 330 GLY A CA 1
ATOM 2679 C C . GLY A 1 330 ? 3.537 11.512 -11.280 1.00 95.12 330 GLY A C 1
ATOM 2680 O O . GLY A 1 330 ? 3.324 11.247 -10.099 1.00 95.12 330 GLY A O 1
ATOM 2681 N N . VAL A 1 331 ? 3.747 12.767 -11.695 1.00 94.75 331 VAL A N 1
ATOM 2682 C CA . VAL A 1 331 ? 3.729 13.940 -10.797 1.00 94.75 331 VAL A CA 1
ATOM 2683 C C . VAL A 1 331 ? 2.354 14.118 -10.154 1.00 94.75 331 VAL A C 1
ATOM 2685 O O . VAL A 1 331 ? 2.263 14.265 -8.935 1.00 94.75 331 VAL A O 1
ATOM 2688 N N . ALA A 1 332 ? 1.283 14.047 -10.948 1.00 92.44 332 ALA A N 1
ATOM 2689 C CA . ALA A 1 332 ? -0.084 14.067 -10.430 1.00 92.44 332 ALA A CA 1
ATOM 2690 C C . ALA A 1 332 ? -0.331 12.900 -9.460 1.00 92.44 332 ALA A C 1
ATOM 2692 O O . ALA A 1 332 ? -0.961 13.077 -8.418 1.00 92.44 332 ALA A O 1
ATOM 2693 N N . GLY A 1 333 ? 0.234 11.731 -9.763 1.00 91.31 333 GLY A N 1
ATOM 2694 C CA . GLY A 1 333 ? 0.225 10.570 -8.891 1.00 91.31 333 GLY A CA 1
ATOM 2695 C C . GLY A 1 333 ? 0.841 10.830 -7.524 1.00 91.31 333 GLY A C 1
ATOM 2696 O O . GLY A 1 333 ? 0.209 10.548 -6.511 1.00 91.31 333 GLY A O 1
ATOM 2697 N N . VAL A 1 334 ? 2.027 11.441 -7.483 1.00 93.00 334 VAL A N 1
ATOM 2698 C CA . VAL A 1 334 ? 2.676 11.821 -6.221 1.00 93.00 334 VAL A CA 1
ATOM 2699 C C . VAL A 1 334 ? 1.809 12.818 -5.456 1.00 93.00 334 VAL A C 1
ATOM 2701 O O . VAL A 1 334 ? 1.630 12.669 -4.258 1.00 93.00 334 VAL A O 1
ATOM 2704 N N . MET A 1 335 ? 1.196 13.804 -6.110 1.00 90.69 335 MET A N 1
ATOM 2705 C CA . MET A 1 335 ? 0.280 14.715 -5.407 1.00 90.69 335 MET A CA 1
ATOM 2706 C C . MET A 1 335 ? -0.918 13.973 -4.798 1.00 90.69 335 MET A C 1
ATOM 2708 O O . MET A 1 335 ? -1.350 14.290 -3.689 1.00 90.69 335 MET A O 1
ATOM 2712 N N . PHE A 1 336 ? -1.434 12.962 -5.498 1.00 87.25 336 PHE A N 1
ATOM 2713 C CA . PHE A 1 336 ? -2.567 12.168 -5.040 1.00 87.25 336 PHE A CA 1
ATOM 2714 C C . PHE A 1 336 ? -2.228 11.283 -3.835 1.00 87.25 336 PHE A C 1
ATOM 2716 O O . PHE A 1 336 ? -3.050 11.169 -2.925 1.00 87.25 336 PHE A O 1
ATOM 2723 N N . THR A 1 337 ? -1.013 10.722 -3.765 1.00 87.69 337 THR A N 1
ATOM 2724 C CA . THR A 1 337 ? -0.602 9.871 -2.633 1.00 87.69 337 THR A CA 1
ATOM 2725 C C . THR A 1 337 ? -0.506 10.621 -1.308 1.00 87.69 337 THR A C 1
ATOM 2727 O O . THR A 1 337 ? -0.570 9.987 -0.263 1.00 87.69 337 THR A O 1
ATOM 2730 N N . TRP A 1 338 ? -0.382 11.950 -1.335 1.00 90.75 338 TRP A N 1
ATOM 2731 C CA . TRP A 1 338 ? -0.362 12.803 -0.139 1.00 90.75 338 TRP A CA 1
ATOM 2732 C C . TRP A 1 338 ? -1.749 13.337 0.251 1.00 90.75 338 TRP A C 1
ATOM 2734 O O . TRP A 1 338 ? -1.875 14.112 1.200 1.00 90.75 338 TRP A O 1
ATOM 2744 N N . SER A 1 339 ? -2.806 12.928 -0.457 1.00 87.56 339 SER A N 1
ATOM 2745 C CA . SER A 1 339 ? -4.180 13.275 -0.100 1.00 87.56 339 SER A CA 1
ATOM 2746 C C . SER A 1 339 ? -4.636 12.498 1.145 1.00 87.56 339 SER A C 1
ATOM 2748 O O . SER A 1 339 ? -4.636 11.264 1.116 1.00 87.56 339 SER A O 1
ATOM 2750 N N . PRO A 1 340 ? -5.144 13.171 2.200 1.00 80.88 340 PRO A N 1
ATOM 2751 C CA . PRO A 1 340 ? -5.690 12.506 3.388 1.00 80.88 340 PRO A CA 1
ATOM 2752 C C . PRO A 1 340 ? -6.849 11.553 3.081 1.00 80.88 340 PRO A C 1
ATOM 2754 O O . PRO A 1 340 ? -7.131 10.645 3.857 1.00 80.88 340 PRO A O 1
ATOM 2757 N N . TYR A 1 341 ? -7.542 11.758 1.957 1.00 77.44 341 TYR A N 1
ATOM 2758 C CA . TYR A 1 341 ? -8.585 10.844 1.505 1.00 77.44 341 TYR A CA 1
ATOM 2759 C C . TYR A 1 341 ? -7.993 9.519 1.013 1.00 77.44 341 TYR A C 1
ATOM 2761 O O . TYR A 1 341 ? -8.529 8.461 1.315 1.00 77.44 341 TYR A O 1
ATOM 2769 N N . PHE A 1 342 ? -6.877 9.548 0.287 1.00 75.44 342 PHE A N 1
ATOM 2770 C CA . PHE A 1 342 ? -6.287 8.361 -0.339 1.00 75.44 342 PHE A CA 1
ATOM 2771 C C . PHE A 1 342 ? -5.541 7.448 0.652 1.00 75.44 342 PHE A C 1
ATOM 2773 O O . PHE A 1 342 ? -5.511 6.225 0.480 1.00 75.44 342 PHE A O 1
ATOM 2780 N N . ASP A 1 343 ? -4.972 8.036 1.706 1.00 73.62 343 ASP A N 1
ATOM 2781 C CA . ASP A 1 343 ? -4.184 7.334 2.730 1.00 73.62 343 ASP A CA 1
ATOM 2782 C C . ASP A 1 343 ? -5.031 6.432 3.650 1.00 73.62 343 ASP A C 1
ATOM 2784 O O . ASP A 1 343 ? -4.552 5.429 4.177 1.00 73.62 343 ASP A O 1
ATOM 2788 N N . LYS A 1 344 ? -6.331 6.721 3.777 1.00 73.12 344 LYS A N 1
ATOM 2789 C CA . LYS A 1 344 ? -7.263 5.957 4.619 1.00 73.12 344 LYS A CA 1
ATOM 2790 C C . LYS A 1 344 ? -7.194 4.434 4.368 1.00 73.12 344 LYS A C 1
ATOM 2792 O O . LYS A 1 344 ? -7.216 4.016 3.200 1.00 73.12 344 LYS A O 1
ATOM 2797 N N . PRO A 1 345 ? -7.140 3.575 5.408 1.00 66.75 345 PRO A N 1
ATOM 2798 C CA . PRO A 1 345 ? -7.093 2.118 5.241 1.00 66.75 345 PRO A CA 1
ATOM 2799 C C . PRO A 1 345 ? -8.232 1.559 4.377 1.00 66.75 345 PRO A C 1
ATOM 2801 O O . PRO A 1 345 ? -7.999 0.684 3.541 1.00 66.75 345 PRO A O 1
ATOM 2804 N N . GLU A 1 346 ? -9.433 2.125 4.500 1.00 71.44 346 GLU A N 1
ATOM 2805 C CA . GLU A 1 346 ? -10.650 1.726 3.778 1.00 71.44 346 GLU A CA 1
ATOM 2806 C C . GLU A 1 346 ? -10.506 1.925 2.257 1.00 71.44 346 GLU A C 1
ATOM 2808 O O . GLU A 1 346 ? -11.032 1.161 1.443 1.00 71.44 346 GLU A O 1
ATOM 2813 N N . ASN A 1 347 ? -9.695 2.906 1.857 1.00 79.38 347 ASN A N 1
ATOM 2814 C CA . ASN A 1 347 ? -9.473 3.293 0.467 1.00 79.38 347 ASN A CA 1
ATOM 2815 C C . ASN A 1 347 ? -8.358 2.492 -0.222 1.00 79.38 347 ASN A C 1
ATOM 2817 O O . ASN A 1 347 ? -7.898 2.850 -1.307 1.00 79.38 347 ASN A O 1
ATOM 2821 N N . ARG A 1 348 ? -7.951 1.354 0.353 1.00 76.81 348 ARG A N 1
ATOM 2822 C CA . ARG A 1 348 ? -6.953 0.445 -0.235 1.00 76.81 348 ARG A CA 1
ATOM 2823 C C . ARG A 1 348 ? -7.275 0.038 -1.675 1.00 76.81 348 ARG A C 1
ATOM 2825 O O . ARG A 1 348 ? -6.373 -0.038 -2.505 1.00 76.81 348 ARG A O 1
ATOM 2832 N N . HIS A 1 349 ? -8.549 -0.201 -1.980 1.00 83.88 349 HIS A N 1
ATOM 2833 C CA . HIS A 1 349 ? -9.009 -0.545 -3.326 1.00 83.88 349 HIS A CA 1
ATOM 2834 C C . HIS A 1 349 ? -8.750 0.591 -4.332 1.00 83.88 349 HIS A C 1
ATOM 2836 O O . HIS A 1 349 ? -8.293 0.325 -5.444 1.00 83.88 349 HIS A O 1
ATOM 2842 N N . LEU A 1 350 ? -8.940 1.854 -3.924 1.00 84.12 350 LEU A N 1
ATOM 2843 C CA . LEU A 1 350 ? -8.591 3.023 -4.736 1.00 84.12 350 LEU A CA 1
ATOM 2844 C C . LEU A 1 350 ? -7.084 3.091 -4.984 1.00 84.12 350 LEU A C 1
ATOM 2846 O O . LEU A 1 350 ? -6.676 3.374 -6.108 1.00 84.12 350 LEU A O 1
ATOM 2850 N N . ARG A 1 351 ? -6.255 2.773 -3.977 1.00 84.25 351 ARG A N 1
ATOM 2851 C CA . ARG A 1 351 ? -4.792 2.742 -4.145 1.00 84.25 351 ARG A CA 1
ATOM 2852 C C . ARG A 1 351 ? -4.345 1.708 -5.164 1.00 84.25 351 ARG A C 1
ATOM 2854 O O . ARG A 1 351 ? -3.581 2.031 -6.070 1.00 84.25 351 ARG A O 1
ATOM 2861 N N . ILE A 1 352 ? -4.862 0.484 -5.048 1.00 84.69 352 ILE A N 1
ATOM 2862 C CA . ILE A 1 352 ? -4.578 -0.593 -6.004 1.00 84.69 352 ILE A CA 1
ATOM 2863 C C . ILE A 1 352 ? -5.016 -0.165 -7.408 1.00 84.69 352 ILE A C 1
ATOM 2865 O O . ILE A 1 352 ? -4.216 -0.231 -8.339 1.00 84.69 352 ILE A O 1
ATOM 2869 N N . SER A 1 353 ? -6.249 0.330 -7.556 1.00 87.44 353 SER A N 1
ATOM 2870 C CA . SER A 1 353 ? -6.773 0.790 -8.846 1.00 87.44 353 SER A CA 1
ATOM 2871 C C . SER A 1 353 ? -5.914 1.901 -9.451 1.00 87.44 353 SER A C 1
ATOM 2873 O O . SER A 1 353 ? -5.632 1.872 -10.647 1.00 87.44 353 SER A O 1
ATOM 2875 N N . PHE A 1 354 ? -5.466 2.859 -8.639 1.00 88.56 354 PHE A N 1
ATOM 2876 C CA . PHE A 1 354 ? -4.604 3.956 -9.068 1.00 88.56 354 PHE A CA 1
ATOM 2877 C C . PHE A 1 354 ? -3.246 3.455 -9.585 1.00 88.56 354 PHE A C 1
ATOM 2879 O O . PHE A 1 354 ? -2.886 3.752 -10.724 1.00 88.56 354 PHE A O 1
ATOM 2886 N N . PHE A 1 355 ? -2.514 2.653 -8.802 1.00 89.19 355 PHE A N 1
ATOM 2887 C CA . PHE A 1 355 ? -1.193 2.153 -9.208 1.00 89.19 355 PHE A CA 1
ATOM 2888 C C . PHE A 1 355 ? -1.262 1.248 -10.437 1.00 89.19 355 PHE A C 1
ATOM 2890 O O . PHE A 1 355 ? -0.425 1.352 -11.333 1.00 89.19 355 PHE A O 1
ATOM 2897 N N . VAL A 1 356 ? -2.287 0.396 -10.509 1.00 88.81 356 VAL A N 1
ATOM 2898 C CA . VAL A 1 356 ? -2.545 -0.437 -11.686 1.00 88.81 356 VAL A CA 1
ATOM 2899 C C . VAL A 1 356 ? -2.814 0.449 -12.906 1.00 88.81 356 VAL A C 1
ATOM 2901 O O . VAL A 1 356 ? -2.176 0.259 -13.938 1.00 88.81 356 VAL A O 1
ATOM 2904 N N . SER A 1 357 ? -3.673 1.467 -12.785 1.00 89.81 357 SER A N 1
ATOM 2905 C CA . SER A 1 357 ? -3.978 2.403 -13.882 1.00 89.81 357 SER A CA 1
ATOM 2906 C C . SER A 1 357 ? -2.742 3.168 -14.363 1.00 89.81 357 SER A C 1
ATOM 2908 O O . SER A 1 357 ? -2.554 3.334 -15.566 1.00 89.81 357 SER A O 1
ATOM 2910 N N . LEU A 1 358 ? -1.866 3.586 -13.444 1.00 90.50 358 LEU A N 1
ATOM 2911 C CA . LEU A 1 358 ? -0.607 4.250 -13.784 1.00 90.50 358 LEU A CA 1
ATOM 2912 C C . LEU A 1 358 ? 0.327 3.319 -14.577 1.00 90.50 358 LEU A C 1
ATOM 2914 O O . LEU A 1 358 ? 0.946 3.753 -15.545 1.00 90.50 358 LEU A O 1
ATOM 2918 N N . ALA A 1 359 ? 0.391 2.030 -14.229 1.00 89.88 359 ALA A N 1
ATOM 2919 C CA . ALA A 1 359 ? 1.167 1.041 -14.981 1.00 89.88 359 ALA A CA 1
ATOM 2920 C C . ALA A 1 359 ? 0.588 0.776 -16.386 1.00 89.88 359 ALA A C 1
ATOM 2922 O O . ALA A 1 359 ? 1.342 0.562 -17.339 1.00 89.88 359 ALA A O 1
ATOM 2923 N N . PHE A 1 360 ? -0.740 0.849 -16.542 1.00 89.12 360 PHE A N 1
ATOM 2924 C CA . PHE A 1 360 ? -1.414 0.705 -17.837 1.00 89.12 360 PHE A CA 1
ATOM 2925 C C . PHE A 1 360 ? -1.066 1.813 -18.841 1.00 89.12 360 PHE A C 1
ATOM 2927 O O . PHE A 1 360 ? -1.272 1.609 -20.038 1.00 89.12 360 PHE A O 1
ATOM 2934 N N . LEU A 1 361 ? -0.461 2.931 -18.419 1.00 89.19 361 LEU A N 1
ATOM 2935 C CA . LEU A 1 361 ? 0.055 3.944 -19.347 1.00 89.19 361 LEU A CA 1
ATOM 2936 C C . LEU A 1 361 ? 1.029 3.351 -20.374 1.00 89.19 361 LEU A C 1
ATOM 2938 O O . LEU A 1 361 ? 0.954 3.703 -21.550 1.00 89.19 361 LEU A O 1
ATOM 2942 N N . GLY A 1 362 ? 1.847 2.365 -19.987 1.00 84.12 362 GLY A N 1
ATOM 2943 C CA . GLY A 1 362 ? 2.766 1.682 -20.905 1.00 84.12 362 GLY A CA 1
ATOM 2944 C C . GLY A 1 362 ? 2.074 0.909 -22.041 1.00 84.12 362 GLY A C 1
ATOM 2945 O O . GLY A 1 362 ? 2.682 0.680 -23.089 1.00 84.12 362 GLY A O 1
ATOM 2946 N N . VAL A 1 363 ? 0.790 0.555 -21.886 1.00 87.75 363 VAL A N 1
ATOM 2947 C CA . VAL A 1 363 ? -0.006 -0.087 -22.948 1.00 87.75 363 VAL A CA 1
ATOM 2948 C C . VAL A 1 363 ? -0.251 0.871 -24.111 1.00 87.75 363 VAL A C 1
ATOM 2950 O O . VAL A 1 363 ? -0.340 0.423 -25.251 1.00 87.75 363 VAL A O 1
ATOM 2953 N N . SER A 1 364 ? -0.289 2.185 -23.871 1.00 89.75 364 SER A N 1
ATOM 2954 C CA . SER A 1 364 ? -0.455 3.173 -24.945 1.00 89.75 364 SER A CA 1
ATOM 2955 C C . SER A 1 364 ? 0.663 3.070 -25.991 1.00 89.75 364 SER A C 1
ATOM 2957 O O . SER A 1 364 ? 0.392 3.022 -27.192 1.00 89.75 364 SER A O 1
ATOM 2959 N N . THR A 1 365 ? 1.910 2.913 -25.540 1.00 92.25 365 THR A N 1
ATOM 2960 C CA . THR A 1 365 ? 3.073 2.726 -26.414 1.00 92.25 365 THR A CA 1
ATOM 2961 C C . THR A 1 365 ? 3.037 1.381 -27.139 1.00 92.25 365 THR A C 1
ATOM 2963 O O . THR A 1 365 ? 3.339 1.318 -28.332 1.00 92.25 365 THR A O 1
ATOM 2966 N N . PHE A 1 366 ? 2.596 0.316 -26.463 1.00 92.81 366 PHE A N 1
ATOM 2967 C CA . PHE A 1 366 ? 2.385 -0.987 -27.098 1.00 92.81 366 PHE A CA 1
ATOM 2968 C C . PHE A 1 366 ? 1.358 -0.901 -28.237 1.00 92.81 366 PHE A C 1
ATOM 2970 O O . PHE A 1 366 ? 1.610 -1.384 -29.339 1.00 92.81 366 PHE A O 1
ATOM 2977 N N . VAL A 1 367 ? 0.217 -0.246 -28.000 1.00 93.19 367 VAL A N 1
ATOM 2978 C CA . VAL A 1 367 ? -0.844 -0.060 -29.001 1.00 93.19 367 VAL A CA 1
ATOM 2979 C C . VAL A 1 367 ? -0.356 0.797 -30.170 1.00 93.19 367 VAL A C 1
ATOM 2981 O O . VAL A 1 367 ? -0.595 0.446 -31.324 1.00 93.19 367 VAL A O 1
ATOM 2984 N N . LEU A 1 368 ? 0.383 1.878 -29.906 1.00 92.94 368 LEU A N 1
ATOM 2985 C CA . LEU A 1 368 ? 0.993 2.678 -30.968 1.00 92.94 368 LEU A CA 1
ATOM 2986 C C . LEU A 1 368 ? 1.912 1.818 -31.850 1.00 92.94 368 LEU A C 1
ATOM 2988 O O . LEU A 1 368 ? 1.790 1.832 -33.073 1.00 92.94 368 LEU A O 1
ATOM 2992 N N . LEU A 1 369 ? 2.802 1.028 -31.244 1.00 92.44 369 LEU A N 1
ATOM 2993 C CA . LEU A 1 369 ? 3.709 0.154 -31.988 1.00 92.44 369 LEU A CA 1
ATOM 2994 C C . LEU A 1 369 ? 2.989 -0.976 -32.716 1.00 92.44 369 LEU A C 1
ATOM 2996 O O . LEU A 1 369 ? 3.406 -1.336 -33.811 1.00 92.44 369 LEU A O 1
ATOM 3000 N N . TRP A 1 370 ? 1.908 -1.522 -32.158 1.00 94.25 370 TRP A N 1
ATOM 3001 C CA . TRP A 1 370 ? 1.041 -2.463 -32.869 1.00 94.25 370 TRP A CA 1
ATOM 3002 C C . TRP A 1 370 ? 0.581 -1.848 -34.189 1.00 94.25 370 TRP A C 1
ATOM 3004 O O . TRP A 1 370 ? 0.739 -2.480 -35.231 1.00 94.25 370 TRP A O 1
ATOM 3014 N N . PHE A 1 371 ? 0.036 -0.629 -34.176 1.00 94.25 371 PHE A N 1
ATOM 3015 C CA . PHE A 1 371 ? -0.443 0.014 -35.404 1.00 94.25 371 PHE A CA 1
ATOM 3016 C C . PHE A 1 371 ? 0.681 0.333 -36.394 1.00 94.25 371 PHE A C 1
ATOM 3018 O O . PHE A 1 371 ? 0.460 0.262 -37.600 1.00 94.25 371 PHE A O 1
ATOM 3025 N N . LEU A 1 372 ? 1.878 0.666 -35.904 1.00 91.69 372 LEU A N 1
ATOM 3026 C CA . LEU A 1 372 ? 3.005 1.051 -36.757 1.00 91.69 372 LEU A CA 1
ATOM 3027 C C . LEU A 1 372 ? 3.788 -0.139 -37.332 1.00 91.69 372 LEU A C 1
ATOM 3029 O O . LEU A 1 372 ? 4.272 -0.049 -38.457 1.00 91.69 372 LEU A O 1
ATOM 3033 N N . LYS A 1 373 ? 3.948 -1.227 -36.571 1.00 90.56 373 LYS A N 1
ATOM 3034 C CA . LYS A 1 373 ? 4.831 -2.361 -36.914 1.00 90.56 373 LYS A CA 1
ATOM 3035 C C . LYS A 1 373 ? 4.116 -3.713 -37.003 1.00 90.56 373 LYS A C 1
ATOM 3037 O O . LYS A 1 373 ? 4.691 -4.671 -37.509 1.00 90.56 373 LYS A O 1
ATOM 3042 N N . GLY A 1 374 ? 2.865 -3.802 -36.557 1.00 93.00 374 GLY A N 1
ATOM 3043 C CA . GLY A 1 374 ? 2.080 -5.035 -36.515 1.00 93.00 374 GLY A CA 1
ATOM 3044 C C . GLY A 1 374 ? 2.183 -5.783 -35.181 1.00 93.00 374 GLY A C 1
ATOM 3045 O O . GLY A 1 374 ? 3.080 -5.565 -34.372 1.00 93.00 374 GLY A O 1
ATOM 3046 N N . VAL A 1 375 ? 1.236 -6.696 -34.946 1.00 93.00 375 VAL A N 1
ATOM 3047 C CA . VAL A 1 375 ? 1.046 -7.360 -33.638 1.00 93.00 375 VAL A CA 1
ATOM 3048 C C . VAL A 1 375 ? 2.214 -8.255 -33.249 1.00 93.00 375 VAL A C 1
ATOM 3050 O O . VAL A 1 375 ? 2.731 -8.154 -32.142 1.00 93.00 375 VAL A O 1
ATOM 3053 N N . SER A 1 376 ? 2.621 -9.146 -34.157 1.00 93.50 376 SER A N 1
ATOM 3054 C CA . SER A 1 376 ? 3.633 -10.169 -33.882 1.00 93.50 376 SER A CA 1
ATOM 3055 C C . SER A 1 376 ? 4.993 -9.582 -33.479 1.00 93.50 376 SER A C 1
ATOM 3057 O O . SER A 1 376 ? 5.499 -9.984 -32.431 1.00 93.50 376 SER A O 1
ATOM 3059 N N . PRO A 1 377 ? 5.594 -8.637 -34.236 1.00 91.94 377 PRO A N 1
ATOM 3060 C CA . PRO A 1 377 ? 6.880 -8.059 -33.846 1.00 91.94 377 PRO A CA 1
ATOM 3061 C C . PRO A 1 377 ? 6.776 -7.238 -32.557 1.00 91.94 377 PRO A C 1
ATOM 3063 O O . PRO A 1 377 ? 7.658 -7.335 -31.708 1.00 91.94 377 PRO A O 1
ATOM 3066 N N . THR A 1 378 ? 5.688 -6.487 -32.351 1.00 93.44 378 THR A N 1
ATOM 3067 C CA . THR A 1 378 ? 5.495 -5.717 -31.113 1.00 93.44 378 THR A CA 1
ATOM 3068 C C . THR A 1 378 ? 5.342 -6.629 -29.897 1.00 93.44 378 THR A C 1
ATOM 3070 O O . THR A 1 378 ? 5.950 -6.373 -28.860 1.00 93.44 378 THR A O 1
ATOM 3073 N N . PHE A 1 379 ? 4.590 -7.726 -30.007 1.00 93.44 379 PHE A N 1
ATOM 3074 C CA . PHE A 1 379 ? 4.463 -8.690 -28.916 1.00 93.44 379 PHE A CA 1
ATOM 3075 C C . PHE A 1 379 ? 5.797 -9.367 -28.594 1.00 93.44 379 PHE A C 1
ATOM 3077 O O . PHE A 1 379 ? 6.161 -9.446 -27.425 1.00 93.44 379 PHE A O 1
ATOM 3084 N N . ALA A 1 380 ? 6.553 -9.796 -29.611 1.00 93.06 380 ALA A N 1
ATOM 3085 C CA . ALA A 1 380 ? 7.882 -10.376 -29.417 1.00 93.06 380 ALA A CA 1
ATOM 3086 C C . ALA A 1 380 ? 8.839 -9.396 -28.718 1.00 93.06 380 ALA A C 1
ATOM 3088 O O . ALA A 1 380 ? 9.563 -9.786 -27.806 1.00 93.06 380 ALA A O 1
ATOM 3089 N N . PHE A 1 381 ? 8.785 -8.113 -29.085 1.00 93.25 381 PHE A N 1
ATOM 3090 C CA . PHE A 1 381 ? 9.600 -7.068 -28.471 1.00 93.25 381 PHE A CA 1
ATOM 3091 C C . PHE A 1 381 ? 9.236 -6.802 -27.000 1.00 93.25 381 PHE A C 1
ATOM 3093 O O . PHE A 1 381 ? 10.120 -6.579 -26.179 1.00 93.25 381 PHE A O 1
ATOM 3100 N N . TYR A 1 382 ? 7.949 -6.869 -26.641 1.00 94.06 382 TYR A N 1
ATOM 3101 C CA . TYR A 1 382 ? 7.475 -6.680 -25.262 1.00 94.06 382 TYR A CA 1
ATOM 3102 C C . TYR A 1 382 ? 7.494 -7.955 -24.411 1.00 94.06 382 TYR A C 1
ATOM 3104 O O . TYR A 1 382 ? 7.380 -7.869 -23.188 1.00 94.06 382 TYR A O 1
ATOM 3112 N N . PHE A 1 383 ? 7.652 -9.132 -25.018 1.00 94.31 383 PHE A N 1
ATOM 3113 C CA . PHE A 1 383 ? 7.650 -10.421 -24.324 1.00 94.31 383 PHE A CA 1
ATOM 3114 C C . PHE A 1 383 ? 8.566 -10.472 -23.083 1.00 94.31 383 PHE A C 1
ATOM 3116 O O . PHE A 1 383 ? 8.112 -10.966 -22.044 1.00 94.31 383 PHE A O 1
ATOM 3123 N N . PRO A 1 384 ? 9.790 -9.898 -23.098 1.00 95.75 384 PRO A N 1
ATOM 3124 C CA . PRO A 1 384 ? 10.663 -9.862 -21.924 1.00 95.75 384 PRO A CA 1
ATOM 3125 C C . PRO A 1 384 ? 10.020 -9.234 -20.674 1.00 95.75 384 PRO A C 1
ATOM 3127 O O . PRO A 1 384 ? 10.328 -9.660 -19.554 1.00 95.75 384 PRO A O 1
ATOM 3130 N N . LEU A 1 385 ? 9.116 -8.255 -20.845 1.00 95.56 385 LEU A N 1
ATOM 3131 C CA . LEU A 1 385 ? 8.430 -7.544 -19.756 1.00 95.56 385 LEU A CA 1
ATOM 3132 C C . LEU A 1 385 ? 7.389 -8.405 -19.036 1.00 95.56 385 LEU A C 1
ATOM 3134 O O . LEU A 1 385 ? 7.039 -8.099 -17.894 1.00 95.56 385 LEU A O 1
ATOM 3138 N N . LEU A 1 386 ? 6.942 -9.515 -19.637 1.00 94.75 386 LEU A N 1
ATOM 3139 C CA . LEU A 1 386 ? 5.973 -10.419 -19.015 1.00 94.75 386 LEU A CA 1
ATOM 3140 C C . LEU A 1 386 ? 6.480 -10.963 -17.671 1.00 94.75 386 LEU A C 1
ATOM 3142 O O . LEU A 1 386 ? 5.682 -11.172 -16.762 1.00 94.75 386 LEU A O 1
ATOM 3146 N N . ARG A 1 387 ? 7.803 -11.112 -17.501 1.00 94.94 387 ARG A N 1
ATOM 3147 C CA . ARG A 1 387 ? 8.429 -11.484 -16.218 1.00 94.94 387 ARG A CA 1
ATOM 3148 C C . ARG A 1 387 ? 8.119 -10.470 -15.115 1.00 94.94 387 ARG A C 1
ATOM 3150 O O . ARG A 1 387 ? 7.748 -10.853 -14.009 1.00 94.94 387 ARG A O 1
ATOM 3157 N N . SER A 1 388 ? 8.241 -9.181 -15.429 1.00 96.25 388 SER A N 1
ATOM 3158 C CA . SER A 1 388 ? 7.932 -8.096 -14.495 1.00 96.25 388 SER A CA 1
ATOM 3159 C C . SER A 1 388 ? 6.436 -8.054 -14.181 1.00 96.25 388 SER A C 1
ATOM 3161 O O . SER A 1 388 ? 6.050 -8.048 -13.012 1.00 96.25 388 SER A O 1
ATOM 3163 N N . PHE A 1 389 ? 5.588 -8.116 -15.215 1.00 93.75 389 PHE A N 1
ATOM 3164 C CA . PHE A 1 389 ? 4.133 -8.073 -15.058 1.00 93.75 389 PHE A CA 1
ATOM 3165 C C . PHE A 1 389 ? 3.584 -9.266 -14.277 1.00 93.75 389 PHE A C 1
ATOM 3167 O O . PHE A 1 389 ? 2.738 -9.078 -13.407 1.00 93.75 389 PHE A O 1
ATOM 3174 N N . ALA A 1 390 ? 4.088 -10.475 -14.531 1.00 96.06 390 ALA A N 1
ATOM 3175 C CA . ALA A 1 390 ? 3.707 -11.661 -13.773 1.00 96.06 390 ALA A CA 1
ATOM 3176 C C . ALA A 1 390 ? 4.082 -11.511 -12.294 1.00 96.06 390 ALA A C 1
ATOM 3178 O O . ALA A 1 390 ? 3.256 -11.789 -11.427 1.00 96.06 390 ALA A O 1
ATOM 3179 N N . SER A 1 391 ? 5.289 -11.012 -12.000 1.00 97.38 391 SER A N 1
ATOM 3180 C CA . SER A 1 391 ? 5.734 -10.795 -10.622 1.00 97.38 391 SER A CA 1
ATOM 3181 C C . SER A 1 391 ? 4.832 -9.801 -9.886 1.00 97.38 391 SER A C 1
ATOM 3183 O O . SER A 1 391 ? 4.265 -10.138 -8.848 1.00 97.38 391 SER A O 1
ATOM 3185 N N . TYR A 1 392 ? 4.622 -8.602 -10.442 1.00 95.25 392 TYR A N 1
ATOM 3186 C CA . TYR A 1 392 ? 3.742 -7.608 -9.820 1.00 95.25 392 TYR A CA 1
ATOM 3187 C C . TYR A 1 392 ? 2.292 -8.088 -9.722 1.00 95.25 392 TYR A C 1
ATOM 3189 O O . TYR A 1 392 ? 1.668 -7.922 -8.677 1.00 95.25 392 TYR A O 1
ATOM 3197 N N . GLY A 1 393 ? 1.764 -8.718 -10.776 1.00 94.56 393 GLY A N 1
ATOM 3198 C CA . GLY A 1 393 ? 0.394 -9.224 -10.812 1.00 94.56 393 GLY A CA 1
ATOM 3199 C C . GLY A 1 393 ? 0.128 -10.265 -9.726 1.00 94.56 393 GLY A C 1
ATOM 3200 O O . GLY A 1 393 ? -0.839 -10.135 -8.978 1.00 94.56 393 GLY A O 1
ATOM 3201 N N . ILE A 1 394 ? 1.018 -11.252 -9.578 1.00 96.38 394 ILE A N 1
ATOM 3202 C CA . ILE A 1 394 ? 0.913 -12.259 -8.512 1.00 96.38 394 ILE A CA 1
ATOM 3203 C C . ILE A 1 394 ? 1.042 -11.593 -7.137 1.00 96.38 394 ILE A C 1
ATOM 3205 O O . ILE A 1 394 ? 0.244 -11.870 -6.241 1.00 96.38 394 ILE A O 1
ATOM 3209 N N . GLY A 1 395 ? 1.995 -10.673 -6.973 1.00 95.88 395 GLY A N 1
ATOM 3210 C CA . GLY A 1 395 ? 2.179 -9.937 -5.726 1.00 95.88 395 GLY A CA 1
ATOM 3211 C C . GLY A 1 395 ? 0.926 -9.172 -5.282 1.00 95.88 395 GLY A C 1
ATOM 3212 O O . GLY A 1 395 ? 0.538 -9.266 -4.116 1.00 95.88 395 GLY A O 1
ATOM 3213 N N . VAL A 1 396 ? 0.273 -8.445 -6.198 1.00 92.81 396 VAL A N 1
ATOM 3214 C CA . VAL A 1 396 ? -0.939 -7.663 -5.892 1.00 92.81 396 VAL A CA 1
ATOM 3215 C C . VAL A 1 396 ? -2.074 -8.570 -5.418 1.00 92.81 396 VAL A C 1
ATOM 3217 O O . VAL A 1 396 ? -2.820 -8.180 -4.521 1.00 92.81 396 VAL A O 1
ATOM 3220 N N . VAL A 1 397 ? -2.193 -9.790 -5.957 1.00 94.50 397 VAL A N 1
ATOM 3221 C CA . VAL A 1 397 ? -3.203 -10.764 -5.509 1.00 94.50 397 VAL A CA 1
ATOM 3222 C C . VAL A 1 397 ? -2.989 -11.141 -4.044 1.00 94.50 397 VAL A C 1
ATOM 3224 O O . VAL A 1 397 ? -3.948 -11.123 -3.269 1.00 94.50 397 VAL A O 1
ATOM 3227 N N . PHE A 1 398 ? -1.752 -11.431 -3.631 1.00 95.50 398 PHE A N 1
ATOM 3228 C CA . PHE A 1 398 ? -1.453 -11.702 -2.222 1.00 95.50 398 PHE A CA 1
ATOM 3229 C C . PHE A 1 398 ? -1.778 -10.490 -1.353 1.00 95.50 398 PHE A C 1
ATOM 3231 O O . PHE A 1 398 ? -2.572 -10.615 -0.420 1.00 95.50 398 PHE A O 1
ATOM 3238 N N . TYR A 1 399 ? -1.259 -9.311 -1.719 1.00 91.69 399 TYR A N 1
ATOM 3239 C CA . TYR A 1 399 ? -1.521 -8.060 -1.008 1.00 91.69 399 TYR A CA 1
ATOM 3240 C C . TYR A 1 399 ? -3.029 -7.846 -0.806 1.00 91.69 399 TYR A C 1
ATOM 3242 O O . TYR A 1 399 ? -3.483 -7.700 0.327 1.00 91.69 399 TYR A O 1
ATOM 3250 N N . ALA A 1 400 ? -3.829 -7.908 -1.871 1.00 89.81 400 ALA A N 1
ATOM 3251 C CA . ALA A 1 400 ? -5.264 -7.641 -1.821 1.00 89.81 400 ALA A CA 1
ATOM 3252 C C . ALA A 1 400 ? -6.060 -8.659 -0.984 1.00 89.81 400 ALA A C 1
ATOM 3254 O O . ALA A 1 400 ? -7.051 -8.290 -0.355 1.00 89.81 400 ALA A O 1
ATOM 3255 N N . THR A 1 401 ? -5.649 -9.930 -0.967 1.00 91.94 401 THR A N 1
ATOM 3256 C CA . THR A 1 401 ? -6.444 -11.022 -0.376 1.00 91.94 401 THR A CA 1
ATOM 3257 C C . THR A 1 401 ? -6.112 -11.343 1.081 1.00 91.94 401 THR A C 1
ATOM 3259 O O . THR A 1 401 ? -6.908 -12.030 1.727 1.00 91.94 401 THR A O 1
ATOM 3262 N N . PHE A 1 402 ? -4.982 -10.848 1.604 1.00 93.12 402 PHE A N 1
ATOM 3263 C CA . PHE A 1 402 ? -4.447 -11.200 2.930 1.00 93.12 402 PHE A CA 1
ATOM 3264 C C . PHE A 1 402 ? -4.181 -12.704 3.110 1.00 93.12 402 PHE A C 1
ATOM 3266 O O . PHE A 1 402 ? -4.277 -13.248 4.208 1.00 93.12 402 PHE A O 1
ATOM 3273 N N . ILE A 1 403 ? -3.909 -13.415 2.019 1.00 95.50 403 ILE A N 1
ATOM 3274 C CA . ILE A 1 403 ? -3.520 -14.826 2.061 1.00 95.50 403 ILE A CA 1
ATOM 3275 C C . ILE A 1 403 ? -1.993 -14.884 2.236 1.00 95.50 403 ILE A C 1
ATOM 3277 O O . ILE A 1 403 ? -1.295 -14.135 1.552 1.00 95.50 403 ILE A O 1
ATOM 3281 N N . PRO A 1 404 ? -1.446 -15.774 3.085 1.00 96.19 404 PRO A N 1
ATOM 3282 C CA . PRO A 1 404 ? -2.116 -16.876 3.783 1.00 96.19 404 PRO A CA 1
ATOM 3283 C C . PRO A 1 404 ? -2.655 -16.552 5.183 1.00 96.19 404 PRO A C 1
ATOM 3285 O O . PRO A 1 404 ? -3.382 -17.376 5.735 1.00 96.19 404 PRO A O 1
ATOM 3288 N N . GLU A 1 405 ? -2.345 -15.395 5.771 1.00 95.81 405 GLU A N 1
ATOM 3289 C CA . GLU A 1 405 ? -2.679 -15.090 7.169 1.00 95.81 405 GLU A CA 1
ATOM 3290 C C . GLU A 1 405 ? -4.187 -15.105 7.454 1.00 95.81 405 GLU A C 1
ATOM 3292 O O . GLU A 1 405 ? -4.610 -15.482 8.545 1.00 95.81 405 GLU A O 1
ATOM 3297 N N . LYS A 1 406 ? -5.021 -14.810 6.454 1.00 94.69 406 LYS A N 1
ATOM 3298 C CA . LYS A 1 406 ? -6.480 -14.934 6.528 1.00 94.69 406 LYS A CA 1
ATOM 3299 C C . LYS A 1 406 ? -6.958 -16.359 6.830 1.00 94.69 406 LYS A C 1
ATOM 3301 O O . LYS A 1 406 ? -8.045 -16.536 7.372 1.00 94.69 406 LYS A O 1
ATOM 3306 N N . TRP A 1 407 ? -6.171 -17.374 6.478 1.00 95.12 407 TRP A N 1
ATOM 3307 C CA . TRP A 1 407 ? -6.486 -18.789 6.703 1.00 95.12 407 TRP A CA 1
ATOM 3308 C C . TRP A 1 407 ? -5.875 -19.354 7.988 1.00 95.12 407 TRP A C 1
ATOM 3310 O O . TRP A 1 407 ? -5.923 -20.568 8.210 1.00 95.12 407 TRP A O 1
ATOM 3320 N N . ARG A 1 408 ? -5.288 -18.506 8.841 1.00 94.81 408 ARG A N 1
ATOM 3321 C CA . ARG A 1 408 ? -4.731 -18.944 10.122 1.00 94.81 408 ARG A CA 1
ATOM 3322 C C . ARG A 1 408 ? -5.800 -19.579 11.012 1.00 94.81 408 ARG A C 1
ATOM 3324 O O . ARG A 1 408 ? -6.967 -19.200 10.987 1.00 94.81 408 ARG A O 1
ATOM 3331 N N . THR A 1 409 ? -5.395 -20.572 11.801 1.00 95.25 409 THR A N 1
ATOM 3332 C CA . THR A 1 409 ? -6.301 -21.322 12.698 1.00 95.25 409 THR A CA 1
ATOM 3333 C C . THR A 1 409 ? -5.783 -21.409 14.130 1.00 95.25 409 THR A C 1
ATOM 3335 O O . THR A 1 409 ? -6.320 -22.153 14.950 1.00 95.25 409 THR A O 1
ATOM 3338 N N . ASP A 1 410 ? -4.711 -20.689 14.447 1.00 95.00 410 ASP A N 1
ATOM 3339 C CA . ASP A 1 410 ? -4.098 -20.636 15.771 1.00 95.00 410 ASP A CA 1
ATOM 3340 C C . ASP A 1 410 ? -4.782 -19.660 16.735 1.00 95.00 410 ASP A C 1
ATOM 3342 O O . ASP A 1 410 ? -4.737 -19.890 17.943 1.00 95.00 410 ASP A O 1
ATOM 3346 N N . VAL A 1 411 ? -5.440 -18.624 16.213 1.00 94.00 411 VAL A N 1
ATOM 3347 C CA . VAL A 1 411 ? -6.149 -17.592 16.983 1.00 94.00 411 VAL A CA 1
ATOM 3348 C C . VAL A 1 411 ? -7.573 -17.437 16.459 1.00 94.00 411 VAL A C 1
ATOM 3350 O O . VAL A 1 411 ? -7.812 -17.559 15.257 1.00 94.00 411 VAL A O 1
ATOM 3353 N N . VAL A 1 412 ? -8.516 -17.136 17.351 1.00 91.56 412 VAL A N 1
ATOM 3354 C CA . VAL A 1 412 ? -9.858 -16.678 16.970 1.00 91.56 412 VAL A CA 1
ATOM 3355 C C . VAL A 1 412 ? -9.776 -15.219 16.504 1.00 91.56 412 VAL A C 1
ATOM 3357 O O . VAL A 1 412 ? -9.524 -14.313 17.299 1.00 91.56 412 VAL A O 1
ATOM 3360 N N . VAL A 1 413 ? -9.963 -14.991 15.203 1.00 88.25 413 VAL A N 1
ATOM 3361 C CA . VAL A 1 413 ? -9.962 -13.648 14.601 1.00 88.25 413 VAL A CA 1
ATOM 3362 C C . VAL A 1 413 ? -11.379 -13.083 14.609 1.00 88.25 413 VAL A C 1
ATOM 3364 O O . VAL A 1 413 ? -12.321 -13.761 14.199 1.00 88.25 413 VAL A O 1
ATOM 3367 N N . ASP A 1 414 ? -11.531 -11.835 15.054 1.00 79.88 414 ASP A N 1
ATOM 3368 C CA . ASP A 1 414 ? -12.830 -11.168 15.049 1.00 79.88 414 ASP A CA 1
ATOM 3369 C C . ASP A 1 414 ? -13.279 -10.823 13.620 1.00 79.88 414 ASP A C 1
ATOM 3371 O O . ASP A 1 414 ? -12.525 -10.275 12.806 1.00 79.88 414 ASP A O 1
ATOM 3375 N N . ASN A 1 415 ? -14.530 -11.145 13.308 1.00 76.50 415 ASN A N 1
ATOM 3376 C CA . ASN A 1 415 ? -15.150 -10.830 12.028 1.00 76.50 415 ASN A CA 1
ATOM 3377 C C . ASN A 1 415 ? -16.032 -9.585 12.074 1.00 76.50 415 ASN A C 1
ATOM 3379 O O . ASN A 1 415 ? -16.471 -9.157 11.011 1.00 76.50 415 ASN A O 1
ATOM 3383 N N . LYS A 1 416 ? -16.245 -8.984 13.251 1.00 73.50 416 LYS A N 1
ATOM 3384 C CA . LYS A 1 416 ? -16.976 -7.723 13.375 1.00 73.50 416 LYS A CA 1
ATOM 3385 C C . LYS A 1 416 ? -16.252 -6.622 12.601 1.00 73.50 416 LYS A C 1
ATOM 3387 O O . LYS A 1 416 ? -15.073 -6.350 12.831 1.00 73.50 416 LYS A O 1
ATOM 3392 N N . GLU A 1 417 ? -16.968 -6.006 11.673 1.00 69.19 417 GLU A N 1
ATOM 3393 C CA . GLU A 1 417 ? -16.532 -4.783 11.014 1.00 69.19 417 GLU A CA 1
ATOM 3394 C C . GLU A 1 417 ? -16.880 -3.611 11.933 1.00 69.19 417 GLU A C 1
ATOM 3396 O O . GLU A 1 417 ? -18.018 -3.483 12.378 1.00 69.19 417 GLU A O 1
ATOM 3401 N N . ILE A 1 418 ? -15.880 -2.808 12.292 1.00 74.75 418 ILE A N 1
ATOM 3402 C CA . ILE A 1 418 ? -16.053 -1.686 13.214 1.00 74.75 418 ILE A CA 1
ATOM 3403 C C . ILE A 1 418 ? -16.130 -0.425 12.363 1.00 74.75 418 ILE A C 1
ATOM 3405 O O . ILE A 1 418 ? -15.106 0.075 11.903 1.00 74.75 418 ILE A O 1
ATOM 3409 N N . CYS A 1 419 ? -17.346 0.059 12.132 1.00 74.12 419 CYS A N 1
ATOM 3410 C CA . CYS A 1 419 ? -17.592 1.337 11.472 1.00 74.12 419 CYS A CA 1
ATOM 3411 C C . CYS A 1 419 ? -18.000 2.407 12.495 1.00 74.12 419 CYS A C 1
ATOM 3413 O O . CYS A 1 419 ? -18.258 2.097 13.661 1.00 74.12 419 CYS A O 1
ATOM 3415 N N . ASP A 1 420 ? -18.099 3.666 12.058 1.00 76.19 420 ASP A N 1
ATOM 3416 C CA . ASP A 1 420 ? -18.518 4.787 12.915 1.00 76.19 420 ASP A CA 1
ATOM 3417 C C . ASP A 1 420 ? -19.827 4.490 13.658 1.00 76.19 420 ASP A C 1
ATOM 3419 O O . ASP A 1 420 ? -19.955 4.805 14.838 1.00 76.19 420 ASP A O 1
ATOM 3423 N N . ARG A 1 421 ? -20.773 3.803 13.004 1.00 71.38 421 ARG A N 1
ATOM 3424 C CA . ARG A 1 421 ? -22.039 3.389 13.627 1.00 71.38 421 ARG A CA 1
ATOM 3425 C C . ARG A 1 421 ? -21.807 2.421 14.784 1.00 71.38 421 ARG A C 1
ATOM 3427 O O . ARG A 1 421 ? -22.240 2.687 15.898 1.00 71.38 421 ARG A O 1
ATOM 3434 N N . THR A 1 422 ? -21.043 1.353 14.555 1.00 77.44 422 THR A N 1
ATOM 3435 C CA . THR A 1 422 ? -20.697 0.377 15.599 1.00 77.44 422 THR A CA 1
ATOM 3436 C C . THR A 1 422 ? -19.970 1.037 16.771 1.00 77.44 422 THR A C 1
ATOM 3438 O O . THR A 1 422 ? -20.224 0.701 17.926 1.00 77.44 422 THR A O 1
ATOM 3441 N N . LEU A 1 423 ? -19.084 1.998 16.497 1.00 82.31 423 LEU A N 1
ATOM 3442 C CA . LEU A 1 423 ? -18.372 2.751 17.529 1.00 82.31 423 LEU A CA 1
ATOM 3443 C C . LEU A 1 423 ? -19.317 3.604 18.382 1.00 82.31 423 LEU A C 1
ATOM 3445 O O . LEU A 1 423 ? -19.178 3.615 19.607 1.00 82.31 423 LEU A O 1
ATOM 3449 N N . LEU A 1 424 ? -20.285 4.281 17.758 1.00 77.38 424 LEU A N 1
ATOM 3450 C CA . LEU A 1 424 ? -21.316 5.048 18.461 1.00 77.38 424 LEU A CA 1
ATOM 3451 C C . LEU A 1 424 ? -22.154 4.140 19.365 1.00 77.38 424 LEU A C 1
ATOM 3453 O O . LEU A 1 424 ? -22.313 4.456 20.545 1.00 77.38 424 LEU A O 1
ATOM 3457 N N . THR A 1 425 ? -22.623 2.999 18.851 1.00 77.44 425 THR A N 1
ATOM 3458 C CA . THR A 1 425 ? -23.401 2.020 19.626 1.00 77.44 425 THR A CA 1
ATOM 3459 C C . THR A 1 425 ? -22.603 1.522 20.834 1.00 77.44 425 THR A C 1
ATOM 3461 O O . THR A 1 425 ? -23.053 1.639 21.974 1.00 77.44 425 THR A O 1
ATOM 3464 N N . LEU A 1 426 ? -21.363 1.067 20.623 1.00 81.56 426 LEU A N 1
ATOM 3465 C CA . LEU A 1 426 ? -20.489 0.587 21.701 1.00 81.56 426 LEU A CA 1
ATOM 3466 C C . LEU A 1 426 ? -20.167 1.669 22.739 1.00 81.56 426 LEU A C 1
ATOM 3468 O O . LEU A 1 426 ? -20.042 1.371 23.930 1.00 81.56 426 LEU A O 1
ATOM 3472 N N . TYR A 1 427 ? -20.016 2.921 22.305 1.00 82.50 427 TYR A N 1
ATOM 3473 C CA . TYR A 1 427 ? -19.791 4.042 23.209 1.00 82.50 427 TYR A CA 1
ATOM 3474 C C . TYR A 1 427 ? -21.027 4.330 24.068 1.00 82.50 427 TYR A C 1
ATOM 3476 O O . TYR A 1 427 ? -20.891 4.472 25.285 1.00 82.50 427 TYR A O 1
ATOM 3484 N N . LYS A 1 428 ? -22.223 4.374 23.462 1.00 78.88 428 LYS A N 1
ATOM 3485 C CA . LYS A 1 428 ? -23.500 4.583 24.167 1.00 78.88 428 LYS A CA 1
ATOM 3486 C C . LYS A 1 428 ? -23.765 3.474 25.187 1.00 78.88 428 LYS A C 1
ATOM 3488 O O . LYS A 1 428 ? -24.138 3.761 26.322 1.00 78.88 428 LYS A O 1
ATOM 3493 N N . GLU A 1 429 ? -23.462 2.228 24.832 1.00 81.94 429 GLU A N 1
ATOM 3494 C CA . GLU A 1 429 ? -23.579 1.070 25.727 1.00 81.94 429 GLU A CA 1
ATOM 3495 C C . GLU A 1 429 ? -22.462 0.981 26.782 1.00 81.94 429 GLU A C 1
ATOM 3497 O O . GLU A 1 429 ? -22.475 0.080 27.615 1.00 81.94 429 GLU A O 1
ATOM 3502 N N . SER A 1 430 ? -21.486 1.900 26.784 1.00 82.12 430 SER A N 1
ATOM 3503 C CA . SER A 1 430 ? -20.299 1.847 27.658 1.00 82.12 430 SER A CA 1
ATOM 3504 C C . SER A 1 430 ? -19.471 0.557 27.524 1.00 82.12 430 SER A C 1
ATOM 3506 O O . SER A 1 430 ? -18.753 0.183 28.447 1.00 82.12 430 SER A O 1
ATOM 3508 N N . ARG A 1 431 ? -19.526 -0.100 26.359 1.00 84.50 431 ARG A N 1
ATOM 3509 C CA . ARG A 1 431 ? -18.831 -1.365 26.044 1.00 84.50 431 ARG A CA 1
ATOM 3510 C C . ARG A 1 431 ? -17.583 -1.188 25.182 1.00 84.50 431 ARG A C 1
ATOM 3512 O O . ARG A 1 431 ? -16.898 -2.160 24.876 1.00 84.50 431 ARG A O 1
ATOM 3519 N N . LEU A 1 432 ? -17.265 0.050 24.803 1.00 82.69 432 LEU A N 1
ATOM 3520 C CA . LEU A 1 432 ? -16.128 0.378 23.940 1.00 82.69 432 LEU A CA 1
ATOM 3521 C C . LEU A 1 432 ? -14.793 -0.171 24.481 1.00 82.69 432 LEU A C 1
ATOM 3523 O O . LEU A 1 432 ? -14.015 -0.747 23.727 1.00 82.69 432 LEU A O 1
ATOM 3527 N N . GLU A 1 433 ? -14.537 -0.030 25.786 1.00 79.19 433 GLU A N 1
ATOM 3528 C CA . GLU A 1 433 ? -13.289 -0.501 26.405 1.00 79.19 433 GLU A CA 1
ATOM 3529 C C . GLU A 1 433 ? -13.189 -2.024 26.464 1.00 79.19 433 GLU A C 1
ATOM 3531 O O . GLU A 1 433 ? -12.146 -2.594 26.145 1.00 79.19 433 GLU A O 1
ATOM 3536 N N . GLU A 1 434 ? -14.283 -2.690 26.817 1.00 83.06 434 GLU A N 1
ATOM 3537 C CA . GLU A 1 434 ? -14.350 -4.146 26.901 1.00 83.06 434 GLU A CA 1
ATOM 3538 C C . GLU A 1 434 ? -14.146 -4.808 25.530 1.00 83.06 434 GLU A C 1
ATOM 3540 O O . GLU A 1 434 ? -13.348 -5.734 25.398 1.00 83.06 434 GLU A O 1
ATOM 3545 N N . GLU A 1 435 ? -14.821 -4.303 24.496 1.00 80.69 435 GLU A N 1
ATOM 3546 C CA . GLU A 1 435 ? -14.816 -4.920 23.166 1.00 80.69 435 GLU A CA 1
ATOM 3547 C C . GLU A 1 435 ? -13.563 -4.569 22.344 1.00 80.69 435 GLU A C 1
ATOM 3549 O O . GLU A 1 435 ? -13.162 -5.359 21.485 1.00 80.69 435 GLU A O 1
ATOM 3554 N N . LEU A 1 436 ? -12.922 -3.415 22.593 1.00 79.81 436 LEU A N 1
ATOM 3555 C CA . LEU A 1 436 ? -11.784 -2.945 21.787 1.00 79.81 436 LEU A CA 1
ATOM 3556 C C . LEU A 1 436 ? -10.430 -2.968 22.500 1.00 79.81 436 LEU A C 1
ATOM 3558 O O . LEU A 1 436 ? -9.428 -3.203 21.819 1.00 79.81 436 LEU A O 1
ATOM 3562 N N . TYR A 1 437 ? -10.365 -2.713 23.808 1.00 72.56 437 TYR A N 1
ATOM 3563 C CA . TYR A 1 437 ? -9.095 -2.514 24.528 1.00 72.56 437 TYR A CA 1
ATOM 3564 C C . TYR A 1 437 ? -8.726 -3.657 25.454 1.00 72.56 437 TYR A C 1
ATOM 3566 O O . TYR A 1 437 ? -7.604 -4.150 25.408 1.00 72.56 437 TYR A O 1
ATOM 3574 N N . ASN A 1 438 ? -9.681 -4.134 26.247 1.00 79.56 438 ASN A N 1
ATOM 3575 C CA . ASN A 1 438 ? -9.440 -5.200 27.221 1.00 79.56 438 ASN A CA 1
ATOM 3576 C C . ASN A 1 438 ? -9.483 -6.599 26.592 1.00 79.56 438 ASN A C 1
ATOM 3578 O O . ASN A 1 438 ? -9.465 -7.619 27.285 1.00 79.56 438 ASN A O 1
ATOM 3582 N N . LYS A 1 439 ? -9.524 -6.655 25.260 1.00 84.50 439 LYS A N 1
ATOM 3583 C CA . LYS A 1 439 ? -9.553 -7.889 24.498 1.00 84.50 439 LYS A CA 1
ATOM 3584 C C . LYS A 1 439 ? -8.161 -8.500 24.425 1.00 84.50 439 LYS A C 1
ATOM 3586 O O . LYS A 1 439 ? -7.202 -7.864 23.999 1.00 84.50 439 LYS A O 1
ATOM 3591 N N . THR A 1 440 ? -8.070 -9.775 24.780 1.00 87.56 440 THR A N 1
ATOM 3592 C CA . THR A 1 440 ? -6.848 -10.566 24.614 1.00 87.56 440 THR A CA 1
ATOM 3593 C C . THR A 1 440 ? -7.032 -11.583 23.486 1.00 87.56 440 THR A C 1
ATOM 3595 O O . THR A 1 440 ? -8.145 -12.072 23.273 1.00 87.56 440 THR A O 1
ATOM 3598 N N . PRO A 1 441 ? -5.976 -11.910 22.720 1.00 91.31 441 PRO A N 1
ATOM 3599 C CA . PRO A 1 441 ? -6.069 -12.926 21.681 1.00 91.31 441 PRO A CA 1
ATOM 3600 C C . PRO A 1 441 ? -6.418 -14.307 22.247 1.00 91.31 441 PRO A C 1
ATOM 3602 O O . PRO A 1 441 ? -5.678 -14.868 23.057 1.00 91.31 441 PRO A O 1
ATOM 3605 N N . GLU A 1 442 ? -7.514 -14.896 21.770 1.00 92.50 442 GLU A N 1
ATOM 3606 C CA . GLU A 1 442 ? -7.913 -16.242 22.171 1.00 92.50 442 GLU A CA 1
ATOM 3607 C C . GLU A 1 442 ? -7.208 -17.300 21.309 1.00 92.50 442 GLU A C 1
ATOM 3609 O O . GLU A 1 442 ? -7.479 -17.452 20.114 1.00 92.50 442 GLU A O 1
ATOM 3614 N N . LEU A 1 443 ? -6.289 -18.051 21.924 1.00 93.00 443 LEU A N 1
ATOM 3615 C CA . LEU A 1 443 ? -5.566 -19.138 21.261 1.00 93.00 443 LEU A CA 1
ATOM 3616 C C . LEU A 1 443 ? -6.421 -20.405 21.150 1.00 93.00 443 LEU A C 1
ATOM 3618 O O . LEU A 1 443 ? -6.899 -20.945 22.154 1.00 93.00 443 LEU A O 1
ATOM 3622 N N . THR A 1 444 ? -6.486 -20.977 19.949 1.00 93.56 444 THR A N 1
ATOM 3623 C CA . THR A 1 444 ? -7.080 -22.299 19.722 1.00 93.56 444 THR A CA 1
ATOM 3624 C C . THR A 1 444 ? -6.176 -23.412 20.265 1.00 93.56 444 THR A C 1
ATOM 3626 O O . THR A 1 444 ? -5.006 -23.204 20.602 1.00 93.56 444 THR A O 1
ATOM 3629 N N . SER A 1 445 ? -6.675 -24.651 20.310 1.00 91.25 445 SER A N 1
ATOM 3630 C CA . SER A 1 445 ? -5.856 -25.815 20.685 1.00 91.25 445 SER A CA 1
ATOM 3631 C C . SER A 1 445 ? -4.622 -25.985 19.786 1.00 91.25 445 SER A C 1
ATOM 3633 O O . SER A 1 445 ? -3.556 -26.374 20.272 1.00 91.25 445 SER A O 1
ATOM 3635 N N . LYS A 1 446 ? -4.742 -25.645 18.494 1.00 87.81 446 LYS A N 1
ATOM 3636 C CA . LYS A 1 446 ? -3.627 -25.663 17.541 1.00 87.81 446 LYS A CA 1
ATOM 3637 C C . LYS A 1 446 ? -2.612 -24.559 17.828 1.00 87.81 446 LYS A C 1
ATOM 3639 O O . LYS A 1 446 ? -1.416 -24.836 17.770 1.00 87.81 446 LYS A O 1
ATOM 3644 N N . GLY A 1 447 ? -3.079 -23.359 18.180 1.00 88.62 447 GLY A N 1
ATOM 3645 C CA . GLY A 1 447 ? -2.220 -22.231 18.544 1.00 88.62 447 GLY A CA 1
ATOM 3646 C C . GLY A 1 447 ? -1.452 -22.458 19.842 1.00 88.62 447 GLY A C 1
ATOM 3647 O O . GLY A 1 447 ? -0.238 -22.275 19.873 1.00 88.62 447 GLY A O 1
ATOM 3648 N N . LYS A 1 448 ? -2.113 -22.987 20.882 1.00 89.62 448 LYS A N 1
ATOM 3649 C CA . LYS A 1 448 ? -1.461 -23.353 22.156 1.00 89.62 448 LYS A CA 1
ATOM 3650 C C . LYS A 1 448 ? -0.319 -24.357 21.963 1.00 89.62 448 LYS A C 1
ATOM 3652 O O . LYS A 1 448 ? 0.696 -24.275 22.644 1.00 89.62 448 LYS A O 1
ATOM 3657 N N . LYS A 1 449 ? -0.474 -25.287 21.014 1.00 89.81 449 LYS A N 1
ATOM 3658 C CA . LYS A 1 449 ? 0.545 -26.285 20.645 1.00 89.81 449 LYS A CA 1
ATOM 3659 C C . LYS A 1 449 ? 1.524 -25.806 19.565 1.00 89.81 449 LYS A C 1
ATOM 3661 O O . LYS A 1 449 ? 2.423 -26.564 19.215 1.00 89.81 449 LYS A O 1
ATOM 3666 N N . LYS A 1 450 ? 1.342 -24.595 19.018 1.00 87.44 450 LYS A N 1
ATOM 3667 C CA . LYS A 1 450 ? 2.111 -24.036 17.892 1.00 87.44 450 LYS A CA 1
ATOM 3668 C C . LYS A 1 450 ? 2.272 -25.023 16.727 1.00 87.44 450 LYS A C 1
ATOM 3670 O O . LYS A 1 450 ? 3.365 -25.216 16.199 1.00 87.44 450 LYS A O 1
ATOM 3675 N N . HIS A 1 451 ? 1.183 -25.682 16.326 1.00 90.25 451 HIS A N 1
ATOM 3676 C CA . HIS A 1 451 ? 1.222 -26.575 15.164 1.00 90.25 451 HIS A CA 1
ATOM 3677 C C . HIS A 1 451 ? 1.577 -25.787 13.896 1.00 90.25 451 HIS A C 1
ATOM 3679 O O . HIS A 1 451 ? 0.924 -24.803 13.588 1.00 90.25 451 HIS A O 1
ATOM 3685 N N . LEU A 1 452 ? 2.548 -26.240 13.101 1.00 90.38 452 LEU A N 1
ATOM 3686 C CA . LEU A 1 452 ? 2.997 -25.500 11.910 1.00 90.38 452 LEU A CA 1
ATOM 3687 C C . LEU A 1 452 ? 1.862 -25.193 10.912 1.00 90.38 452 LEU A C 1
ATOM 3689 O O . LEU A 1 452 ? 1.812 -24.112 10.327 1.00 90.38 452 LEU A O 1
ATOM 3693 N N . THR A 1 453 ? 0.910 -26.119 10.769 1.00 92.38 453 THR A N 1
ATOM 3694 C CA . THR A 1 453 ? -0.273 -25.983 9.901 1.00 92.38 453 THR A CA 1
ATOM 3695 C C . THR A 1 453 ? -1.288 -24.955 10.403 1.00 92.38 453 THR A C 1
ATOM 3697 O O . THR A 1 453 ? -2.286 -24.716 9.735 1.00 92.38 453 THR A O 1
ATOM 3700 N N . SER A 1 454 ? -1.109 -24.407 11.609 1.00 93.19 454 SER A N 1
ATOM 3701 C CA . SER A 1 454 ? -1.990 -23.374 12.152 1.00 93.19 454 SER A CA 1
ATOM 3702 C C . SER A 1 454 ? -1.666 -21.977 11.629 1.00 93.19 454 SER A C 1
ATOM 3704 O O . SER A 1 454 ? -2.468 -21.075 11.850 1.00 93.19 454 SER A O 1
ATOM 3706 N N . LEU A 1 455 ? -0.526 -21.824 10.937 1.00 95.62 455 LEU A N 1
ATOM 3707 C CA . LEU A 1 455 ? -0.033 -20.575 10.347 1.00 95.62 455 LEU A CA 1
ATOM 3708 C C . LEU A 1 455 ? 0.297 -19.472 11.369 1.00 95.62 455 LEU A C 1
ATOM 3710 O O . LEU A 1 455 ? 0.318 -18.298 11.025 1.00 95.62 455 LEU A O 1
ATOM 3714 N N . TYR A 1 456 ? 0.631 -19.833 12.615 1.00 94.25 456 TYR A N 1
ATOM 3715 C CA . TYR A 1 456 ? 1.019 -18.848 13.643 1.00 94.25 456 TYR A CA 1
ATOM 3716 C C . TYR A 1 456 ? 2.259 -18.026 13.245 1.00 94.25 456 TYR A C 1
ATOM 3718 O O . T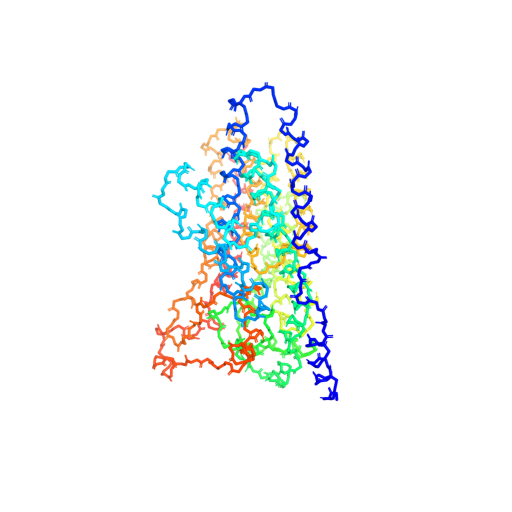YR A 1 456 ? 2.469 -16.912 13.712 1.00 94.25 456 TYR A O 1
ATOM 3726 N N . TRP A 1 457 ? 3.116 -18.592 12.392 1.00 94.56 457 TRP A N 1
ATOM 3727 C CA . TRP A 1 457 ? 4.335 -17.949 11.910 1.00 94.56 457 TRP A CA 1
ATOM 3728 C C . TRP A 1 457 ? 4.056 -16.802 10.931 1.00 94.56 457 TRP A C 1
ATOM 3730 O O . TRP A 1 457 ? 4.954 -15.987 10.722 1.00 94.56 457 TRP A O 1
ATOM 3740 N N . CYS A 1 458 ? 2.836 -16.701 10.380 1.00 96.00 458 CYS A N 1
ATOM 3741 C CA . CYS A 1 458 ? 2.429 -15.604 9.498 1.00 96.00 458 CYS A CA 1
ATOM 3742 C C . CYS A 1 458 ? 2.542 -14.235 10.168 1.00 96.00 458 CYS A C 1
ATOM 3744 O O . CYS A 1 458 ? 2.681 -13.242 9.466 1.00 96.00 458 CYS A O 1
ATOM 3746 N N . ASP A 1 459 ? 2.535 -14.175 11.503 1.00 95.94 459 ASP A N 1
ATOM 3747 C CA . ASP A 1 459 ? 2.791 -12.930 12.229 1.00 95.94 459 ASP A CA 1
ATOM 3748 C C . ASP A 1 459 ? 4.181 -12.347 11.945 1.00 95.94 459 ASP A C 1
ATOM 3750 O O . ASP A 1 459 ? 4.365 -11.148 12.088 1.00 95.94 459 ASP A O 1
ATOM 3754 N N . TYR A 1 460 ? 5.156 -13.171 11.547 1.00 95.81 460 TYR A N 1
ATOM 3755 C CA . TYR A 1 460 ? 6.561 -12.767 11.422 1.00 95.81 460 TYR A CA 1
ATOM 3756 C C . TYR A 1 460 ? 7.131 -12.947 10.015 1.00 95.81 460 TYR A C 1
ATOM 3758 O O . TYR A 1 460 ? 8.004 -12.183 9.603 1.00 95.81 460 TYR A O 1
ATOM 3766 N N . ILE A 1 461 ? 6.698 -13.989 9.303 1.00 96.00 461 ILE A N 1
ATOM 3767 C CA . ILE A 1 461 ? 7.225 -14.349 7.984 1.00 96.00 461 ILE A CA 1
ATOM 3768 C C . ILE A 1 461 ? 6.104 -14.812 7.062 1.00 96.00 461 ILE A C 1
ATOM 3770 O O . ILE A 1 461 ? 5.125 -15.397 7.513 1.00 96.00 461 ILE A O 1
ATOM 3774 N N . LEU A 1 462 ? 6.286 -14.615 5.754 1.00 95.81 462 LEU A N 1
ATOM 3775 C CA . LEU A 1 462 ? 5.375 -15.092 4.707 1.00 95.81 462 LEU A CA 1
ATOM 3776 C C . LEU A 1 462 ? 3.897 -14.685 4.919 1.00 95.81 462 LEU A C 1
ATOM 3778 O O . LEU A 1 462 ? 2.993 -15.370 4.440 1.00 95.81 462 LEU A O 1
ATOM 3782 N N . SER A 1 463 ? 3.639 -13.569 5.607 1.00 97.06 463 SER A N 1
ATOM 3783 C CA . SER A 1 463 ? 2.359 -12.865 5.468 1.00 97.06 463 SER A CA 1
ATOM 3784 C C . SER A 1 463 ? 2.194 -12.353 4.036 1.00 97.06 463 SER A C 1
ATOM 3786 O O . SER A 1 463 ? 3.174 -12.210 3.297 1.00 97.06 463 SER A O 1
ATOM 3788 N N . SER A 1 464 ? 0.969 -12.018 3.641 1.00 96.75 464 SER A N 1
ATOM 3789 C CA . SER A 1 464 ? 0.675 -11.442 2.329 1.00 96.75 464 SER A CA 1
ATOM 3790 C C . SER A 1 464 ? 1.555 -10.237 1.994 1.00 96.75 464 SER A C 1
ATOM 3792 O O . SER A 1 464 ? 2.026 -10.113 0.864 1.00 96.75 464 SER A O 1
ATOM 3794 N N . HIS A 1 465 ? 1.835 -9.379 2.980 1.00 96.25 465 HIS A N 1
ATOM 3795 C CA . HIS A 1 465 ? 2.673 -8.194 2.804 1.00 96.25 465 HIS A CA 1
ATOM 3796 C C . HIS A 1 465 ? 4.158 -8.554 2.663 1.00 96.25 465 HIS A C 1
ATOM 3798 O O . HIS A 1 465 ? 4.848 -8.007 1.805 1.00 96.25 465 HIS A O 1
ATOM 3804 N N . ASN A 1 466 ? 4.639 -9.558 3.408 1.00 97.31 466 ASN A N 1
ATOM 3805 C CA . ASN A 1 466 ? 5.988 -10.100 3.211 1.00 97.31 466 ASN A CA 1
ATOM 3806 C C . ASN A 1 466 ? 6.158 -10.668 1.792 1.00 97.31 466 ASN A C 1
ATOM 3808 O O . ASN A 1 466 ? 7.168 -10.437 1.129 1.00 97.31 466 ASN A O 1
ATOM 3812 N N . ILE A 1 467 ? 5.159 -11.418 1.323 1.00 97.88 467 ILE A N 1
ATOM 3813 C CA . ILE A 1 467 ? 5.148 -12.015 -0.014 1.00 97.88 467 ILE A CA 1
ATOM 3814 C C . ILE A 1 467 ? 5.098 -10.911 -1.077 1.00 97.88 467 ILE A C 1
ATOM 3816 O O . ILE A 1 467 ? 5.877 -10.943 -2.029 1.00 97.88 467 ILE A O 1
ATOM 3820 N N . TRP A 1 468 ? 4.254 -9.894 -0.884 1.00 97.00 468 TRP A N 1
ATOM 3821 C CA . TRP A 1 468 ? 4.202 -8.703 -1.731 1.00 97.00 468 TRP A CA 1
ATOM 3822 C C . TRP A 1 468 ? 5.583 -8.058 -1.893 1.00 97.00 468 TRP A C 1
ATOM 3824 O O . TRP A 1 468 ? 6.004 -7.807 -3.020 1.00 97.00 468 TRP A O 1
ATOM 3834 N N . HIS A 1 469 ? 6.334 -7.880 -0.802 1.00 98.06 469 HIS A N 1
ATOM 3835 C CA . HIS A 1 469 ? 7.678 -7.299 -0.851 1.00 98.06 469 HIS A CA 1
ATOM 3836 C C . HIS A 1 469 ? 8.638 -8.084 -1.752 1.00 98.06 469 HIS A C 1
ATOM 3838 O O . HIS A 1 469 ? 9.377 -7.477 -2.534 1.00 98.06 469 HIS A O 1
ATOM 3844 N N . LEU A 1 470 ? 8.600 -9.419 -1.685 1.00 98.12 470 LEU A N 1
ATOM 3845 C CA . LEU A 1 470 ? 9.399 -10.281 -2.559 1.00 98.12 470 LEU A CA 1
ATOM 3846 C C . LEU A 1 470 ? 9.010 -10.116 -4.030 1.00 98.12 470 LEU A C 1
ATOM 3848 O O . LEU A 1 470 ? 9.885 -10.029 -4.891 1.00 98.12 470 LEU A O 1
ATOM 3852 N N . PHE A 1 471 ? 7.712 -10.039 -4.323 1.00 98.31 471 PHE A N 1
ATOM 3853 C CA . PHE A 1 471 ? 7.213 -9.861 -5.686 1.00 98.31 471 PHE A CA 1
ATOM 3854 C C . PHE A 1 471 ? 7.485 -8.464 -6.255 1.00 98.31 471 PHE A C 1
ATOM 3856 O O . PHE A 1 471 ? 7.696 -8.349 -7.463 1.00 98.31 471 PHE A O 1
ATOM 3863 N N . VAL A 1 472 ? 7.553 -7.422 -5.420 1.00 98.19 472 VAL A N 1
ATOM 3864 C CA . VAL A 1 472 ? 8.027 -6.091 -5.837 1.00 98.19 472 VAL A CA 1
ATOM 3865 C C . VAL A 1 472 ? 9.489 -6.166 -6.275 1.00 98.19 472 VAL A C 1
ATOM 3867 O O . VAL A 1 472 ? 9.813 -5.744 -7.383 1.00 98.19 472 VAL A O 1
ATOM 3870 N N . LEU A 1 473 ? 10.367 -6.776 -5.468 1.00 98.38 473 LEU A N 1
ATOM 3871 C CA . LEU A 1 473 ? 11.771 -6.963 -5.848 1.00 98.38 473 LEU A CA 1
ATOM 3872 C C . LEU A 1 473 ? 11.902 -7.820 -7.118 1.00 98.38 473 LEU A C 1
ATOM 3874 O O . LEU A 1 473 ? 12.633 -7.452 -8.036 1.00 98.38 473 LEU A O 1
ATOM 3878 N N . GLY A 1 474 ? 11.152 -8.920 -7.213 1.00 98.38 474 GLY A N 1
ATOM 3879 C CA . GLY A 1 474 ? 11.083 -9.746 -8.421 1.00 98.38 474 GLY A CA 1
ATOM 3880 C C . GLY A 1 474 ? 10.596 -8.968 -9.647 1.00 98.38 474 GLY A C 1
ATOM 3881 O O . GLY A 1 474 ? 11.131 -9.141 -10.739 1.00 98.38 474 GLY A O 1
ATOM 3882 N N . GLY A 1 475 ? 9.646 -8.049 -9.465 1.00 98.25 475 GLY A N 1
ATOM 3883 C CA . GLY A 1 475 ? 9.123 -7.174 -10.511 1.00 98.25 475 GLY A CA 1
ATOM 3884 C C . GLY A 1 475 ? 10.165 -6.174 -11.003 1.00 98.25 475 GLY A C 1
ATOM 3885 O O . GLY A 1 475 ? 10.315 -6.009 -12.216 1.00 98.25 475 GLY A O 1
ATOM 3886 N N . ILE A 1 476 ? 10.932 -5.574 -10.086 1.00 98.62 476 ILE A N 1
ATOM 3887 C CA . ILE A 1 476 ? 12.067 -4.689 -10.392 1.00 98.62 476 ILE A CA 1
ATOM 3888 C C . ILE A 1 476 ? 13.148 -5.448 -11.169 1.00 98.62 476 ILE A C 1
ATOM 3890 O O . ILE A 1 476 ? 13.573 -4.989 -12.226 1.00 98.62 476 ILE A O 1
ATOM 3894 N N . LEU A 1 477 ? 13.572 -6.622 -10.689 1.00 98.50 477 LEU A N 1
ATOM 3895 C CA . LEU A 1 477 ? 14.601 -7.438 -11.350 1.00 98.50 477 LEU A CA 1
ATOM 3896 C C . LEU A 1 477 ? 14.125 -7.972 -12.712 1.00 98.50 477 LEU A C 1
ATOM 3898 O O . LEU A 1 477 ? 14.885 -8.009 -13.684 1.00 98.50 477 LEU A O 1
ATOM 3902 N N . GLY A 1 478 ? 12.847 -8.342 -12.806 1.00 98.12 478 GLY A N 1
ATOM 3903 C CA . GLY A 1 478 ? 12.193 -8.722 -14.053 1.00 98.12 478 GLY A CA 1
ATOM 3904 C C . GLY A 1 478 ? 12.148 -7.568 -15.054 1.00 98.12 478 GLY A C 1
ATOM 3905 O O . GLY A 1 478 ? 12.397 -7.783 -16.234 1.00 98.12 478 GLY A O 1
ATOM 3906 N N . HIS A 1 479 ? 11.892 -6.340 -14.595 1.00 98.06 479 HIS A N 1
ATOM 3907 C CA . HIS A 1 479 ? 11.912 -5.154 -15.450 1.00 98.06 479 HIS A CA 1
ATOM 3908 C C . HIS A 1 479 ? 13.336 -4.813 -15.899 1.00 98.06 479 HIS A C 1
ATOM 3910 O O . HIS A 1 479 ? 13.581 -4.632 -17.084 1.00 98.06 479 HIS A O 1
ATOM 3916 N N . TYR A 1 480 ? 14.290 -4.803 -14.967 1.00 97.94 480 TYR A N 1
ATOM 3917 C CA . TYR A 1 480 ? 15.710 -4.586 -15.240 1.00 97.94 480 TYR A CA 1
ATOM 3918 C C . TYR A 1 480 ? 16.239 -5.527 -16.333 1.00 97.94 480 TYR A C 1
ATOM 3920 O O . TYR A 1 480 ? 16.810 -5.079 -17.328 1.00 97.94 480 TYR A O 1
ATOM 3928 N N . SER A 1 481 ? 16.003 -6.832 -16.174 1.00 97.25 481 SER A N 1
ATOM 3929 C CA . SER A 1 481 ? 16.400 -7.837 -17.167 1.00 97.25 481 SER A CA 1
ATOM 3930 C C . SER A 1 481 ? 15.652 -7.676 -18.493 1.00 97.25 481 SER A C 1
ATOM 3932 O O . SER A 1 481 ? 16.264 -7.809 -19.550 1.00 97.25 481 SER A O 1
ATOM 3934 N N . ALA A 1 482 ? 14.360 -7.331 -18.456 1.00 96.81 482 ALA A N 1
ATOM 3935 C CA . ALA A 1 482 ? 13.572 -7.067 -19.655 1.00 96.81 482 ALA A CA 1
ATOM 3936 C C . ALA A 1 482 ? 14.102 -5.883 -20.464 1.00 96.81 482 ALA A C 1
ATOM 3938 O O . ALA A 1 482 ? 14.251 -6.012 -21.672 1.00 96.81 482 ALA A O 1
ATOM 3939 N N . ILE A 1 483 ? 14.433 -4.763 -19.819 1.00 95.94 483 ILE A N 1
ATOM 3940 C CA . ILE A 1 483 ? 14.957 -3.578 -20.505 1.00 95.94 483 ILE A CA 1
ATOM 3941 C C . ILE A 1 483 ? 16.299 -3.876 -21.177 1.00 95.94 483 ILE A C 1
ATOM 3943 O O . ILE A 1 483 ? 16.503 -3.489 -22.326 1.00 95.94 483 ILE A O 1
ATOM 3947 N N . LEU A 1 484 ? 17.196 -4.608 -20.509 1.00 95.38 484 LEU A N 1
ATOM 3948 C CA . LEU A 1 484 ? 18.462 -5.036 -21.112 1.00 95.38 484 LEU A CA 1
ATOM 3949 C C . LEU A 1 484 ? 18.244 -5.916 -22.349 1.00 95.38 484 LEU A C 1
ATOM 3951 O O . LEU A 1 484 ? 18.897 -5.715 -23.369 1.00 95.38 484 LEU A O 1
ATOM 3955 N N . GLU A 1 485 ? 17.304 -6.858 -22.280 1.00 95.19 485 GLU A N 1
ATOM 3956 C CA . GLU A 1 485 ? 16.948 -7.723 -23.407 1.00 95.19 485 GLU A CA 1
ATOM 3957 C C . GLU A 1 485 ? 16.295 -6.938 -24.555 1.00 95.19 485 GLU A C 1
ATOM 3959 O O . GLU A 1 485 ? 16.646 -7.140 -25.712 1.00 95.19 485 GLU A O 1
ATOM 3964 N N . MET A 1 486 ? 15.417 -5.978 -24.252 1.00 94.06 486 MET A N 1
ATOM 3965 C CA . MET A 1 486 ? 14.811 -5.091 -25.252 1.00 94.06 486 MET A CA 1
ATOM 3966 C C . MET A 1 486 ? 15.856 -4.223 -25.962 1.00 94.06 486 MET A C 1
ATOM 3968 O O . MET A 1 486 ? 15.799 -4.076 -27.181 1.00 94.06 486 MET A O 1
ATOM 3972 N N . PHE A 1 487 ? 16.840 -3.685 -25.232 1.00 92.12 487 PHE A N 1
ATOM 3973 C CA . PHE A 1 487 ? 17.978 -2.990 -25.839 1.00 92.12 487 PHE A CA 1
ATOM 3974 C C . PHE A 1 487 ? 18.838 -3.925 -26.703 1.00 92.12 487 PHE A C 1
ATOM 3976 O O . PHE A 1 487 ? 19.287 -3.525 -27.775 1.00 92.12 487 PHE A O 1
ATOM 3983 N N . GLY A 1 488 ? 19.060 -5.169 -26.265 1.00 88.62 488 GLY A N 1
ATOM 3984 C CA . GLY A 1 488 ? 19.802 -6.176 -27.032 1.00 88.62 488 GLY A CA 1
ATOM 3985 C C . GLY A 1 488 ? 19.108 -6.561 -28.341 1.00 88.62 488 GLY A C 1
ATOM 3986 O O . GLY A 1 488 ? 19.746 -6.593 -29.392 1.00 88.62 488 GLY A O 1
ATOM 3987 N N . ASN A 1 489 ? 17.790 -6.758 -28.287 1.00 87.50 489 ASN A N 1
ATOM 3988 C CA . ASN A 1 489 ? 16.947 -7.143 -29.422 1.00 87.50 489 ASN A CA 1
ATOM 3989 C C . ASN A 1 489 ? 16.564 -5.955 -30.318 1.00 87.50 489 ASN A C 1
ATOM 3991 O O . ASN A 1 489 ? 15.865 -6.123 -31.315 1.00 87.50 489 ASN A O 1
ATOM 3995 N N . MET A 1 490 ? 17.010 -4.741 -29.983 1.00 81.88 490 MET A N 1
ATOM 3996 C CA . MET A 1 490 ? 16.653 -3.528 -30.713 1.00 81.88 490 MET A CA 1
ATOM 3997 C C . MET A 1 490 ? 17.041 -3.618 -32.190 1.00 81.88 490 MET A C 1
ATOM 3999 O O . MET A 1 490 ? 16.249 -3.226 -33.038 1.00 81.88 490 MET A O 1
ATOM 4003 N N . LYS A 1 491 ? 18.206 -4.199 -32.510 1.00 69.38 491 LYS A N 1
ATOM 4004 C CA . LYS A 1 491 ? 18.699 -4.339 -33.893 1.00 69.38 491 LYS A CA 1
ATOM 4005 C C . LYS A 1 491 ? 17.794 -5.187 -34.789 1.00 69.38 491 LYS A C 1
ATOM 4007 O O . LYS A 1 491 ? 17.746 -4.918 -35.981 1.00 69.38 491 LYS A O 1
ATOM 4012 N N . ASP A 1 492 ? 17.087 -6.157 -34.215 1.00 67.06 492 ASP A N 1
ATOM 4013 C CA . ASP A 1 492 ? 16.168 -7.041 -34.943 1.00 67.06 492 ASP A CA 1
ATOM 4014 C C . ASP A 1 492 ? 14.748 -6.450 -35.040 1.00 67.06 492 ASP A C 1
ATOM 4016 O O . ASP A 1 492 ? 13.906 -6.955 -35.781 1.00 67.06 492 ASP A O 1
ATOM 4020 N N . PHE A 1 493 ? 14.468 -5.390 -34.270 1.00 71.94 493 PHE A N 1
ATOM 4021 C CA . PHE A 1 493 ? 13.170 -4.718 -34.213 1.00 71.94 493 PHE A CA 1
ATOM 4022 C C . PHE A 1 493 ? 13.096 -3.447 -35.073 1.00 71.94 493 PHE A C 1
ATOM 4024 O O . PHE A 1 493 ? 11.986 -3.030 -35.424 1.00 71.94 493 PHE A O 1
ATOM 4031 N N . VAL A 1 494 ? 14.231 -2.793 -35.367 1.00 60.31 494 VAL A N 1
ATOM 4032 C CA . VAL A 1 494 ? 14.328 -1.675 -36.336 1.00 60.31 494 VAL A CA 1
ATOM 4033 C C . VAL A 1 494 ? 14.052 -2.181 -37.736 1.00 60.31 494 VAL A C 1
ATOM 4035 O O . VAL A 1 494 ? 13.201 -1.533 -38.387 1.00 60.31 494 VAL A O 1
#

pLDDT: mean 85.15, std 13.94, range [27.33, 98.75]

InterPro domains:
  IPR004254 AdipoR/Haemolysin-III-related [PF03006] (212-480)
  IPR004254 AdipoR/Haemolysin-III-related [PTHR20855] (169-490)

Organism: Komagataella phaffii (strain GS115 / ATCC 20864) (NCBI:txid644223)

Sequence (494 aa):
MTENSAELRKRSVKNDSGSFPYSDSVLMKRASSSSSELLGNLADESTKEEYLLNKLDMFLSDLEFKLDNFEEYMSSSNHEHLEFISTLLSLKDKVVRKSKQFHMDQILKIIEDNYGALLPSSLNVTEKLITAINFLDAKLSEFDKLLIEEQNQLMPIINQKLMNVDEAIEKGADNKLIHFYDLPFHWRENKYIVFGYRFNGTHKEATKSICQCHNETFNIWSHLLGAMLLVYLSFCHLPSMELFQSFNMTDKFVLYQFMFCAFHCLMSSTFWHSFSNIASFPLRNSYACVDYTGITVLITSSVVTTEHVALQHVNAWYRICLITFSVLSGVAGVMFTWSPYFDKPENRHLRISFFVSLAFLGVSTFVLLWFLKGVSPTFAFYFPLLRSFASYGIGVVFYATFIPEKWRTDVVVDNKEICDRTLLTLYKESRLEEELYNKTPELTSKGKKKHLTSLYWCDYILSSHNIWHLFVLGGILGHYSAILEMFGNMKDFV

Secondary structure (DSSP, 8-state):
--SHHHHHHHHTT--S--S-SS-HHHHHHHHHHHHHHHHHT--SHHHHHHHHHHHHHHHHHHHHHHHHHHGGGGGS--HHHHHHHHHHHHHHHHHTTS-HHHHHHHHHHHHHHHHGGGS-TTS-HHHHHHHHHHHHHHHHHHHHHHHHHHHHHHHHHHHHHHH-HHHHHHHHGGG--B-GGGS-GGG---TT--S-B--BSSHHHHHHHTTS-STTHHHHHHHHHHHHHHHHIIIIIHHH-HHHHHS-HHHHHHHHHHHHHHHHHHHHHHHHHHHTTBS-HHHHHHHHHHHHHHHHHHHHHHHHHHHHHHTTTS-HHHHHHHHHHHHHHHHHHHHHHT-HHHHSGGGHHHHHHHHHHHHHHHHHHHHHHHHHH-HHHHHHHHGGGHHHHHHHHHHHHHHHHTTTGGG--SB--------HHHHHHHHHTT-HHHHHTS----B-HHHHTT-GGG-GGGGTSS-HHHHHHHHHHHHHHHHHHHHHHHHHTHHHH-